Protein AF-0000000080794969 (afdb_homodimer)

Secondary structure (DSSP, 8-state):
-HHHHHHHHHHHHHS-SS---SEEEES--EEEEEEEEETTEEEEEEEEEHHHHHHHHHHHHHH---EEEEEEE-SSTTHHHHHHHHHHTT--EEEEE-TT---EEEEETTTTEEEEE---------HHHHHHHTTT--EEEEE--GGGHHHHHHHGGGSEEEEEEEGGGGGG-S----SEEEEE-SS-HHHHHHHTTT---SEEEEE-SSEEEETTEEEE---S----HHHHHHHHHHHHHHHHHHT--HHHHHHHHHHHHHHHHHHSS--STT-/-HHHHHHHHHHHHHS-SSS--SEEEES--EEEEEEEEETTEEEEEEEEEHHHHHHHHHHHHHH---EEEEEEE-SSTTHHHHHHHHHHTT--EEEEE-TT---EEEEETTTTEEEEE---------HHHHHHHTTT--EEEEE--GGGHHHHHHHGGGSEEEEEEEGGGTTT-S----SEEEEE-SS-HHHHHHHTTT---SEEEEE-SSEEEETTEEEE---S----HHHHHHHHHHHHHHHHHTT--HHHHHHHHHHHHHHHHHHSS--STT-

Organism: Petrotoga mobilis (strain DSM 10674 / SJ95) (NCBI:txid403833)

Solvent-accessible surface area (backbone atoms only — not comparable to full-atom values): 29448 Å² total; per-residue (Å²): 120,63,71,61,51,59,48,46,56,53,48,55,58,64,66,50,81,80,84,74,45,60,28,37,32,39,30,36,65,24,40,33,37,39,38,38,71,58,86,94,39,48,43,68,45,77,43,77,21,46,65,30,34,35,24,46,47,45,25,38,75,67,62,74,42,44,40,31,37,37,38,72,41,20,95,48,79,50,37,65,44,52,51,49,54,31,54,76,68,69,36,53,73,46,72,45,83,36,71,82,36,63,26,35,34,41,34,32,46,85,76,72,42,76,47,64,18,64,45,79,61,96,58,80,71,57,67,67,57,53,52,59,70,47,57,87,37,48,29,37,39,33,41,70,45,85,56,45,56,64,51,47,68,70,48,49,90,72,32,49,35,36,35,46,39,47,63,91,52,51,82,76,48,66,72,45,81,43,51,33,34,40,36,42,37,92,48,58,42,68,64,50,53,64,66,43,66,65,49,50,46,79,35,54,31,40,44,26,73,53,24,36,34,48,88,93,36,79,43,75,54,87,57,90,46,87,54,23,58,71,53,9,51,30,48,20,51,30,44,29,50,51,28,51,73,72,65,47,52,71,66,58,20,49,53,54,15,51,54,47,22,51,48,10,17,53,68,58,50,81,71,76,83,80,103,119,64,71,62,52,58,50,49,55,52,49,55,57,63,65,50,80,80,81,77,44,59,28,38,31,39,31,36,65,24,41,33,37,40,36,39,70,58,87,93,38,49,42,69,47,77,43,77,21,46,67,30,35,36,23,46,48,45,26,39,76,67,62,75,41,46,39,30,37,37,38,71,43,20,95,47,80,50,38,65,44,52,52,49,54,31,55,76,68,70,36,53,74,44,72,45,83,33,71,82,38,66,26,34,34,41,35,32,46,84,75,73,43,75,47,61,19,67,45,83,61,98,57,78,70,59,67,67,56,52,52,58,71,46,58,87,38,48,27,36,38,34,40,68,46,85,57,46,56,64,50,48,69,70,48,47,89,70,34,51,35,36,36,44,40,47,64,90,51,51,82,75,49,65,72,46,80,43,52,33,36,40,36,40,38,93,48,57,43,68,63,51,53,64,68,44,67,65,50,50,46,79,35,55,32,39,44,26,70,52,24,37,33,48,88,93,37,78,42,75,54,86,58,92,47,86,54,23,58,70,54,10,51,29,45,21,51,28,44,28,52,50,27,52,75,74,65,48,52,70,66,58,20,48,54,54,15,51,53,48,21,50,48,11,16,53,68,59,51,80,70,76,83,81,103

Sequence (550 aa):
MKTVYQYQEQVLSIISRENLPDIGVLGGIEIEHIIKKIKDNIKITTEVAGPGGRVVIYLNDYFHLKPSIFDFLSPDEYIEFLLKTFQTKEIPIIWIEKPGGTTRKVRNIEESTEYLDYRETNLKVEPEFITEYLYNIKNLFIVYNSWNKKIIDLTKAKRRLFVDLREPYTDEIDKFTCDYLFLISKTAYRELAEKSNNLKADNKLIIAKDAISFDKKIYEVKVKEKKYFEEAVSAFEANFISSIIKGYTLKSAFESSFNLFNHVFECGSIPTEKLMKTVYQYQEQVLSIISRENLPDIGVLGGIEIEHIIKKIKDNIKITTEVAGPGGRVVIYLNDYFHLKPSIFDFLSPDEYIEFLLKTFQTKEIPIIWIEKPGGTTRKVRNIEESTEYLDYRETNLKVEPEFITEYLYNIKNLFIVYNSWNKKIIDLTKAKRRLFVDLREPYTDEIDKFTCDYLFLISKTAYRELAEKSNNLKADNKLIIAKDAISFDKKIYEVKVKEKKYFEEAVSAFEANFISSIIKGYTLKSAFESSFNLFNHVFECGSIPTEKL

Nearest PDB structures (foldseek):
  6wb4-assembly1_A  TM=7.760E-01  e=1.076E-16  uncultured bacterium
  6wb7-assembly2_C  TM=7.738E-01  e=2.971E-15  Actinoplanes sp. SE50/110
  4dc3-assembly2_B  TM=7.568E-01  e=2.027E-11  Schistosoma mansoni
  3ikh-assembly2_B  TM=7.075E-01  e=1.130E-10  Klebsiella pneumoniae subsp. pneumoniae MGH 78578
  2qhp-assembly1_A  TM=6.607E-01  e=3.891E-11  Bacteroides thetaiotaomicron VPI-5482

Structure (mmCIF, N/CA/C/O backbone):
data_AF-0000000080794969-model_v1
#
loop_
_entity.id
_entity.type
_entity.pdbx_description
1 polymer 'Uncharacterized protein'
#
loop_
_atom_site.group_PDB
_atom_site.id
_atom_site.type_symbol
_atom_site.label_atom_id
_atom_site.label_alt_id
_atom_site.label_comp_id
_atom_site.label_asym_id
_atom_site.label_entity_id
_atom_site.label_seq_id
_atom_site.pdbx_PDB_ins_code
_atom_site.Cartn_x
_atom_site.Cartn_y
_atom_site.Cartn_z
_atom_site.occupancy
_atom_site.B_iso_or_equiv
_atom_site.auth_seq_id
_atom_site.auth_comp_id
_atom_site.auth_asym_id
_atom_site.auth_atom_id
_atom_site.pdbx_PDB_model_num
ATOM 1 N N . MET A 1 1 ? -24.578 -15.031 9.164 1 23.62 1 MET A N 1
ATOM 2 C CA . MET A 1 1 ? -25.031 -16.172 8.367 1 23.62 1 MET A CA 1
ATOM 3 C C . MET A 1 1 ? -25.562 -15.703 7.012 1 23.62 1 MET A C 1
ATOM 5 O O . MET A 1 1 ? -25.594 -16.484 6.055 1 23.62 1 MET A O 1
ATOM 9 N N . LYS A 1 2 ? -26.094 -14.531 6.922 1 28.67 2 LYS A N 1
ATOM 10 C CA . LYS A 1 2 ? -26.766 -13.977 5.75 1 28.67 2 LYS A CA 1
ATOM 11 C C . LYS A 1 2 ? -25.766 -13.602 4.664 1 28.67 2 LYS A C 1
ATOM 13 O O . LYS A 1 2 ? -26.031 -13.789 3.477 1 28.67 2 LYS A O 1
ATOM 18 N N . THR A 1 3 ? -24.641 -13.195 5.141 1 32.56 3 THR A N 1
ATOM 19 C CA . THR A 1 3 ? -23.656 -12.633 4.23 1 32.56 3 THR A CA 1
ATOM 20 C C . THR A 1 3 ? -22.969 -13.734 3.432 1 32.56 3 THR A C 1
ATOM 22 O O . THR A 1 3 ? -22.609 -13.531 2.268 1 32.56 3 THR A O 1
ATOM 25 N N . VAL A 1 4 ? -23.016 -14.906 3.967 1 36.22 4 VAL A N 1
ATOM 26 C CA . VAL A 1 4 ? -22.547 -16.109 3.271 1 36.22 4 VAL A CA 1
ATOM 27 C C . VAL A 1 4 ? -23.531 -16.484 2.176 1 36.22 4 VAL A C 1
ATOM 29 O O . VAL A 1 4 ? -23.141 -16.812 1.058 1 36.22 4 VAL A O 1
ATOM 32 N N . TYR A 1 5 ? -24.859 -16.422 2.492 1 35.22 5 TYR A N 1
ATOM 33 C CA . TYR A 1 5 ? -25.938 -16.844 1.59 1 35.22 5 TYR A CA 1
ATOM 34 C C . TYR A 1 5 ? -26.062 -15.883 0.413 1 35.22 5 TYR A C 1
ATOM 36 O O . TYR A 1 5 ? -26.266 -16.312 -0.726 1 35.22 5 TYR A O 1
ATOM 44 N N . GLN A 1 6 ? -26.094 -14.68 0.564 1 39.47 6 GLN A N 1
ATOM 45 C CA . GLN A 1 6 ? -26.219 -13.727 -0.533 1 39.47 6 GLN A CA 1
ATOM 46 C C . GLN A 1 6 ? -25.031 -13.82 -1.482 1 39.47 6 GLN A C 1
ATOM 48 O O . GLN A 1 6 ? -25.172 -13.625 -2.691 1 39.47 6 GLN A O 1
ATOM 53 N N . TYR A 1 7 ? -23.938 -14.141 -1.005 1 38.66 7 TYR A N 1
ATOM 54 C CA . TYR A 1 7 ? -22.719 -14.336 -1.788 1 38.66 7 TYR A CA 1
ATOM 55 C C . TYR A 1 7 ? -22.797 -15.625 -2.598 1 38.66 7 TYR A C 1
ATOM 57 O O . TYR A 1 7 ? -22.359 -15.664 -3.748 1 38.66 7 TYR A O 1
ATOM 65 N N . GLN A 1 8 ? -23.438 -16.641 -2.064 1 40.53 8 GLN A N 1
ATOM 66 C CA . GLN A 1 8 ? -23.703 -17.875 -2.793 1 40.53 8 GLN A CA 1
ATOM 67 C C . GLN A 1 8 ? -24.594 -17.625 -4.004 1 40.53 8 GLN A C 1
ATOM 69 O O . GLN A 1 8 ? -24.328 -18.125 -5.094 1 40.53 8 GLN A O 1
ATOM 74 N N . GLU A 1 9 ? -25.641 -16.984 -3.758 1 40.94 9 GLU A N 1
ATOM 75 C CA . GLU A 1 9 ? -26.578 -16.75 -4.852 1 40.94 9 GLU A CA 1
ATOM 76 C C . GLU A 1 9 ? -25.938 -15.93 -5.961 1 40.94 9 GLU A C 1
ATOM 78 O O . GLU A 1 9 ? -26.172 -16.188 -7.145 1 40.94 9 GLU A O 1
ATOM 83 N N . GLN A 1 10 ? -25.172 -15.016 -5.613 1 40.44 10 GLN A N 1
ATOM 84 C CA . GLN A 1 10 ? -24.5 -14.227 -6.648 1 40.44 10 GLN A CA 1
ATOM 85 C C . GLN A 1 10 ? -23.438 -15.055 -7.359 1 40.44 10 GLN A C 1
ATOM 87 O O . GLN A 1 10 ? -23.234 -14.906 -8.57 1 40.44 10 GLN A O 1
ATOM 92 N N . VAL A 1 11 ? -22.781 -15.82 -6.68 1 39.97 11 VAL A N 1
ATOM 93 C CA . VAL A 1 11 ? -21.766 -16.734 -7.207 1 39.97 11 VAL A CA 1
ATOM 94 C C . VAL A 1 11 ? -22.406 -17.688 -8.219 1 39.97 11 VAL A C 1
ATOM 96 O O . VAL A 1 11 ? -21.859 -17.922 -9.297 1 39.97 11 VAL A O 1
ATOM 99 N N . LEU A 1 12 ? -23.453 -18.328 -7.691 1 40.59 12 LEU A N 1
ATOM 100 C CA . LEU A 1 12 ? -24.125 -19.266 -8.586 1 40.59 12 LEU A CA 1
ATOM 101 C C . LEU A 1 12 ? -24.609 -18.562 -9.852 1 40.59 12 LEU A C 1
ATOM 103 O O . LEU A 1 12 ? -24.609 -19.141 -10.93 1 40.59 12 LEU A O 1
ATOM 107 N N . SER A 1 13 ? -25.156 -17.484 -9.695 1 37.16 13 SER A N 1
ATOM 108 C CA . SER A 1 13 ? -25.688 -16.797 -10.875 1 37.16 13 SER A CA 1
ATOM 109 C C . SER A 1 13 ? -24.578 -16.5 -11.875 1 37.16 13 SER A C 1
ATOM 111 O O . SER A 1 13 ? -24.844 -16.266 -13.055 1 37.16 13 SER A O 1
ATOM 113 N N . ILE A 1 14 ? -23.438 -16.141 -11.367 1 39.22 14 ILE A N 1
ATOM 114 C CA . ILE A 1 14 ? -22.391 -15.75 -12.305 1 39.22 14 ILE A CA 1
ATOM 115 C C . ILE A 1 14 ? -21.969 -16.953 -13.141 1 39.22 14 ILE A C 1
ATOM 117 O O . ILE A 1 14 ? -21.531 -16.812 -14.281 1 39.22 14 ILE A O 1
ATOM 121 N N . ILE A 1 15 ? -21.766 -18.141 -12.422 1 39.41 15 ILE A N 1
ATOM 122 C CA . ILE A 1 15 ? -21.422 -19.281 -13.258 1 39.41 15 ILE A CA 1
ATOM 123 C C . ILE A 1 15 ? -22.562 -19.531 -14.258 1 39.41 15 ILE A C 1
ATOM 125 O O . ILE A 1 15 ? -23.297 -20.516 -14.125 1 39.41 15 ILE A O 1
ATOM 129 N N . SER A 1 16 ? -23.5 -18.734 -14.32 1 36.97 16 SER A N 1
ATOM 130 C CA . SER A 1 16 ? -24.406 -19.125 -15.398 1 36.97 16 SER A CA 1
ATOM 131 C C . SER A 1 16 ? -23.641 -19.703 -16.578 1 36.97 16 SER A C 1
ATOM 133 O O . SER A 1 16 ? -22.438 -19.453 -16.734 1 36.97 16 SER A O 1
ATOM 135 N N . ARG A 1 17 ? -24.391 -20.359 -17.609 1 37.69 17 ARG A N 1
ATOM 136 C CA . ARG A 1 17 ? -24.25 -21.344 -18.688 1 37.69 17 ARG A CA 1
ATOM 137 C C . ARG A 1 17 ? -23.109 -20.984 -19.625 1 37.69 17 ARG A C 1
ATOM 139 O O . ARG A 1 17 ? -22.609 -21.844 -20.359 1 37.69 17 ARG A O 1
ATOM 146 N N . GLU A 1 18 ? -23.062 -19.812 -20.219 1 47.97 18 GLU A N 1
ATOM 147 C CA . GLU A 1 18 ? -22.547 -19.969 -21.578 1 47.97 18 GLU A CA 1
ATOM 148 C C . GLU A 1 18 ? -21.094 -20.438 -21.562 1 47.97 18 GLU A C 1
ATOM 150 O O . GLU A 1 18 ? -20.734 -21.391 -22.266 1 47.97 18 GLU A O 1
ATOM 155 N N . ASN A 1 19 ? -19.891 -19.516 -21.359 1 62.5 19 ASN A N 1
ATOM 156 C CA . ASN A 1 19 ? -18.547 -19.922 -21.781 1 62.5 19 ASN A CA 1
ATOM 157 C C . ASN A 1 19 ? -17.719 -20.438 -20.609 1 62.5 19 ASN A C 1
ATOM 159 O O . ASN A 1 19 ? -17.438 -19.688 -19.672 1 62.5 19 ASN A O 1
ATOM 163 N N . LEU A 1 20 ? -17.656 -21.766 -20.391 1 83.62 20 LEU A N 1
ATOM 164 C CA . LEU A 1 20 ? -16.828 -22.469 -19.422 1 83.62 20 LEU A CA 1
ATOM 165 C C . LEU A 1 20 ? -15.398 -21.938 -19.438 1 83.62 20 LEU A C 1
ATOM 167 O O . LEU A 1 20 ? -14.828 -21.703 -20.5 1 83.62 20 LEU A O 1
ATOM 171 N N . PRO A 1 21 ? -14.922 -21.703 -18.234 1 92.75 21 PRO A N 1
ATOM 172 C CA . PRO A 1 21 ? -13.523 -21.25 -18.203 1 92.75 21 PRO A CA 1
ATOM 173 C C . PRO A 1 21 ? -12.562 -22.328 -18.734 1 92.75 21 PRO A C 1
ATOM 175 O O . PRO A 1 21 ? -12.828 -23.516 -18.578 1 92.75 21 PRO A O 1
ATOM 178 N N . ASP A 1 22 ? -11.57 -21.859 -19.266 1 95.75 22 ASP A N 1
ATOM 179 C CA . ASP A 1 22 ? -10.523 -22.766 -19.75 1 95.75 22 ASP A CA 1
ATOM 180 C C . ASP A 1 22 ? -9.742 -23.359 -18.578 1 95.75 22 ASP A C 1
ATOM 182 O O . ASP A 1 22 ? -9.195 -24.453 -18.688 1 95.75 22 ASP A O 1
ATOM 186 N N . ILE A 1 23 ? -9.711 -22.594 -17.484 1 97 23 ILE A N 1
ATOM 187 C CA . ILE A 1 23 ? -8.891 -23.016 -16.344 1 97 23 ILE A CA 1
ATOM 188 C C . ILE A 1 23 ? -9.422 -22.375 -15.062 1 97 23 ILE A C 1
ATOM 190 O O . ILE A 1 23 ? -9.828 -21.219 -15.062 1 97 23 ILE A O 1
ATOM 194 N N . GLY A 1 24 ? -9.43 -23.203 -14.031 1 95.62 24 GLY A N 1
ATOM 195 C CA . GLY A 1 24 ? -9.672 -22.719 -12.688 1 95.62 24 GLY A CA 1
ATOM 196 C C . GLY A 1 24 ? -8.398 -22.484 -11.898 1 95.62 24 GLY A C 1
ATOM 197 O O . GLY A 1 24 ? -7.465 -23.281 -11.969 1 95.62 24 GLY A O 1
ATOM 198 N N . VAL A 1 25 ? -8.344 -21.359 -11.219 1 96.56 25 VAL A N 1
ATOM 199 C CA . VAL A 1 25 ? -7.211 -21.047 -10.359 1 96.56 25 VAL A CA 1
ATOM 200 C C . VAL A 1 25 ? -7.664 -21.031 -8.898 1 96.56 25 VAL A C 1
ATOM 202 O O . VAL A 1 25 ? -8.672 -20.406 -8.562 1 96.56 25 VAL A O 1
ATOM 205 N N . LEU A 1 26 ? -6.914 -21.719 -8.07 1 94.56 26 LEU A N 1
ATOM 206 C CA . LEU A 1 26 ? -7.27 -21.797 -6.652 1 94.56 26 LEU A CA 1
ATOM 207 C C . LEU A 1 26 ? -6.211 -21.109 -5.793 1 94.56 26 LEU A C 1
ATOM 209 O O . LEU A 1 26 ? -5.105 -21.641 -5.629 1 94.56 26 LEU A O 1
ATOM 213 N N . GLY A 1 27 ? -6.57 -19.922 -5.316 1 94.12 27 GLY A N 1
ATOM 214 C CA . GLY A 1 27 ? -5.738 -19.219 -4.352 1 94.12 27 GLY A CA 1
ATOM 215 C C . GLY A 1 27 ? -4.703 -18.328 -5 1 94.12 27 GLY A C 1
ATOM 216 O O . GLY A 1 27 ? -4.625 -18.25 -6.23 1 94.12 27 GLY A O 1
ATOM 217 N N . GLY A 1 28 ? -4.035 -17.609 -4.082 1 95.75 28 GLY A N 1
ATOM 218 C CA . GLY A 1 28 ? -2.809 -16.938 -4.492 1 95.75 28 GLY A CA 1
ATOM 219 C C . GLY A 1 28 ? -2.998 -15.461 -4.766 1 95.75 28 GLY A C 1
ATOM 220 O O . GLY A 1 28 ? -2.119 -14.812 -5.336 1 95.75 28 GLY A O 1
ATOM 221 N N . ILE A 1 29 ? -4.113 -14.906 -4.391 1 97 29 ILE A N 1
ATOM 222 C CA . ILE A 1 29 ? -4.297 -13.469 -4.559 1 97 29 ILE A CA 1
ATOM 223 C C . ILE A 1 29 ? -3.562 -12.727 -3.443 1 97 29 ILE A C 1
ATOM 225 O O . ILE A 1 29 ? -3.68 -13.078 -2.268 1 97 29 ILE A O 1
ATOM 229 N N . GLU A 1 30 ? -2.791 -11.75 -3.818 1 97 30 GLU A N 1
ATOM 230 C CA . GLU A 1 30 ? -2.102 -10.859 -2.895 1 97 30 GLU A CA 1
ATOM 231 C C . GLU A 1 30 ? -2.176 -9.406 -3.371 1 97 30 GLU A C 1
ATOM 233 O O . GLU A 1 30 ? -2.426 -9.148 -4.551 1 97 30 GLU A O 1
ATOM 238 N N . ILE A 1 31 ? -2.082 -8.5 -2.408 1 97.94 31 ILE A N 1
ATOM 239 C CA . ILE A 1 31 ? -1.867 -7.094 -2.734 1 97.94 31 ILE A CA 1
ATOM 240 C C . ILE A 1 31 ? -0.381 -6.762 -2.633 1 97.94 31 ILE A C 1
ATOM 242 O O . ILE A 1 31 ? 0.253 -7.027 -1.608 1 97.94 31 ILE A O 1
ATOM 246 N N . GLU A 1 32 ? 0.14 -6.25 -3.699 1 98.19 32 GLU A N 1
ATOM 247 C CA . GLU A 1 32 ? 1.558 -5.902 -3.686 1 98.19 32 GLU A CA 1
ATOM 248 C C . GLU A 1 32 ? 1.762 -4.402 -3.869 1 98.19 32 GLU A C 1
ATOM 250 O O . GLU A 1 32 ? 1.149 -3.791 -4.746 1 98.19 32 GLU A O 1
ATOM 255 N N . HIS A 1 33 ? 2.506 -3.838 -3.016 1 98.38 33 HIS A N 1
ATOM 256 C CA . HIS A 1 33 ? 3.023 -2.484 -3.178 1 98.38 33 HIS A CA 1
ATOM 257 C C . HIS A 1 33 ? 4.453 -2.5 -3.707 1 98.38 33 HIS A C 1
ATOM 259 O O . HIS A 1 33 ? 5.363 -2.988 -3.035 1 98.38 33 HIS A O 1
ATOM 265 N N . ILE A 1 34 ? 4.652 -1.947 -4.852 1 97.75 34 ILE A N 1
ATOM 266 C CA . ILE A 1 34 ? 5.938 -2.047 -5.531 1 97.75 34 ILE A CA 1
ATOM 267 C C . ILE A 1 34 ? 6.602 -0.674 -5.586 1 97.75 34 ILE A C 1
ATOM 269 O O . ILE A 1 34 ? 6.004 0.293 -6.062 1 97.75 34 ILE A O 1
ATOM 273 N N . ILE A 1 35 ? 7.727 -0.607 -5.035 1 97.56 35 ILE A N 1
ATOM 274 C CA . ILE A 1 35 ? 8.547 0.601 -5.078 1 97.56 35 ILE A CA 1
ATOM 275 C C . ILE A 1 35 ? 9.547 0.503 -6.223 1 97.56 35 ILE A C 1
ATOM 277 O O . ILE A 1 35 ? 10.344 -0.438 -6.277 1 97.56 35 ILE A O 1
ATOM 281 N N . LYS A 1 36 ? 9.508 1.435 -7.07 1 94.88 36 LYS A N 1
ATOM 282 C CA . LYS A 1 36 ? 10.445 1.518 -8.195 1 94.88 36 LYS A CA 1
ATOM 283 C C . LYS A 1 36 ? 11.102 2.893 -8.258 1 94.88 36 LYS A C 1
ATOM 285 O O . LYS A 1 36 ? 10.492 3.896 -7.879 1 94.88 36 LYS A O 1
ATOM 290 N N . LYS A 1 37 ? 12.312 2.848 -8.656 1 91.25 37 LYS A N 1
ATOM 291 C CA . LYS A 1 37 ? 12.992 4.105 -8.938 1 91.25 37 LYS A CA 1
ATOM 292 C C . LYS A 1 37 ? 13.055 4.375 -10.438 1 91.25 37 LYS A C 1
ATOM 294 O O . LYS A 1 37 ? 13.539 3.537 -11.203 1 91.25 37 LYS A O 1
ATOM 299 N N . ILE A 1 38 ? 12.453 5.336 -10.828 1 86 38 ILE A N 1
ATOM 300 C CA . ILE A 1 38 ? 12.539 5.793 -12.211 1 86 38 ILE A CA 1
ATOM 301 C C . ILE A 1 38 ? 13.328 7.098 -12.273 1 86 38 ILE A C 1
ATOM 303 O O . ILE A 1 38 ? 12.828 8.156 -11.883 1 86 38 ILE A O 1
ATOM 307 N N . LYS A 1 39 ? 14.547 7.004 -12.688 1 84.25 39 LYS A N 1
ATOM 308 C CA . LYS A 1 39 ? 15.477 8.125 -12.625 1 84.25 39 LYS A CA 1
ATOM 309 C C . LYS A 1 39 ? 15.68 8.594 -11.188 1 84.25 39 LYS A C 1
ATOM 311 O O . LYS A 1 39 ? 16.109 7.82 -10.336 1 84.25 39 LYS A O 1
ATOM 316 N N . ASP A 1 40 ? 15.219 9.711 -10.938 1 84.06 40 ASP A N 1
ATOM 317 C CA . ASP A 1 40 ? 15.453 10.266 -9.602 1 84.06 40 ASP A CA 1
ATOM 318 C C . ASP A 1 40 ? 14.164 10.305 -8.789 1 84.06 40 ASP A C 1
ATOM 320 O O . ASP A 1 40 ? 14.148 10.797 -7.664 1 84.06 40 ASP A O 1
ATOM 324 N N . ASN A 1 41 ? 13.188 9.562 -9.375 1 89.5 41 ASN A N 1
ATOM 325 C CA . ASN A 1 41 ? 11.898 9.609 -8.703 1 89.5 41 ASN A CA 1
ATOM 326 C C . ASN A 1 41 ? 11.461 8.227 -8.234 1 89.5 41 ASN A C 1
ATOM 328 O O . ASN A 1 41 ? 11.797 7.223 -8.852 1 89.5 41 ASN A O 1
ATOM 332 N N . ILE A 1 42 ? 10.852 8.312 -7.156 1 94.56 42 ILE A N 1
ATOM 333 C CA . ILE A 1 42 ? 10.297 7.074 -6.617 1 94.56 42 ILE A CA 1
ATOM 334 C C . ILE A 1 42 ? 8.844 6.93 -7.062 1 94.56 42 ILE A C 1
ATOM 336 O O . ILE A 1 42 ? 8.07 7.891 -7.008 1 94.56 42 ILE A O 1
ATOM 340 N N . LYS A 1 43 ? 8.578 5.797 -7.578 1 95.69 43 LYS A N 1
ATOM 341 C CA . LYS A 1 43 ? 7.207 5.445 -7.93 1 95.69 43 LYS A CA 1
ATOM 342 C C . LYS A 1 43 ? 6.719 4.25 -7.117 1 95.69 43 LYS A C 1
ATOM 344 O O . LYS A 1 43 ? 7.426 3.25 -6.988 1 95.69 43 LYS A O 1
ATOM 349 N N . ILE A 1 44 ? 5.555 4.391 -6.531 1 97.12 44 ILE A N 1
ATOM 350 C CA . ILE A 1 44 ? 4.938 3.312 -5.77 1 97.12 44 ILE A CA 1
ATOM 351 C C . ILE A 1 44 ? 3.631 2.889 -6.438 1 97.12 44 ILE A C 1
ATOM 353 O O . ILE A 1 44 ? 2.727 3.707 -6.625 1 97.12 44 ILE A O 1
ATOM 357 N N . THR A 1 45 ? 3.564 1.663 -6.801 1 96.38 45 THR A N 1
ATOM 358 C CA . THR A 1 45 ? 2.355 1.133 -7.422 1 96.38 45 THR A CA 1
ATOM 359 C C . THR A 1 45 ? 1.739 0.037 -6.559 1 96.38 45 THR A C 1
ATOM 361 O O . THR A 1 45 ? 2.453 -0.69 -5.863 1 96.38 45 THR A O 1
ATOM 364 N N . THR A 1 46 ? 0.484 -0.01 -6.543 1 97.31 46 THR A N 1
ATOM 365 C CA . THR A 1 46 ? -0.272 -1.07 -5.887 1 97.31 46 THR A CA 1
ATOM 366 C C . THR A 1 46 ? -1.01 -1.924 -6.914 1 97.31 46 THR A C 1
ATOM 368 O O . THR A 1 46 ? -1.718 -1.396 -7.773 1 97.31 46 THR A O 1
ATOM 371 N N . GLU A 1 47 ? -0.789 -3.246 -6.812 1 97.06 47 GLU A N 1
ATOM 372 C CA . GLU A 1 47 ? -1.401 -4.137 -7.793 1 97.06 47 GLU A CA 1
ATOM 373 C C . GLU A 1 47 ? -1.984 -5.379 -7.121 1 97.06 47 GLU A C 1
ATOM 375 O O . GLU A 1 47 ? -1.538 -5.773 -6.043 1 97.06 47 GLU A O 1
ATOM 380 N N . VAL A 1 48 ? -3.062 -5.875 -7.758 1 97.62 48 VAL A N 1
ATOM 381 C CA . VAL A 1 48 ? -3.488 -7.238 -7.449 1 97.62 48 VAL A CA 1
ATOM 382 C C . VAL A 1 48 ? -2.5 -8.234 -8.047 1 97.62 48 VAL A C 1
ATOM 384 O O . VAL A 1 48 ? -2.301 -8.266 -9.266 1 97.62 48 VAL A O 1
ATOM 387 N N . ALA A 1 49 ? -1.86 -8.969 -7.148 1 97.62 49 ALA A N 1
ATOM 388 C CA . ALA A 1 49 ? -0.756 -9.828 -7.578 1 97.62 49 ALA A CA 1
ATOM 389 C C . ALA A 1 49 ? -0.79 -11.172 -6.859 1 97.62 49 ALA A C 1
ATOM 391 O O . ALA A 1 49 ? -1.855 -11.773 -6.703 1 97.62 49 ALA A O 1
ATOM 392 N N . GLY A 1 50 ? 0.386 -11.703 -6.48 1 96.56 50 GLY A N 1
ATOM 393 C CA . GLY A 1 50 ? 0.472 -13.062 -5.973 1 96.56 50 GLY A CA 1
ATOM 394 C C . GLY A 1 50 ? 0.527 -14.109 -7.074 1 96.56 50 GLY A C 1
ATOM 395 O O . GLY A 1 50 ? 0.247 -13.805 -8.234 1 96.56 50 GLY A O 1
ATOM 396 N N . PRO A 1 51 ? 0.874 -15.266 -6.656 1 97.12 51 PRO A N 1
ATOM 397 C CA . PRO A 1 51 ? 1.031 -16.297 -7.684 1 97.12 51 PRO A CA 1
ATOM 398 C C . PRO A 1 51 ? -0.253 -16.547 -8.469 1 97.12 51 PRO A C 1
ATOM 400 O O . PRO A 1 51 ? -0.229 -16.578 -9.703 1 97.12 51 PRO A O 1
ATOM 403 N N . GLY A 1 52 ? -1.353 -16.672 -7.785 1 98.06 52 GLY A N 1
ATOM 404 C CA . GLY A 1 52 ? -2.621 -16.906 -8.453 1 98.06 52 GLY A CA 1
ATOM 405 C C . GLY A 1 52 ? -3.154 -15.68 -9.172 1 98.06 52 GLY A C 1
ATOM 406 O O . GLY A 1 52 ? -3.627 -15.773 -10.305 1 98.06 52 GLY A O 1
ATOM 407 N N . GLY A 1 53 ? -3.105 -14.578 -8.516 1 98.12 53 GLY A N 1
ATOM 408 C CA . GLY A 1 53 ? -3.584 -13.328 -9.102 1 98.12 53 GLY A CA 1
ATOM 409 C C . GLY A 1 53 ? -2.867 -12.961 -10.391 1 98.12 53 GLY A C 1
ATOM 410 O O . GLY A 1 53 ? -3.508 -12.633 -11.391 1 98.12 53 GLY A O 1
ATOM 411 N N . ARG A 1 54 ? -1.604 -13.07 -10.406 1 98.12 54 ARG A N 1
ATOM 412 C CA . ARG A 1 54 ? -0.829 -12.711 -11.594 1 98.12 54 ARG A CA 1
ATOM 413 C C . ARG A 1 54 ? -1.079 -13.695 -12.727 1 98.12 54 ARG A C 1
ATOM 415 O O . ARG A 1 54 ? -1.248 -13.289 -13.883 1 98.12 54 ARG A O 1
ATOM 422 N N . VAL A 1 55 ? -1.116 -14.938 -12.352 1 98.69 55 VAL A N 1
ATOM 423 C CA . VAL A 1 55 ? -1.271 -15.969 -13.375 1 98.69 55 VAL A CA 1
ATOM 424 C C . VAL A 1 55 ? -2.604 -15.781 -14.102 1 98.69 55 VAL A C 1
ATOM 426 O O . VAL A 1 55 ? -2.664 -15.828 -15.328 1 98.69 55 VAL A O 1
ATOM 429 N N . VAL A 1 56 ? -3.701 -15.539 -13.375 1 98.5 56 VAL A N 1
ATOM 430 C CA . VAL A 1 56 ? -5.008 -15.391 -14.008 1 98.5 56 VAL A CA 1
ATOM 431 C C . VAL A 1 56 ? -5.008 -14.164 -14.914 1 98.5 56 VAL A C 1
ATOM 433 O O . VAL A 1 56 ? -5.598 -14.18 -16 1 98.5 56 VAL A O 1
ATOM 436 N N . ILE A 1 57 ? -4.336 -13.148 -14.5 1 98.25 57 ILE A N 1
ATOM 437 C CA . ILE A 1 57 ? -4.285 -11.922 -15.281 1 98.25 57 ILE A CA 1
ATOM 438 C C . ILE A 1 57 ? -3.445 -12.133 -16.531 1 98.25 57 ILE A C 1
ATOM 440 O O . ILE A 1 57 ? -3.834 -11.719 -17.625 1 98.25 57 ILE A O 1
ATOM 444 N N . TYR A 1 58 ? -2.297 -12.781 -16.359 1 98.44 58 TYR A N 1
ATOM 445 C CA . TYR A 1 58 ? -1.438 -13.047 -17.5 1 98.44 58 TYR A CA 1
ATOM 446 C C . TYR A 1 58 ? -2.137 -13.953 -18.5 1 98.44 58 TYR A C 1
ATOM 448 O O . TYR A 1 58 ? -2.082 -13.711 -19.719 1 98.44 58 TYR A O 1
ATOM 456 N N . LEU A 1 59 ? -2.816 -14.977 -18.031 1 98.62 59 LEU A N 1
ATOM 457 C CA . LEU A 1 59 ? -3.541 -15.898 -18.891 1 98.62 59 LEU A CA 1
ATOM 458 C C . LEU A 1 59 ? -4.602 -15.156 -19.703 1 98.62 59 LEU A C 1
ATOM 460 O O . LEU A 1 59 ? -4.75 -15.391 -20.906 1 98.62 59 LEU A O 1
ATOM 464 N N . ASN A 1 60 ? -5.242 -14.297 -19.031 1 98 60 ASN A N 1
ATOM 465 C CA . ASN A 1 60 ? -6.328 -13.539 -19.641 1 98 60 ASN A CA 1
ATOM 466 C C . ASN A 1 60 ? -5.801 -12.5 -20.625 1 98 60 ASN A C 1
ATOM 468 O O . ASN A 1 60 ? -6.219 -12.469 -21.781 1 98 60 ASN A O 1
ATOM 472 N N . ASP A 1 61 ? -4.824 -11.758 -20.219 1 97.06 61 ASP A N 1
ATOM 473 C CA . ASP A 1 61 ? -4.406 -10.562 -20.953 1 97.06 61 ASP A CA 1
ATOM 474 C C . ASP A 1 61 ? -3.48 -10.93 -22.109 1 97.06 61 ASP A C 1
ATOM 476 O O . ASP A 1 61 ? -3.48 -10.266 -23.141 1 97.06 61 ASP A O 1
ATOM 480 N N . TYR A 1 62 ? -2.695 -11.969 -21.875 1 97.06 62 TYR A N 1
ATOM 481 C CA . TYR A 1 62 ? -1.604 -12.164 -22.828 1 97.06 62 TYR A CA 1
ATOM 482 C C . TYR A 1 62 ? -1.757 -13.492 -23.562 1 97.06 62 TYR A C 1
ATOM 484 O O . TYR A 1 62 ? -1.226 -13.664 -24.672 1 97.06 62 TYR A O 1
ATOM 492 N N . PHE A 1 63 ? -2.523 -14.406 -23 1 97.12 63 PHE A N 1
ATOM 493 C CA . PHE A 1 63 ? -2.516 -15.727 -23.609 1 97.12 63 PHE A CA 1
ATOM 494 C C . PHE A 1 63 ? -3.914 -16.125 -24.078 1 97.12 63 PHE A C 1
ATOM 496 O O . PHE A 1 63 ? -4.125 -17.234 -24.547 1 97.12 63 PHE A O 1
ATOM 503 N N . HIS A 1 64 ? -4.875 -15.273 -23.938 1 94.94 64 HIS A N 1
ATOM 504 C CA . HIS A 1 64 ? -6.227 -15.367 -24.469 1 94.94 64 HIS A CA 1
ATOM 505 C C . HIS A 1 64 ? -6.93 -16.625 -23.984 1 94.94 64 HIS A C 1
ATOM 507 O O . HIS A 1 64 ? -7.535 -17.359 -24.766 1 94.94 64 HIS A O 1
ATOM 513 N N . LEU A 1 65 ? -6.711 -16.953 -22.75 1 97.25 65 LEU A N 1
ATOM 514 C CA . LEU A 1 65 ? -7.488 -17.953 -22.047 1 97.25 65 LEU A CA 1
ATOM 515 C C . LEU A 1 65 ? -8.5 -17.297 -21.109 1 97.25 65 LEU A C 1
ATOM 517 O O . LEU A 1 65 ? -8.336 -16.141 -20.719 1 97.25 65 LEU A O 1
ATOM 521 N N . LYS A 1 66 ? -9.477 -18.047 -20.859 1 95.81 66 LYS A N 1
ATOM 522 C CA . LYS A 1 66 ? -10.508 -17.562 -19.938 1 95.81 66 LYS A CA 1
ATOM 523 C C . LYS A 1 66 ? -10.359 -18.219 -18.562 1 95.81 66 LYS A C 1
ATOM 525 O O . LYS A 1 66 ? -10.906 -19.297 -18.328 1 95.81 66 LYS A O 1
ATOM 530 N N . PRO A 1 67 ? -9.727 -17.562 -17.672 1 97.38 67 PRO A N 1
ATOM 531 C CA . PRO A 1 67 ? -9.586 -18.109 -16.328 1 97.38 67 PRO A CA 1
ATOM 532 C C . PRO A 1 67 ? -10.727 -17.703 -15.398 1 97.38 67 PRO A C 1
ATOM 534 O O . PRO A 1 67 ? -11.461 -16.766 -15.695 1 97.38 67 PRO A O 1
ATOM 537 N N . SER A 1 68 ? -10.875 -18.484 -14.414 1 95.38 68 SER A N 1
ATOM 538 C CA . SER A 1 68 ? -11.672 -18.156 -13.234 1 95.38 68 SER A CA 1
ATOM 539 C C . SER A 1 68 ? -10.891 -18.422 -11.953 1 95.38 68 SER A C 1
ATOM 541 O O . SER A 1 68 ? -10.102 -19.375 -11.883 1 95.38 68 SER A O 1
ATOM 543 N N . ILE A 1 69 ? -11.125 -17.609 -10.977 1 95.38 69 ILE A N 1
ATOM 544 C CA . ILE A 1 69 ? -10.281 -17.75 -9.797 1 95.38 69 ILE A CA 1
ATOM 545 C C . ILE A 1 69 ? -11.148 -17.844 -8.547 1 95.38 69 ILE A C 1
ATOM 547 O O . ILE A 1 69 ? -12.156 -17.141 -8.43 1 95.38 69 ILE A O 1
ATOM 551 N N . PHE A 1 70 ? -10.703 -18.781 -7.684 1 93.19 70 PHE A N 1
ATOM 552 C CA . PHE A 1 70 ? -11.258 -18.891 -6.34 1 93.19 70 PHE A CA 1
ATOM 553 C C . PHE A 1 70 ? -10.211 -18.516 -5.293 1 93.19 70 PHE A C 1
ATOM 555 O O . PHE A 1 70 ? -9.07 -18.969 -5.352 1 93.19 70 PHE A O 1
ATOM 562 N N . ASP A 1 71 ? -10.656 -17.688 -4.289 1 92.75 71 ASP A N 1
ATOM 563 C CA . ASP A 1 71 ? -9.758 -17.375 -3.178 1 92.75 71 ASP A CA 1
ATOM 564 C C . ASP A 1 71 ? -10.547 -16.922 -1.952 1 92.75 71 ASP A C 1
ATOM 566 O O . ASP A 1 71 ? -11.773 -16.781 -2.008 1 92.75 71 ASP A O 1
ATOM 570 N N . PHE A 1 72 ? -9.828 -16.844 -0.896 1 90.81 72 PHE A N 1
ATOM 571 C CA . PHE A 1 72 ? -10.352 -16.203 0.3 1 90.81 72 PHE A CA 1
ATOM 572 C C . PHE A 1 72 ? -10.008 -14.711 0.299 1 90.81 72 PHE A C 1
ATOM 574 O O . PHE A 1 72 ? -8.844 -14.344 0.137 1 90.81 72 PHE A O 1
ATOM 581 N N . LEU A 1 73 ? -11.016 -13.875 0.44 1 92.56 73 LEU A N 1
ATOM 582 C CA . LEU A 1 73 ? -10.789 -12.438 0.462 1 92.56 73 LEU A CA 1
ATOM 583 C C . LEU A 1 73 ? -11.312 -11.82 1.757 1 92.56 73 LEU A C 1
ATOM 585 O O . LEU A 1 73 ? -12.211 -12.375 2.393 1 92.56 73 LEU A O 1
ATOM 589 N N . SER A 1 74 ? -10.719 -10.758 2.115 1 91.75 74 SER A N 1
ATOM 590 C CA . SER A 1 74 ? -11.148 -10.039 3.307 1 91.75 74 SER A CA 1
ATOM 591 C C . SER A 1 74 ? -11.828 -8.719 2.941 1 91.75 74 SER A C 1
ATOM 593 O O . SER A 1 74 ? -11.414 -8.039 1.999 1 91.75 74 SER A O 1
ATOM 595 N N . PRO A 1 75 ? -12.844 -8.398 3.727 1 90.44 75 PRO A N 1
ATOM 596 C CA . PRO A 1 75 ? -13.453 -7.082 3.525 1 90.44 75 PRO A CA 1
ATOM 597 C C . PRO A 1 75 ? -12.617 -5.953 4.121 1 90.44 75 PRO A C 1
ATOM 599 O O . PRO A 1 75 ? -13.086 -5.223 4.996 1 90.44 75 PRO A O 1
ATOM 602 N N . ASP A 1 76 ? -11.469 -5.812 3.615 1 91.75 76 ASP A N 1
ATOM 603 C CA . ASP A 1 76 ? -10.562 -4.77 4.09 1 91.75 76 ASP A CA 1
ATOM 604 C C . ASP A 1 76 ? -10.422 -3.652 3.061 1 91.75 76 ASP A C 1
ATOM 606 O O . ASP A 1 76 ? -11.305 -3.467 2.215 1 91.75 76 ASP A O 1
ATOM 610 N N . GLU A 1 77 ? -9.422 -2.816 3.174 1 91.5 77 GLU A N 1
ATOM 611 C CA . GLU A 1 77 ? -9.305 -1.594 2.383 1 91.5 77 GLU A CA 1
ATOM 612 C C . GLU A 1 77 ? -9.094 -1.91 0.905 1 91.5 77 GLU A C 1
ATOM 614 O O . GLU A 1 77 ? -9.234 -1.032 0.052 1 91.5 77 GLU A O 1
ATOM 619 N N . TYR A 1 78 ? -8.875 -3.18 0.572 1 94.44 78 TYR A N 1
ATOM 620 C CA . TYR A 1 78 ? -8.508 -3.482 -0.807 1 94.44 78 TYR A CA 1
ATOM 621 C C . TYR A 1 78 ? -9.602 -4.281 -1.5 1 94.44 78 TYR A C 1
ATOM 623 O O . TYR A 1 78 ? -9.492 -4.598 -2.688 1 94.44 78 TYR A O 1
ATOM 631 N N . ILE A 1 79 ? -10.656 -4.582 -0.866 1 93.88 79 ILE A N 1
ATOM 632 C CA . ILE A 1 79 ? -11.656 -5.492 -1.424 1 93.88 79 ILE A CA 1
ATOM 633 C C . ILE A 1 79 ? -12.25 -4.891 -2.695 1 93.88 79 ILE A C 1
ATOM 635 O O . ILE A 1 79 ? -12.406 -5.582 -3.701 1 93.88 79 ILE A O 1
ATOM 639 N N . GLU A 1 80 ? -12.523 -3.637 -2.656 1 90.75 80 GLU A N 1
ATOM 640 C CA . GLU A 1 80 ? -13.086 -2.994 -3.838 1 90.75 80 GLU A CA 1
ATOM 641 C C . GLU A 1 80 ? -12.078 -2.961 -4.984 1 90.75 80 GLU A C 1
ATOM 643 O O . GLU A 1 80 ? -12.445 -3.17 -6.145 1 90.75 80 GLU A O 1
ATOM 648 N N . PHE A 1 81 ? -10.898 -2.676 -4.633 1 95.12 81 PHE A N 1
ATOM 649 C CA . PHE A 1 81 ? -9.828 -2.658 -5.625 1 95.12 81 PHE A CA 1
ATOM 650 C C . PHE A 1 81 ? -9.68 -4.023 -6.285 1 95.12 81 PHE A C 1
ATOM 652 O O . PHE A 1 81 ? -9.57 -4.117 -7.508 1 95.12 81 PHE A O 1
ATOM 659 N N . LEU A 1 82 ? -9.695 -5.094 -5.508 1 96.5 82 LEU A N 1
ATOM 660 C CA . LEU A 1 82 ? -9.578 -6.465 -5.992 1 96.5 82 LEU A CA 1
ATOM 661 C C . LEU A 1 82 ? -10.727 -6.805 -6.934 1 96.5 82 LEU A C 1
ATOM 663 O O . LEU A 1 82 ? -10.5 -7.25 -8.062 1 96.5 82 LEU A O 1
ATOM 667 N N . LEU A 1 83 ? -11.914 -6.496 -6.512 1 94.75 83 LEU A N 1
ATOM 668 C CA . LEU A 1 83 ? -13.102 -6.848 -7.289 1 94.75 83 LEU A CA 1
ATOM 669 C C . LEU A 1 83 ? -13.156 -6.051 -8.586 1 94.75 83 LEU A C 1
ATOM 671 O O . LEU A 1 83 ? -13.461 -6.605 -9.648 1 94.75 83 LEU A O 1
ATOM 675 N N . LYS A 1 84 ? -12.812 -4.809 -8.5 1 93.62 84 LYS A N 1
ATOM 676 C CA . LYS A 1 84 ? -12.812 -3.959 -9.688 1 93.62 84 LYS A CA 1
ATOM 677 C C . LYS A 1 84 ? -11.773 -4.434 -10.703 1 93.62 84 LYS A C 1
ATOM 679 O O . LYS A 1 84 ? -12.016 -4.391 -11.914 1 93.62 84 LYS A O 1
ATOM 684 N N . THR A 1 85 ? -10.672 -4.836 -10.227 1 96.31 85 THR A N 1
ATOM 685 C CA . THR A 1 85 ? -9.602 -5.312 -11.102 1 96.31 85 THR A CA 1
ATOM 686 C C . THR A 1 85 ? -10.07 -6.516 -11.914 1 96.31 85 THR A C 1
ATOM 688 O O . THR A 1 85 ? -9.906 -6.551 -13.141 1 96.31 85 THR A O 1
ATOM 691 N N . PHE A 1 86 ? -10.656 -7.453 -11.281 1 96.12 86 PHE A N 1
ATOM 692 C CA . PHE A 1 86 ? -11.102 -8.656 -11.961 1 96.12 86 PHE A CA 1
ATOM 693 C C . PHE A 1 86 ? -12.32 -8.367 -12.828 1 96.12 86 PHE A C 1
ATOM 695 O O . PHE A 1 86 ? -12.445 -8.898 -13.938 1 96.12 86 PHE A O 1
ATOM 702 N N . GLN A 1 87 ? -13.156 -7.477 -12.328 1 94.75 87 GLN A N 1
ATOM 703 C CA . GLN A 1 87 ? -14.344 -7.105 -13.094 1 94.75 87 GLN A CA 1
ATOM 704 C C . GLN A 1 87 ? -13.961 -6.41 -14.398 1 94.75 87 GLN A C 1
ATOM 706 O O . GLN A 1 87 ? -14.492 -6.746 -15.461 1 94.75 87 GLN A O 1
ATOM 711 N N . THR A 1 88 ? -13.094 -5.52 -14.305 1 95.25 88 THR A N 1
ATOM 712 C CA . THR A 1 88 ? -12.672 -4.762 -15.477 1 95.25 88 THR A CA 1
ATOM 713 C C . THR A 1 88 ? -12.023 -5.68 -16.5 1 95.25 88 THR A C 1
ATOM 715 O O . THR A 1 88 ? -12.164 -5.465 -17.719 1 95.25 88 THR A O 1
ATOM 718 N N . LYS A 1 89 ? -11.406 -6.738 -16.094 1 95.31 89 LYS A N 1
ATOM 719 C CA . LYS A 1 89 ? -10.719 -7.672 -16.969 1 95.31 89 LYS A CA 1
ATOM 720 C C . LYS A 1 89 ? -11.625 -8.836 -17.359 1 95.31 89 LYS A C 1
ATOM 722 O O . LYS A 1 89 ? -11.203 -9.758 -18.062 1 95.31 89 LYS A O 1
ATOM 727 N N . GLU A 1 90 ? -12.797 -8.836 -16.812 1 94.81 90 GLU A N 1
ATOM 728 C CA . GLU A 1 90 ? -13.797 -9.859 -17.094 1 94.81 90 GLU A CA 1
ATOM 729 C C . GLU A 1 90 ? -13.32 -11.234 -16.641 1 94.81 90 GLU A C 1
ATOM 731 O O . GLU A 1 90 ? -13.469 -12.219 -17.375 1 94.81 90 GLU A O 1
ATOM 736 N N . ILE A 1 91 ? -12.648 -11.234 -15.555 1 95.81 91 ILE A N 1
ATOM 737 C CA . ILE A 1 91 ? -12.227 -12.477 -14.93 1 95.81 91 ILE A CA 1
ATOM 738 C C . ILE A 1 91 ? -13.164 -12.82 -13.773 1 95.81 91 ILE A C 1
ATOM 740 O O . ILE A 1 91 ? -13.211 -12.109 -12.773 1 95.81 91 ILE A O 1
ATOM 744 N N . PRO A 1 92 ? -13.852 -13.875 -13.945 1 93.81 92 PRO A N 1
ATOM 745 C CA . PRO A 1 92 ? -14.734 -14.258 -12.844 1 93.81 92 PRO A CA 1
ATOM 746 C C . PRO A 1 92 ? -13.961 -14.594 -11.562 1 93.81 92 PRO A C 1
ATOM 748 O O . PRO A 1 92 ? -12.961 -15.305 -11.617 1 93.81 92 PRO A O 1
ATOM 751 N N . ILE A 1 93 ? -14.453 -14.094 -10.477 1 93.69 93 ILE A N 1
ATOM 752 C CA . ILE A 1 93 ? -13.859 -14.375 -9.172 1 93.69 93 ILE A CA 1
ATOM 753 C C . ILE A 1 93 ? -14.945 -14.852 -8.203 1 93.69 93 ILE A C 1
ATOM 755 O O . ILE A 1 93 ? -16.016 -14.258 -8.125 1 93.69 93 ILE A O 1
ATOM 759 N N . ILE A 1 94 ? -14.656 -15.969 -7.602 1 90.81 94 ILE A N 1
ATOM 760 C CA . ILE A 1 94 ? -15.453 -16.5 -6.508 1 90.81 94 ILE A CA 1
ATOM 761 C C . ILE A 1 94 ? -14.641 -16.484 -5.215 1 90.81 94 ILE A C 1
ATOM 763 O O . ILE A 1 94 ? -13.461 -16.859 -5.211 1 90.81 94 ILE A O 1
ATOM 767 N N . TRP A 1 95 ? -15.297 -15.961 -4.168 1 89.88 95 TRP A N 1
ATOM 768 C CA . TRP A 1 95 ? -14.469 -15.867 -2.967 1 89.88 95 TRP A CA 1
ATOM 769 C C . TRP A 1 95 ? -15.305 -16.125 -1.715 1 89.88 95 TRP A C 1
ATOM 771 O O . TRP A 1 95 ? -16.531 -16.047 -1.755 1 89.88 95 TRP A O 1
ATOM 781 N N . ILE A 1 96 ? -14.617 -16.531 -0.676 1 87.56 96 ILE A N 1
ATOM 782 C CA . ILE A 1 96 ? -15.141 -16.656 0.682 1 87.56 96 ILE A CA 1
ATOM 783 C C . ILE A 1 96 ? -14.414 -15.672 1.602 1 87.56 96 ILE A C 1
ATOM 785 O O . ILE A 1 96 ? -13.211 -15.43 1.434 1 87.56 96 ILE A O 1
ATOM 789 N N . GLU A 1 97 ? -15.117 -15.242 2.551 1 87.31 97 GLU A N 1
ATOM 790 C CA . GLU A 1 97 ? -14.547 -14.25 3.455 1 87.31 97 GLU A CA 1
ATOM 791 C C . GLU A 1 97 ? -13.508 -14.875 4.379 1 87.31 97 GLU A C 1
ATOM 793 O O . GLU A 1 97 ? -13.727 -15.961 4.926 1 87.31 97 GLU A O 1
ATOM 798 N N . LYS A 1 98 ? -12.375 -14.32 4.395 1 88.06 98 LYS A N 1
ATOM 799 C CA . LYS A 1 98 ? -11.344 -14.703 5.352 1 88.06 98 LYS A CA 1
ATOM 800 C C . LYS A 1 98 ? -11.133 -13.625 6.406 1 88.06 98 LYS A C 1
ATOM 802 O O . LYS A 1 98 ? -11.062 -12.438 6.078 1 88.06 98 LYS A O 1
ATOM 807 N N . PRO A 1 99 ? -10.906 -14.148 7.555 1 83.56 99 PRO A N 1
ATOM 808 C CA . PRO A 1 99 ? -10.602 -13.172 8.609 1 83.56 99 PRO A CA 1
ATOM 809 C C . PRO A 1 99 ? -9.148 -12.711 8.578 1 83.56 99 PRO A C 1
ATOM 811 O O . PRO A 1 99 ? -8.312 -13.32 7.906 1 83.56 99 PRO A O 1
ATOM 814 N N . GLY A 1 100 ? -8.727 -11.578 9.047 1 84.75 100 GLY A N 1
ATOM 815 C CA . GLY A 1 100 ? -7.359 -11.141 9.281 1 84.75 100 GLY A CA 1
ATOM 816 C C . GLY A 1 100 ? -6.832 -10.219 8.203 1 84.75 100 GLY A C 1
ATOM 817 O O . GLY A 1 100 ? -5.711 -9.711 8.305 1 84.75 100 GLY A O 1
ATOM 818 N N . GLY A 1 101 ? -7.562 -10.195 7.066 1 88.5 101 GLY A N 1
ATOM 819 C CA . GLY A 1 101 ? -7.141 -9.266 6.031 1 88.5 101 GLY A CA 1
ATOM 820 C C . GLY A 1 101 ? -6.492 -9.945 4.844 1 88.5 101 GLY A C 1
ATOM 821 O O . GLY A 1 101 ? -6.18 -11.133 4.895 1 88.5 101 GLY A O 1
ATOM 822 N N . THR A 1 102 ? -6.316 -9.273 3.838 1 92.31 102 THR A N 1
ATOM 823 C CA . THR A 1 102 ? -5.699 -9.758 2.607 1 92.31 102 THR A CA 1
ATOM 824 C C . THR A 1 102 ? -4.18 -9.805 2.742 1 92.31 102 THR A C 1
ATOM 826 O O . THR A 1 102 ? -3.576 -8.898 3.326 1 92.31 102 THR A O 1
ATOM 829 N N . THR A 1 103 ? -3.568 -10.883 2.227 1 94.25 103 THR A N 1
ATOM 830 C CA . THR A 1 103 ? -2.113 -10.969 2.197 1 94.25 103 THR A CA 1
ATOM 831 C C . THR A 1 103 ? -1.514 -9.781 1.449 1 94.25 103 THR A C 1
ATOM 833 O O . THR A 1 103 ? -2.02 -9.391 0.397 1 94.25 103 THR A O 1
ATOM 836 N N . ARG A 1 104 ? -0.491 -9.25 2.008 1 96.12 104 ARG A N 1
ATOM 837 C CA . ARG A 1 104 ? 0.139 -8.062 1.443 1 96.12 104 ARG A CA 1
ATOM 838 C C . ARG A 1 104 ? 1.646 -8.25 1.314 1 96.12 104 ARG A C 1
ATOM 840 O O . ARG A 1 104 ? 2.256 -8.977 2.1 1 96.12 104 ARG A O 1
ATOM 847 N N . LYS A 1 105 ? 2.119 -7.586 0.39 1 96.81 105 LYS A N 1
ATOM 848 C CA . LYS A 1 105 ? 3.557 -7.621 0.139 1 96.81 105 LYS A CA 1
ATOM 849 C C . LYS A 1 105 ? 4.074 -6.254 -0.3 1 96.81 105 LYS A C 1
ATOM 851 O O . LYS A 1 105 ? 3.4 -5.543 -1.046 1 96.81 105 LYS A O 1
ATOM 856 N N . VAL A 1 106 ? 5.223 -5.828 0.256 1 98.12 106 VAL A N 1
ATOM 857 C CA . VAL A 1 106 ? 5.949 -4.664 -0.235 1 98.12 106 VAL A CA 1
ATOM 858 C C . VAL A 1 106 ? 7.273 -5.102 -0.853 1 98.12 106 VAL A C 1
ATOM 860 O O . VAL A 1 106 ? 8.023 -5.875 -0.249 1 98.12 106 VAL A O 1
ATOM 863 N N . ARG A 1 107 ? 7.477 -4.605 -2.076 1 97.12 107 ARG A N 1
ATOM 864 C CA . ARG A 1 107 ? 8.727 -4.938 -2.754 1 97.12 107 ARG A CA 1
ATOM 865 C C . ARG A 1 107 ? 9.422 -3.68 -3.264 1 97.12 107 ARG A C 1
ATOM 867 O O . ARG A 1 107 ? 8.789 -2.814 -3.869 1 97.12 107 ARG A O 1
ATOM 874 N N . ASN A 1 108 ? 10.656 -3.604 -2.973 1 96.88 108 ASN A N 1
ATOM 875 C CA . ASN A 1 108 ? 11.516 -2.6 -3.59 1 96.88 108 ASN A CA 1
ATOM 876 C C . ASN A 1 108 ? 12.375 -3.201 -4.695 1 96.88 108 ASN A C 1
ATOM 878 O O . ASN A 1 108 ? 13.289 -3.988 -4.422 1 96.88 108 ASN A O 1
ATOM 882 N N . ILE A 1 109 ? 12.172 -2.861 -5.852 1 95.25 109 ILE A N 1
ATOM 883 C CA . ILE A 1 109 ? 12.758 -3.506 -7.02 1 95.25 109 ILE A CA 1
ATOM 884 C C . ILE A 1 109 ? 14.258 -3.236 -7.059 1 95.25 109 ILE A C 1
ATOM 886 O O . ILE A 1 109 ? 15.055 -4.152 -7.285 1 95.25 109 ILE A O 1
ATOM 890 N N . GLU A 1 110 ? 14.68 -1.995 -6.789 1 91.94 110 GLU A N 1
ATOM 891 C CA . GLU A 1 110 ? 16.078 -1.612 -6.891 1 91.94 110 GLU A CA 1
ATOM 892 C C . GLU A 1 110 ? 16.906 -2.199 -5.742 1 91.94 110 GLU A C 1
ATOM 894 O O . GLU A 1 110 ? 18.047 -2.6 -5.934 1 91.94 110 GLU A O 1
ATOM 899 N N . GLU A 1 111 ? 16.281 -2.277 -4.621 1 91.38 111 GLU A N 1
ATOM 900 C CA . GLU A 1 111 ? 16.984 -2.762 -3.441 1 91.38 111 GLU A CA 1
ATOM 901 C C . GLU A 1 111 ? 16.844 -4.273 -3.285 1 91.38 111 GLU A C 1
ATOM 903 O O . GLU A 1 111 ? 17.5 -4.887 -2.445 1 91.38 111 GLU A O 1
ATOM 908 N N . SER A 1 112 ? 15.992 -4.93 -4.094 1 89.81 112 SER A N 1
ATOM 909 C CA . SER A 1 112 ? 15.727 -6.363 -4.035 1 89.81 112 SER A CA 1
ATOM 910 C C . SER A 1 112 ? 15.305 -6.789 -2.629 1 89.81 112 SER A C 1
ATOM 912 O O . SER A 1 112 ? 15.836 -7.762 -2.088 1 89.81 112 SER A O 1
ATOM 914 N N . THR A 1 113 ? 14.492 -5.934 -2.01 1 93.56 113 THR A N 1
ATOM 915 C CA . THR A 1 113 ? 13.945 -6.25 -0.694 1 93.56 113 THR A CA 1
ATOM 916 C C . THR A 1 113 ? 12.445 -6.523 -0.782 1 93.56 113 THR A C 1
ATOM 918 O O . THR A 1 113 ? 11.758 -5.977 -1.646 1 93.56 113 THR A O 1
ATOM 921 N N . GLU A 1 114 ? 12.078 -7.41 0.091 1 94.94 114 GLU A N 1
ATOM 922 C CA . GLU A 1 114 ? 10.664 -7.777 0.134 1 94.94 114 GLU A CA 1
ATOM 923 C C . GLU A 1 114 ? 10.188 -7.977 1.57 1 94.94 114 GLU A C 1
ATOM 925 O O . GLU A 1 114 ? 10.922 -8.508 2.404 1 94.94 114 GLU A O 1
ATOM 930 N N . TYR A 1 115 ? 9.047 -7.488 1.815 1 95.88 115 TYR A N 1
ATOM 931 C CA . TYR A 1 115 ? 8.359 -7.703 3.082 1 95.88 115 TYR A CA 1
ATOM 932 C C . TYR A 1 115 ? 6.992 -8.344 2.855 1 95.88 115 TYR A C 1
ATOM 934 O O . TYR A 1 115 ? 6.195 -7.848 2.057 1 95.88 115 TYR A O 1
ATOM 942 N N . LEU A 1 116 ? 6.75 -9.438 3.551 1 94.5 116 LEU A N 1
ATOM 943 C CA . LEU A 1 116 ? 5.516 -10.188 3.334 1 94.5 116 LEU A CA 1
ATOM 944 C C . LEU A 1 116 ? 4.688 -10.25 4.613 1 94.5 116 LEU A C 1
ATOM 946 O O . LEU A 1 116 ? 5.199 -10.633 5.668 1 94.5 116 LEU A O 1
ATOM 950 N N . ASP A 1 117 ? 3.482 -9.82 4.438 1 94.88 117 ASP A N 1
ATOM 951 C CA . ASP A 1 117 ? 2.465 -9.969 5.473 1 94.88 117 ASP A CA 1
ATOM 952 C C . ASP A 1 117 ? 1.442 -11.031 5.098 1 94.88 117 ASP A C 1
ATOM 954 O O . ASP A 1 117 ? 0.427 -10.734 4.465 1 94.88 117 ASP A O 1
ATOM 958 N N . TYR A 1 118 ? 1.609 -12.289 5.469 1 85.31 118 TYR A N 1
ATOM 959 C CA . TYR A 1 118 ? 0.877 -13.461 5.012 1 85.31 118 TYR A CA 1
ATOM 960 C C . TYR A 1 118 ? -0.561 -13.438 5.516 1 85.31 118 TYR A C 1
ATOM 962 O O . TYR A 1 118 ? -1.466 -13.953 4.852 1 85.31 118 TYR A O 1
ATOM 970 N N . ARG A 1 119 ? -0.846 -12.781 6.578 1 86.31 119 ARG A N 1
ATOM 971 C CA . ARG A 1 119 ? -2.166 -12.781 7.199 1 86.31 119 ARG A CA 1
ATOM 972 C C . ARG A 1 119 ? -2.801 -14.164 7.145 1 86.31 119 ARG A C 1
ATOM 974 O O . ARG A 1 119 ? -3.969 -14.305 6.77 1 86.31 119 ARG A O 1
ATOM 981 N N . GLU A 1 120 ? -2.047 -15.242 7.367 1 74.75 120 GLU A N 1
ATOM 982 C CA . GLU A 1 120 ? -2.523 -16.625 7.293 1 74.75 120 GLU A CA 1
ATOM 983 C C . GLU A 1 120 ? -3.533 -16.922 8.398 1 74.75 120 GLU A C 1
ATOM 985 O O . GLU A 1 120 ? -3.369 -16.469 9.531 1 74.75 120 GLU A O 1
ATOM 990 N N . THR A 1 121 ? -4.547 -17.484 7.93 1 80.88 121 THR A N 1
ATOM 991 C CA . THR A 1 121 ? -5.578 -17.969 8.844 1 80.88 121 THR A CA 1
ATOM 992 C C . THR A 1 121 ? -5.863 -19.453 8.594 1 80.88 121 THR A C 1
ATOM 994 O O . THR A 1 121 ? -5.34 -20.031 7.645 1 80.88 121 THR A O 1
ATOM 997 N N . ASN A 1 122 ? -6.367 -20.141 9.617 1 80.12 122 ASN A N 1
ATOM 998 C CA . ASN A 1 122 ? -6.836 -21.5 9.43 1 80.12 122 ASN A CA 1
ATOM 999 C C . ASN A 1 122 ? -8.094 -21.562 8.562 1 80.12 122 ASN A C 1
ATOM 1001 O O . ASN A 1 122 ? -9.211 -21.578 9.078 1 80.12 122 ASN A O 1
ATOM 1005 N N . LEU A 1 123 ? -7.77 -21.516 7.289 1 84.12 123 LEU A N 1
ATOM 1006 C CA . LEU A 1 123 ? -8.859 -21.484 6.324 1 84.12 123 LEU A CA 1
ATOM 1007 C C . LEU A 1 123 ? -9.297 -22.891 5.945 1 84.12 123 LEU A C 1
ATOM 1009 O O . LEU A 1 123 ? -8.477 -23.812 5.918 1 84.12 123 LEU A O 1
ATOM 1013 N N . LYS A 1 124 ? -10.57 -23.016 5.781 1 81.19 124 LYS A N 1
ATOM 1014 C CA . LYS A 1 124 ? -11.141 -24.266 5.312 1 81.19 124 LYS A CA 1
ATOM 1015 C C . LYS A 1 124 ? -12.172 -24.031 4.211 1 81.19 124 LYS A C 1
ATOM 1017 O O . LYS A 1 124 ? -12.891 -23.031 4.234 1 81.19 124 LYS A O 1
ATOM 1022 N N . VAL A 1 125 ? -12.078 -24.922 3.293 1 81.44 125 VAL A N 1
ATOM 1023 C CA . VAL A 1 125 ? -13.078 -24.875 2.23 1 81.44 125 VAL A CA 1
ATOM 1024 C C . VAL A 1 125 ? -14 -26.094 2.336 1 81.44 125 VAL A C 1
ATOM 1026 O O . VAL A 1 125 ? -13.531 -27.219 2.527 1 81.44 125 VAL A O 1
ATOM 1029 N N . GLU A 1 126 ? -15.258 -25.797 2.295 1 77.12 126 GLU A N 1
ATOM 1030 C CA . GLU A 1 126 ? -16.203 -26.906 2.293 1 77.12 126 GLU A CA 1
ATOM 1031 C C . GLU A 1 126 ? -16.172 -27.656 0.967 1 77.12 126 GLU A C 1
ATOM 1033 O O . GLU A 1 126 ? -16.109 -27.047 -0.101 1 77.12 126 GLU A O 1
ATOM 1038 N N . PRO A 1 127 ? -16.266 -28.938 1.084 1 74.19 127 PRO A N 1
ATOM 1039 C CA . PRO A 1 127 ? -16.188 -29.75 -0.136 1 74.19 127 PRO A CA 1
ATOM 1040 C C . PRO A 1 127 ? -17.234 -29.344 -1.172 1 74.19 127 PRO A C 1
ATOM 1042 O O . PRO A 1 127 ? -16.953 -29.375 -2.375 1 74.19 127 PRO A O 1
ATOM 1045 N N . GLU A 1 128 ? -18.344 -29 -0.722 1 75.38 128 GLU A N 1
ATOM 1046 C CA . GLU A 1 128 ? -19.453 -28.672 -1.613 1 75.38 128 GLU A CA 1
ATOM 1047 C C . GLU A 1 128 ? -19.125 -27.438 -2.453 1 75.38 128 GLU A C 1
ATOM 1049 O O . GLU A 1 128 ? -19.438 -27.391 -3.643 1 75.38 128 GLU A O 1
ATOM 1054 N N . PHE A 1 129 ? -18.438 -26.594 -1.861 1 74.25 129 PHE A N 1
ATOM 1055 C CA . PHE A 1 129 ? -18.078 -25.359 -2.555 1 74.25 129 PHE A CA 1
ATOM 1056 C C . PHE A 1 129 ? -17.031 -25.641 -3.633 1 74.25 129 PHE A C 1
ATOM 1058 O O . PHE A 1 129 ? -17.109 -25.094 -4.738 1 74.25 129 PHE A O 1
ATOM 1065 N N . ILE A 1 130 ? -16.188 -26.422 -3.246 1 76.94 130 ILE A N 1
ATOM 1066 C CA . ILE A 1 130 ? -15.094 -26.734 -4.172 1 76.94 130 ILE A CA 1
ATOM 1067 C C . ILE A 1 130 ? -15.641 -27.484 -5.375 1 76.94 130 ILE A C 1
ATOM 1069 O O . ILE A 1 130 ? -15.242 -27.234 -6.512 1 76.94 130 ILE A O 1
ATOM 1073 N N . THR A 1 131 ? -16.547 -28.375 -5.113 1 76.62 131 THR A N 1
ATOM 1074 C CA . THR A 1 131 ? -17.156 -29.172 -6.18 1 76.62 131 THR A CA 1
ATOM 1075 C C . THR A 1 131 ? -17.938 -28.281 -7.141 1 76.62 131 THR A C 1
ATOM 1077 O O . THR A 1 131 ? -17.859 -28.453 -8.359 1 76.62 131 THR A O 1
ATOM 1080 N N . GLU A 1 132 ? -18.562 -27.406 -6.609 1 77.38 132 GLU A N 1
ATOM 1081 C CA . GLU A 1 132 ? -19.359 -26.484 -7.422 1 77.38 132 GLU A CA 1
ATOM 1082 C C . GLU A 1 132 ? -18.453 -25.578 -8.25 1 77.38 132 GLU A C 1
ATOM 1084 O O . GLU A 1 132 ? -18.688 -25.391 -9.453 1 77.38 132 GLU A O 1
ATOM 1089 N N . TYR A 1 133 ? -17.453 -25.078 -7.68 1 80.38 133 TYR A N 1
ATOM 1090 C CA . TYR A 1 133 ? -16.531 -24.203 -8.375 1 80.38 133 TYR A CA 1
ATOM 1091 C C . TYR A 1 133 ? -15.789 -24.953 -9.484 1 80.38 133 TYR A C 1
ATOM 1093 O O . TYR A 1 133 ? -15.578 -24.406 -10.57 1 80.38 133 TYR A O 1
ATOM 1101 N N . LEU A 1 134 ? -15.547 -26.031 -9.18 1 84.19 134 LEU A N 1
ATOM 1102 C CA . LEU A 1 134 ? -14.695 -26.781 -10.094 1 84.19 134 LEU A CA 1
ATOM 1103 C C . LEU A 1 134 ? -15.531 -27.531 -11.133 1 84.19 134 LEU A C 1
ATOM 1105 O O . LEU A 1 134 ? -14.992 -28.281 -11.961 1 84.19 134 LEU A O 1
ATOM 1109 N N . TYR A 1 135 ? -16.797 -27.188 -11.047 1 80.31 135 TYR A N 1
ATOM 1110 C CA . TYR A 1 135 ? -17.688 -27.938 -11.922 1 80.31 135 TYR A CA 1
ATOM 1111 C C . TYR A 1 135 ? -17.328 -27.703 -13.391 1 80.31 135 TYR A C 1
ATOM 1113 O O . TYR A 1 135 ? -17.266 -26.562 -13.852 1 80.31 135 TYR A O 1
ATOM 1121 N N . ASN A 1 136 ? -16.906 -28.75 -14.164 1 80.69 136 ASN A N 1
ATOM 1122 C CA . ASN A 1 136 ? -16.656 -28.812 -15.602 1 80.69 136 ASN A CA 1
ATOM 1123 C C . ASN A 1 136 ? -15.367 -28.094 -15.984 1 80.69 136 ASN A C 1
ATOM 1125 O O . ASN A 1 136 ? -15.195 -27.672 -17.125 1 80.69 136 ASN A O 1
ATOM 1129 N N . ILE A 1 137 ? -14.609 -27.781 -15.023 1 89.56 137 ILE A N 1
ATOM 1130 C CA . ILE A 1 137 ? -13.305 -27.188 -15.336 1 89.56 137 ILE A CA 1
ATOM 1131 C C . ILE A 1 137 ? -12.273 -28.297 -15.516 1 89.56 137 ILE A C 1
ATOM 1133 O O . ILE A 1 137 ? -12.016 -29.078 -14.594 1 89.56 137 ILE A O 1
ATOM 1137 N N . LYS A 1 138 ? -11.695 -28.328 -16.578 1 91.12 138 LYS A N 1
ATOM 1138 C CA . LYS A 1 138 ? -10.82 -29.438 -16.938 1 91.12 138 LYS A CA 1
ATOM 1139 C C . LYS A 1 138 ? -9.383 -29.172 -16.5 1 91.12 138 LYS A C 1
ATOM 1141 O O . LYS A 1 138 ? -8.586 -30.109 -16.375 1 91.12 138 LYS A O 1
ATOM 1146 N N . ASN A 1 139 ? -9.023 -27.938 -16.469 1 95.25 139 ASN A N 1
ATOM 1147 C CA . ASN A 1 139 ? -7.68 -27.531 -16.047 1 95.25 139 ASN A CA 1
ATOM 1148 C C . ASN A 1 139 ? -7.707 -26.75 -14.742 1 95.25 139 ASN A C 1
ATOM 1150 O O . ASN A 1 139 ? -8.523 -25.844 -14.578 1 95.25 139 ASN A O 1
ATOM 1154 N N . LEU A 1 140 ? -6.781 -27.125 -13.836 1 94.94 140 LEU A N 1
ATOM 1155 C CA . LEU A 1 140 ? -6.723 -26.453 -12.547 1 94.94 140 LEU A CA 1
ATOM 1156 C C . LEU A 1 140 ? -5.297 -26.016 -12.219 1 94.94 140 LEU A C 1
ATOM 1158 O O . LEU A 1 140 ? -4.355 -26.797 -12.406 1 94.94 140 LEU A O 1
ATOM 1162 N N . PHE A 1 141 ? -5.172 -24.797 -11.852 1 96.69 141 PHE A N 1
ATOM 1163 C CA . PHE A 1 141 ? -3.943 -24.266 -11.273 1 96.69 141 PHE A CA 1
ATOM 1164 C C . PHE A 1 141 ? -4.121 -24 -9.789 1 96.69 141 PHE A C 1
ATOM 1166 O O . PHE A 1 141 ? -4.988 -23.219 -9.391 1 96.69 141 PHE A O 1
ATOM 1173 N N . ILE A 1 142 ? -3.299 -24.609 -8.992 1 94.69 142 ILE A N 1
ATOM 1174 C CA . ILE A 1 142 ? -3.459 -24.516 -7.547 1 94.69 142 ILE A CA 1
ATOM 1175 C C . ILE A 1 142 ? -2.203 -23.922 -6.926 1 94.69 142 ILE A C 1
ATOM 1177 O O . ILE A 1 142 ? -1.1 -24.438 -7.105 1 94.69 142 ILE A O 1
ATOM 1181 N N . VAL A 1 143 ? -2.398 -22.812 -6.309 1 95.25 143 VAL A N 1
ATOM 1182 C CA . VAL A 1 143 ? -1.35 -22.297 -5.43 1 95.25 143 VAL A CA 1
ATOM 1183 C C . VAL A 1 143 ? -1.401 -23.031 -4.09 1 95.25 143 VAL A C 1
ATOM 1185 O O . VAL A 1 143 ? -2.338 -22.844 -3.309 1 95.25 143 VAL A O 1
ATOM 1188 N N . TYR A 1 144 ? -0.428 -23.734 -3.883 1 91.56 144 TYR A N 1
ATOM 1189 C CA . TYR A 1 144 ? -0.469 -24.641 -2.73 1 91.56 144 TYR A CA 1
ATOM 1190 C C . TYR A 1 144 ? -0.545 -23.844 -1.43 1 91.56 144 TYR A C 1
ATOM 1192 O O . TYR A 1 144 ? 0.186 -22.875 -1.247 1 91.56 144 TYR A O 1
ATOM 1200 N N . ASN A 1 145 ? -1.427 -24.281 -0.645 1 86.75 145 ASN A N 1
ATOM 1201 C CA . ASN A 1 145 ? -1.634 -23.812 0.722 1 86.75 145 ASN A CA 1
ATOM 1202 C C . ASN A 1 145 ? -2.186 -24.922 1.615 1 86.75 145 ASN A C 1
ATOM 1204 O O . ASN A 1 145 ? -2.592 -25.984 1.124 1 86.75 145 ASN A O 1
ATOM 1208 N N . SER A 1 146 ? -2.195 -24.688 2.854 1 80.31 146 SER A N 1
ATOM 1209 C CA . SER A 1 146 ? -2.629 -25.719 3.799 1 80.31 146 SER A CA 1
ATOM 1210 C C . SER A 1 146 ? -4.09 -26.094 3.578 1 80.31 146 SER A C 1
ATOM 1212 O O . SER A 1 146 ? -4.469 -27.25 3.736 1 80.31 146 SER A O 1
ATOM 1214 N N . TRP A 1 147 ? -4.883 -25.172 3.137 1 81 147 TRP A N 1
ATOM 1215 C CA . TRP A 1 147 ? -6.324 -25.406 3.043 1 81 147 TRP A CA 1
ATOM 1216 C C . TRP A 1 147 ? -6.672 -26.203 1.791 1 81 147 TRP A C 1
ATOM 1218 O O . TRP A 1 147 ? -7.781 -26.719 1.673 1 81 147 TRP A O 1
ATOM 1228 N N . ASN A 1 148 ? -5.727 -26.234 0.828 1 82.62 148 ASN A N 1
ATOM 1229 C CA . ASN A 1 148 ? -6.148 -26.891 -0.408 1 82.62 148 ASN A CA 1
ATOM 1230 C C . ASN A 1 148 ? -5.422 -28.203 -0.624 1 82.62 148 ASN A C 1
ATOM 1232 O O . ASN A 1 148 ? -5.508 -28.797 -1.701 1 82.62 148 ASN A O 1
ATOM 1236 N N . LYS A 1 149 ? -4.754 -28.672 0.381 1 78.44 149 LYS A N 1
ATOM 1237 C CA . LYS A 1 149 ? -4.098 -29.969 0.302 1 78.44 149 LYS A CA 1
ATOM 1238 C C . LYS A 1 149 ? -5.098 -31.078 -0.05 1 78.44 149 LYS A C 1
ATOM 1240 O O . LYS A 1 149 ? -4.852 -31.875 -0.947 1 78.44 149 LYS A O 1
ATOM 1245 N N . LYS A 1 150 ? -6.168 -31.047 0.53 1 75.62 150 LYS A N 1
ATOM 1246 C CA . LYS A 1 150 ? -7.188 -32.062 0.327 1 75.62 150 LYS A CA 1
ATOM 1247 C C . LYS A 1 150 ? -7.848 -31.938 -1.042 1 75.62 150 LYS A C 1
ATOM 1249 O O . LYS A 1 150 ? -8.289 -32.906 -1.632 1 75.62 150 LYS A O 1
ATOM 1254 N N . ILE A 1 151 ? -7.898 -30.734 -1.523 1 77.56 151 ILE A N 1
ATOM 1255 C CA . ILE A 1 151 ? -8.508 -30.469 -2.824 1 77.56 151 ILE A CA 1
ATOM 1256 C C . ILE A 1 151 ? -7.68 -31.141 -3.924 1 77.56 151 ILE A C 1
ATOM 1258 O O . ILE A 1 151 ? -8.234 -31.719 -4.855 1 77.56 151 ILE A O 1
ATOM 1262 N N . ILE A 1 152 ? -6.469 -31.094 -3.789 1 77.25 152 ILE A N 1
ATOM 1263 C CA . ILE A 1 152 ? -5.555 -31.688 -4.758 1 77.25 152 ILE A CA 1
ATOM 1264 C C . ILE A 1 152 ? -5.797 -33.188 -4.84 1 77.25 152 ILE A C 1
ATOM 1266 O O . ILE A 1 152 ? -5.875 -33.75 -5.938 1 77.25 152 ILE A O 1
ATOM 1270 N N . ASP A 1 153 ? -6.121 -33.781 -3.75 1 72.81 153 ASP A N 1
ATOM 1271 C CA . ASP A 1 153 ? -6.348 -35.219 -3.691 1 72.81 153 ASP A CA 1
ATOM 1272 C C . ASP A 1 153 ? -7.695 -35.594 -4.309 1 72.81 153 ASP A C 1
ATOM 1274 O O . ASP A 1 153 ? -7.824 -36.625 -4.938 1 72.81 153 ASP A O 1
ATOM 1278 N N . LEU A 1 154 ? -8.547 -34.688 -4.215 1 71.69 154 LEU A N 1
ATOM 1279 C CA . LEU A 1 154 ? -9.914 -34.969 -4.625 1 71.69 154 LEU A CA 1
ATOM 1280 C C . LEU A 1 154 ? -10.094 -34.719 -6.121 1 71.69 154 LEU A C 1
ATOM 1282 O O . LEU A 1 154 ? -10.984 -35.312 -6.742 1 71.69 154 LEU A O 1
ATOM 1286 N N . THR A 1 155 ? -9.297 -33.906 -6.672 1 71.5 155 THR A N 1
ATOM 1287 C CA . THR A 1 155 ? -9.57 -33.438 -8.031 1 71.5 155 THR A CA 1
ATOM 1288 C C . THR A 1 155 ? -8.656 -34.125 -9.031 1 71.5 155 THR A C 1
ATOM 1290 O O . THR A 1 155 ? -8.789 -33.938 -10.242 1 71.5 155 THR A O 1
ATOM 1293 N N . LYS A 1 156 ? -7.871 -34.969 -8.672 1 65.75 156 LYS A N 1
ATOM 1294 C CA . LYS A 1 156 ? -6.832 -35.531 -9.531 1 65.75 156 LYS A CA 1
ATOM 1295 C C . LYS A 1 156 ? -7.438 -36.406 -10.641 1 65.75 156 LYS A C 1
ATOM 1297 O O . LYS A 1 156 ? -6.988 -36.344 -11.789 1 65.75 156 LYS A O 1
ATOM 1302 N N . ALA A 1 157 ? -8.445 -37.125 -10.469 1 64.62 157 ALA A N 1
ATOM 1303 C CA . ALA A 1 157 ? -8.883 -38.156 -11.406 1 64.62 157 ALA A CA 1
ATOM 1304 C C . ALA A 1 157 ? -9.531 -37.562 -12.641 1 64.62 157 ALA A C 1
ATOM 1306 O O . ALA A 1 157 ? -9.516 -38.156 -13.719 1 64.62 157 ALA A O 1
ATOM 1307 N N . LYS A 1 158 ? -9.742 -36.344 -12.672 1 74.75 158 LYS A N 1
ATOM 1308 C CA . LYS A 1 158 ? -10.531 -35.938 -13.82 1 74.75 158 LYS A CA 1
ATOM 1309 C C . LYS A 1 158 ? -10.086 -34.562 -14.32 1 74.75 158 LYS A C 1
ATOM 1311 O O . LYS A 1 158 ? -10.766 -33.938 -15.141 1 74.75 158 LYS A O 1
ATOM 1316 N N . ARG A 1 159 ? -8.969 -34.25 -13.969 1 87.12 159 ARG A N 1
ATOM 1317 C CA . ARG A 1 159 ? -8.539 -32.875 -14.32 1 87.12 159 ARG A CA 1
ATOM 1318 C C . ARG A 1 159 ? -7.02 -32.812 -14.453 1 87.12 159 ARG A C 1
ATOM 1320 O O . ARG A 1 159 ? -6.297 -33.594 -13.828 1 87.12 159 ARG A O 1
ATOM 1327 N N . ARG A 1 160 ? -6.633 -32.031 -15.367 1 92.38 160 ARG A N 1
ATOM 1328 C CA . ARG A 1 160 ? -5.215 -31.688 -15.422 1 92.38 160 ARG A CA 1
ATOM 1329 C C . ARG A 1 160 ? -4.852 -30.688 -14.312 1 92.38 160 ARG A C 1
ATOM 1331 O O . ARG A 1 160 ? -5.469 -29.625 -14.195 1 92.38 160 ARG A O 1
ATOM 1338 N N . LEU A 1 161 ? -3.84 -31.047 -13.562 1 93.12 161 LEU A N 1
ATOM 1339 C CA . LEU A 1 161 ? -3.521 -30.281 -12.367 1 93.12 161 LEU A CA 1
ATOM 1340 C C . LEU A 1 161 ? -2.131 -29.656 -12.469 1 93.12 161 LEU A C 1
ATOM 1342 O O . LEU A 1 161 ? -1.146 -30.375 -12.68 1 93.12 161 LEU A O 1
ATOM 1346 N N . PHE A 1 162 ? -2.092 -28.312 -12.391 1 95.25 162 PHE A N 1
ATOM 1347 C CA . PHE A 1 162 ? -0.869 -27.547 -12.219 1 95.25 162 PHE A CA 1
ATOM 1348 C C . PHE A 1 162 ? -0.747 -27.031 -10.781 1 95.25 162 PHE A C 1
ATOM 1350 O O . PHE A 1 162 ? -1.695 -26.469 -10.234 1 95.25 162 PHE A O 1
ATOM 1357 N N . VAL A 1 163 ? 0.435 -27.188 -10.18 1 94.31 163 VAL A N 1
ATOM 1358 C CA . VAL A 1 163 ? 0.571 -26.781 -8.789 1 94.31 163 VAL A CA 1
ATOM 1359 C C . VAL A 1 163 ? 1.791 -25.875 -8.633 1 94.31 163 VAL A C 1
ATOM 1361 O O . VAL A 1 163 ? 2.881 -26.203 -9.109 1 94.31 163 VAL A O 1
ATOM 1364 N N . ASP A 1 164 ? 1.597 -24.734 -8.062 1 96.06 164 ASP A N 1
ATOM 1365 C CA . ASP A 1 164 ? 2.654 -23.844 -7.605 1 96.06 164 ASP A CA 1
ATOM 1366 C C . ASP A 1 164 ? 2.998 -24.094 -6.137 1 96.06 164 ASP A C 1
ATOM 1368 O O . ASP A 1 164 ? 2.182 -23.828 -5.25 1 96.06 164 ASP A O 1
ATOM 1372 N N . LEU A 1 165 ? 4.121 -24.609 -5.918 1 92.69 165 LEU A N 1
ATOM 1373 C CA . LEU A 1 165 ? 4.586 -24.922 -4.57 1 92.69 165 LEU A CA 1
ATOM 1374 C C . LEU A 1 165 ? 5.824 -24.109 -4.215 1 92.69 165 LEU A C 1
ATOM 1376 O O . LEU A 1 165 ? 6.852 -24.219 -4.887 1 92.69 165 LEU A O 1
ATOM 1380 N N . ARG A 1 166 ? 5.668 -23.391 -3.186 1 89.31 166 ARG A N 1
ATOM 1381 C CA . ARG A 1 166 ? 6.758 -22.531 -2.758 1 89.31 166 ARG A CA 1
ATOM 1382 C C . ARG A 1 166 ? 7.516 -23.141 -1.583 1 89.31 166 ARG A C 1
ATOM 1384 O O . ARG A 1 166 ? 6.992 -24 -0.882 1 89.31 166 ARG A O 1
ATOM 1391 N N . GLU A 1 167 ? 8.641 -22.672 -1.264 1 75.75 167 GLU A N 1
ATOM 1392 C CA . GLU A 1 167 ? 9.656 -23.281 -0.406 1 75.75 167 GLU A CA 1
ATOM 1393 C C . GLU A 1 167 ? 9.133 -23.5 1.009 1 75.75 167 GLU A C 1
ATOM 1395 O O . GLU A 1 167 ? 9.344 -24.562 1.602 1 75.75 167 GLU A O 1
ATOM 1400 N N . PRO A 1 168 ? 8.391 -22.594 1.479 1 66.38 168 PRO A N 1
ATOM 1401 C CA . PRO A 1 168 ? 7.973 -22.812 2.865 1 66.38 168 PRO A CA 1
ATOM 1402 C C . PRO A 1 168 ? 7.102 -24.062 3.029 1 66.38 168 PRO A C 1
ATOM 1404 O O . PRO A 1 168 ? 7.004 -24.609 4.129 1 66.38 168 PRO A O 1
ATOM 1407 N N . TYR A 1 169 ? 6.598 -24.547 1.985 1 73.19 169 TYR A N 1
ATOM 1408 C CA . TYR A 1 169 ? 5.652 -25.656 2.1 1 73.19 169 TYR A CA 1
ATOM 1409 C C . TYR A 1 169 ? 6.289 -26.969 1.656 1 73.19 169 TYR A C 1
ATOM 1411 O O . TYR A 1 169 ? 5.68 -28.031 1.771 1 73.19 169 TYR A O 1
ATOM 1419 N N . THR A 1 170 ? 7.434 -26.938 1.261 1 73.75 170 THR A N 1
ATOM 1420 C CA . THR A 1 170 ? 8.055 -28.125 0.677 1 73.75 170 THR A CA 1
ATOM 1421 C C . THR A 1 170 ? 8.305 -29.188 1.744 1 73.75 170 THR A C 1
ATOM 1423 O O . THR A 1 170 ? 8.32 -30.391 1.444 1 73.75 170 THR A O 1
ATOM 1426 N N . ASP A 1 171 ? 8.375 -28.688 2.895 1 69.94 171 ASP A N 1
ATOM 1427 C CA . ASP A 1 171 ? 8.703 -29.625 3.971 1 69.94 171 ASP A CA 1
ATOM 1428 C C . ASP A 1 171 ? 7.453 -30.312 4.504 1 69.94 171 ASP A C 1
ATOM 1430 O O . ASP A 1 171 ? 7.547 -31.328 5.207 1 69.94 171 ASP A O 1
ATOM 1434 N N . GLU A 1 172 ? 6.398 -29.828 4.082 1 66.75 172 GLU A N 1
ATOM 1435 C CA . GLU A 1 172 ? 5.148 -30.328 4.652 1 66.75 172 GLU A CA 1
ATOM 1436 C C . GLU A 1 172 ? 4.59 -31.484 3.826 1 66.75 172 GLU A C 1
ATOM 1438 O O . GLU A 1 172 ? 3.666 -32.188 4.262 1 66.75 172 GLU A O 1
ATOM 1443 N N . ILE A 1 173 ? 5.211 -31.562 2.73 1 67.88 173 ILE A N 1
ATOM 1444 C CA . ILE A 1 173 ? 4.555 -32.469 1.801 1 67.88 173 ILE A CA 1
ATOM 1445 C C . ILE A 1 173 ? 5.477 -33.656 1.495 1 67.88 173 ILE A C 1
ATOM 1447 O O . ILE A 1 173 ? 6.633 -33.469 1.111 1 67.88 173 ILE A O 1
ATOM 1451 N N . ASP A 1 174 ? 4.973 -34.844 1.735 1 62.81 174 ASP A N 1
ATOM 1452 C CA . ASP A 1 174 ? 5.719 -36.062 1.393 1 62.81 174 ASP A CA 1
ATOM 1453 C C . ASP A 1 174 ? 5.422 -36.5 -0.039 1 62.81 174 ASP A C 1
ATOM 1455 O O . ASP A 1 174 ? 6.324 -36.938 -0.763 1 62.81 174 ASP A O 1
ATOM 1459 N N . LYS A 1 175 ? 4.219 -36.5 -0.377 1 64.25 175 LYS A N 1
ATOM 1460 C CA . LYS A 1 175 ? 3.807 -36.938 -1.712 1 64.25 175 LYS A CA 1
ATOM 1461 C C . LYS A 1 175 ? 2.814 -35.938 -2.32 1 64.25 175 LYS A C 1
ATOM 1463 O O . LYS A 1 175 ? 1.903 -35.469 -1.639 1 64.25 175 LYS A O 1
ATOM 1468 N N . PHE A 1 176 ? 3.352 -35.469 -3.502 1 70.69 176 PHE A N 1
ATOM 1469 C CA . PHE A 1 176 ? 2.436 -34.594 -4.215 1 70.69 176 PHE A CA 1
ATOM 1470 C C . PHE A 1 176 ? 1.974 -35.219 -5.52 1 70.69 176 PHE A C 1
ATOM 1472 O O . PHE A 1 176 ? 2.795 -35.594 -6.355 1 70.69 176 PHE A O 1
ATOM 1479 N N . THR A 1 177 ? 0.71 -35.625 -5.633 1 77.62 177 THR A N 1
ATOM 1480 C CA . THR A 1 177 ? 0.251 -36.188 -6.891 1 77.62 177 THR A CA 1
ATOM 1481 C C . THR A 1 177 ? -0.442 -35.125 -7.746 1 77.62 177 THR A C 1
ATOM 1483 O O . THR A 1 177 ? -1.513 -34.625 -7.387 1 77.62 177 THR A O 1
ATOM 1486 N N . CYS A 1 178 ? 0.271 -34.594 -8.781 1 87 178 CYS A N 1
ATOM 1487 C CA . CYS A 1 178 ? -0.266 -33.688 -9.766 1 87 178 CYS A CA 1
ATOM 1488 C C . CYS A 1 178 ? 0.379 -33.906 -11.133 1 87 178 CYS A C 1
ATOM 1490 O O . CYS A 1 178 ? 1.326 -34.688 -11.258 1 87 178 CYS A O 1
ATOM 1492 N N . ASP A 1 179 ? -0.183 -33.375 -12.125 1 90.88 179 ASP A N 1
ATOM 1493 C CA . ASP A 1 179 ? 0.357 -33.562 -13.469 1 90.88 179 ASP A CA 1
ATOM 1494 C C . ASP A 1 179 ? 1.607 -32.688 -13.672 1 90.88 179 ASP A C 1
ATOM 1496 O O . ASP A 1 179 ? 2.615 -33.188 -14.195 1 90.88 179 ASP A O 1
ATOM 1500 N N . TYR A 1 180 ? 1.54 -31.453 -13.258 1 93.56 180 TYR A N 1
ATOM 1501 C CA . TYR A 1 180 ? 2.648 -30.516 -13.391 1 93.56 180 TYR A CA 1
ATOM 1502 C C . TYR A 1 180 ? 2.926 -29.812 -12.07 1 93.56 180 TYR A C 1
ATOM 1504 O O . TYR A 1 180 ? 2.047 -29.141 -11.531 1 93.56 180 TYR A O 1
ATOM 1512 N N . LEU A 1 181 ? 4.152 -29.922 -11.578 1 93.62 181 LEU A N 1
ATOM 1513 C CA . LEU A 1 181 ? 4.562 -29.297 -10.328 1 93.62 181 LEU A CA 1
ATOM 1514 C C . LEU A 1 181 ? 5.617 -28.219 -10.586 1 93.62 181 LEU A C 1
ATOM 1516 O O . LEU A 1 181 ? 6.695 -28.516 -11.102 1 93.62 181 LEU A O 1
ATOM 1520 N N . PHE A 1 182 ? 5.281 -26.984 -10.266 1 95.62 182 PHE A N 1
ATOM 1521 C CA . PHE A 1 182 ? 6.238 -25.891 -10.273 1 95.62 182 PHE A CA 1
ATOM 1522 C C . PHE A 1 182 ? 6.793 -25.656 -8.875 1 95.62 182 PHE A C 1
ATOM 1524 O O . PHE A 1 182 ? 6.074 -25.188 -7.984 1 95.62 182 PHE A O 1
ATOM 1531 N N . LEU A 1 183 ? 8.039 -25.984 -8.656 1 93.75 183 LEU A N 1
ATOM 1532 C CA . LEU A 1 183 ? 8.727 -25.672 -7.406 1 93.75 183 LEU A CA 1
ATOM 1533 C C . LEU A 1 183 ? 9.492 -24.359 -7.52 1 93.75 183 LEU A C 1
ATOM 1535 O O . LEU A 1 183 ? 10.414 -24.25 -8.328 1 93.75 183 LEU A O 1
ATOM 1539 N N . ILE A 1 184 ? 9.094 -23.422 -6.703 1 94.5 184 ILE A N 1
ATOM 1540 C CA . ILE A 1 184 ? 9.656 -22.078 -6.844 1 94.5 184 ILE A CA 1
ATOM 1541 C C . ILE A 1 184 ? 10.586 -21.781 -5.676 1 94.5 184 ILE A C 1
ATOM 1543 O O . ILE A 1 184 ? 10.227 -21.984 -4.512 1 94.5 184 ILE A O 1
ATOM 1547 N N . SER A 1 185 ? 11.695 -21.266 -5.973 1 87.88 185 SER A N 1
ATOM 1548 C CA . SER A 1 185 ? 12.664 -20.859 -4.953 1 87.88 185 SER A CA 1
ATOM 1549 C C . SER A 1 185 ? 13.18 -19.453 -5.195 1 87.88 185 SER A C 1
ATOM 1551 O O . SER A 1 185 ? 13.586 -19.109 -6.309 1 87.88 185 SER A O 1
ATOM 1553 N N . LYS A 1 186 ? 13.133 -18.719 -4.164 1 83.81 186 LYS A N 1
ATOM 1554 C CA . LYS A 1 186 ? 13.711 -17.391 -4.262 1 83.81 186 LYS A CA 1
ATOM 1555 C C . LYS A 1 186 ? 15.211 -17.422 -3.994 1 83.81 186 LYS A C 1
ATOM 1557 O O . LYS A 1 186 ? 15.898 -16.406 -4.152 1 83.81 186 LYS A O 1
ATOM 1562 N N . THR A 1 187 ? 15.617 -18.578 -3.58 1 81.62 187 THR A N 1
ATOM 1563 C CA . THR A 1 187 ? 17.047 -18.766 -3.359 1 81.62 187 THR A CA 1
ATOM 1564 C C . THR A 1 187 ? 17.672 -19.562 -4.496 1 81.62 187 THR A C 1
ATOM 1566 O O . THR A 1 187 ? 17.141 -19.594 -5.609 1 81.62 187 THR A O 1
ATOM 1569 N N . ALA A 1 188 ? 18.719 -20.266 -4.172 1 85 188 ALA A N 1
ATOM 1570 C CA . ALA A 1 188 ? 19.469 -20.969 -5.195 1 85 188 ALA A CA 1
ATOM 1571 C C . ALA A 1 188 ? 18.828 -22.328 -5.512 1 85 188 ALA A C 1
ATOM 1573 O O . ALA A 1 188 ? 18.266 -22.969 -4.625 1 85 188 ALA A O 1
ATOM 1574 N N . TYR A 1 189 ? 18.906 -22.688 -6.785 1 89.19 189 TYR A N 1
ATOM 1575 C CA . TYR A 1 189 ? 18.375 -23.922 -7.332 1 89.19 189 TYR A CA 1
ATOM 1576 C C . TYR A 1 189 ? 18.797 -25.125 -6.496 1 89.19 189 TYR A C 1
ATOM 1578 O O . TYR A 1 189 ? 17.984 -25.969 -6.145 1 89.19 189 TYR A O 1
ATOM 1586 N N . ARG A 1 190 ? 20.047 -25.203 -6.098 1 85.62 190 ARG A N 1
ATOM 1587 C CA . ARG A 1 190 ? 20.625 -26.375 -5.449 1 85.62 190 ARG A CA 1
ATOM 1588 C C . ARG A 1 190 ? 19.922 -26.656 -4.121 1 85.62 190 ARG A C 1
ATOM 1590 O O . ARG A 1 190 ? 19.656 -27.812 -3.791 1 85.62 190 ARG A O 1
ATOM 1597 N N . GLU A 1 191 ? 19.641 -25.672 -3.494 1 82.69 191 GLU A N 1
ATOM 1598 C CA . GLU A 1 191 ? 19 -25.828 -2.186 1 82.69 191 GLU A CA 1
ATOM 1599 C C . GLU A 1 191 ? 17.609 -26.422 -2.309 1 82.69 191 GLU A C 1
ATOM 1601 O O . GLU A 1 191 ? 17.25 -27.344 -1.566 1 82.69 191 GLU A O 1
ATOM 1606 N N . LEU A 1 192 ? 16.906 -25.984 -3.266 1 85 192 LEU A N 1
ATOM 1607 C CA . LEU A 1 192 ? 15.539 -26.469 -3.439 1 85 192 LEU A CA 1
ATOM 1608 C C . LEU A 1 192 ? 15.547 -27.875 -4.047 1 85 192 LEU A C 1
ATOM 1610 O O . LEU A 1 192 ? 14.703 -28.703 -3.699 1 85 192 LEU A O 1
ATOM 1614 N N . ALA A 1 193 ? 16.422 -28.094 -4.891 1 84.62 193 ALA A N 1
ATOM 1615 C CA . ALA A 1 193 ? 16.516 -29.406 -5.539 1 84.62 193 ALA A CA 1
ATOM 1616 C C . ALA A 1 193 ? 16.75 -30.5 -4.512 1 84.62 193 ALA A C 1
ATOM 1618 O O . ALA A 1 193 ? 16.141 -31.578 -4.594 1 84.62 193 ALA A O 1
ATOM 1619 N N . GLU A 1 194 ? 17.531 -30.25 -3.574 1 81.81 194 GLU A N 1
ATOM 1620 C CA . GLU A 1 194 ? 17.844 -31.234 -2.539 1 81.81 194 GLU A CA 1
ATOM 1621 C C . GLU A 1 194 ? 16.625 -31.469 -1.635 1 81.81 194 GLU A C 1
ATOM 1623 O O . GLU A 1 194 ? 16.312 -32.625 -1.3 1 81.81 194 GLU A O 1
ATOM 1628 N N . LYS A 1 195 ? 15.984 -30.453 -1.318 1 79.44 195 LYS A N 1
ATOM 1629 C CA . LYS A 1 195 ? 14.852 -30.531 -0.407 1 79.44 195 LYS A CA 1
ATOM 1630 C C . LYS A 1 195 ? 13.656 -31.219 -1.072 1 79.44 195 LYS A C 1
ATOM 1632 O O . LYS A 1 195 ? 12.797 -31.781 -0.392 1 79.44 195 LYS A O 1
ATOM 1637 N N . SER A 1 196 ? 13.641 -31.125 -2.348 1 80.12 196 SER A N 1
ATOM 1638 C CA . SER A 1 196 ? 12.438 -31.562 -3.049 1 80.12 196 SER A CA 1
ATOM 1639 C C . SER A 1 196 ? 12.633 -32.938 -3.66 1 80.12 196 SER A C 1
ATOM 1641 O O . SER A 1 196 ? 11.828 -33.375 -4.484 1 80.12 196 SER A O 1
ATOM 1643 N N . ASN A 1 197 ? 13.633 -33.656 -3.307 1 76.94 197 ASN A N 1
ATOM 1644 C CA . ASN A 1 197 ? 13.922 -34.938 -3.898 1 76.94 197 ASN A CA 1
ATOM 1645 C C . ASN A 1 197 ? 12.805 -35.938 -3.615 1 76.94 197 ASN A C 1
ATOM 1647 O O . ASN A 1 197 ? 12.547 -36.844 -4.426 1 76.94 197 ASN A O 1
ATOM 1651 N N . ASN A 1 198 ? 12.172 -35.719 -2.574 1 75.06 198 ASN A N 1
ATOM 1652 C CA . ASN A 1 198 ? 11.156 -36.656 -2.148 1 75.06 198 ASN A CA 1
ATOM 1653 C C . ASN A 1 198 ? 9.797 -36.344 -2.77 1 75.06 198 ASN A C 1
ATOM 1655 O O . ASN A 1 198 ? 8.875 -37.156 -2.68 1 75.06 198 ASN A O 1
ATOM 1659 N N . LEU A 1 199 ? 9.703 -35.219 -3.352 1 78.25 199 LEU A N 1
ATOM 1660 C CA . LEU A 1 199 ? 8.438 -34.844 -3.975 1 78.25 199 LEU A CA 1
ATOM 1661 C C . LEU A 1 199 ? 8.297 -35.5 -5.344 1 78.25 199 LEU A C 1
ATOM 1663 O O . LEU A 1 199 ? 9.141 -35.312 -6.219 1 78.25 199 LEU A O 1
ATOM 1667 N N . LYS A 1 200 ? 7.316 -36.344 -5.465 1 72.94 200 LYS A N 1
ATOM 1668 C CA . LYS A 1 200 ? 7.086 -37.062 -6.727 1 72.94 200 LYS A CA 1
ATOM 1669 C C . LYS A 1 200 ? 5.93 -36.438 -7.5 1 72.94 200 LYS A C 1
ATOM 1671 O O . LYS A 1 200 ? 4.875 -36.156 -6.93 1 72.94 200 LYS A O 1
ATOM 1676 N N . ALA A 1 201 ? 6.152 -35.969 -8.695 1 79.69 201 ALA A N 1
ATOM 1677 C CA . ALA A 1 201 ? 5.176 -35.469 -9.664 1 79.69 201 ALA A CA 1
ATOM 1678 C C . ALA A 1 201 ? 5.48 -35.969 -11.07 1 79.69 201 ALA A C 1
ATOM 1680 O O . ALA A 1 201 ? 6.621 -36.312 -11.375 1 79.69 201 ALA A O 1
ATOM 1681 N N . ASP A 1 202 ? 4.426 -36.062 -11.867 1 83.19 202 ASP A N 1
ATOM 1682 C CA . ASP A 1 202 ? 4.633 -36.562 -13.234 1 83.19 202 ASP A CA 1
ATOM 1683 C C . ASP A 1 202 ? 5.625 -35.656 -13.984 1 83.19 202 ASP A C 1
ATOM 1685 O O . ASP A 1 202 ? 6.516 -36.156 -14.672 1 83.19 202 ASP A O 1
ATOM 1689 N N . ASN A 1 203 ? 5.375 -34.406 -13.891 1 89.56 203 ASN A N 1
ATOM 1690 C CA . ASN A 1 203 ? 6.262 -33.406 -14.453 1 89.56 203 ASN A CA 1
ATOM 1691 C C . ASN A 1 203 ? 6.66 -32.375 -13.398 1 89.56 203 ASN A C 1
ATOM 1693 O O . ASN A 1 203 ? 5.816 -31.609 -12.914 1 89.56 203 ASN A O 1
ATOM 1697 N N . LYS A 1 204 ? 7.918 -32.406 -13.109 1 91.12 204 LYS A N 1
ATOM 1698 C CA . LYS A 1 204 ? 8.438 -31.516 -12.078 1 91.12 204 LYS A CA 1
ATOM 1699 C C . LYS A 1 204 ? 9.383 -30.469 -12.672 1 91.12 204 LYS A C 1
ATOM 1701 O O . LYS A 1 204 ? 10.32 -30.812 -13.398 1 91.12 204 LYS A O 1
ATOM 1706 N N . LEU A 1 205 ? 9.055 -29.219 -12.375 1 94.31 205 LEU A N 1
ATOM 1707 C CA . LEU A 1 205 ? 9.898 -28.094 -12.758 1 94.31 205 LEU A CA 1
ATOM 1708 C C . LEU A 1 205 ? 10.375 -27.328 -11.531 1 94.31 205 LEU A C 1
ATOM 1710 O O . LEU A 1 205 ? 9.594 -27.078 -10.609 1 94.31 205 LEU A O 1
ATOM 1714 N N . ILE A 1 206 ? 11.617 -27.047 -11.492 1 93.44 206 ILE A N 1
ATOM 1715 C CA . ILE A 1 206 ? 12.164 -26.188 -10.438 1 93.44 206 ILE A CA 1
ATOM 1716 C C . ILE A 1 206 ? 12.555 -24.844 -11.016 1 93.44 206 ILE A C 1
ATOM 1718 O O . ILE A 1 206 ? 13.336 -24.766 -11.969 1 93.44 206 ILE A O 1
ATOM 1722 N N . ILE A 1 207 ? 11.977 -23.797 -10.5 1 96.06 207 ILE A N 1
ATOM 1723 C CA . ILE A 1 207 ? 12.219 -22.438 -10.977 1 96.06 207 ILE A CA 1
ATOM 1724 C C . ILE A 1 207 ? 12.922 -21.625 -9.898 1 96.06 207 ILE A C 1
ATOM 1726 O O . ILE A 1 207 ? 12.328 -21.328 -8.852 1 96.06 207 ILE A O 1
ATOM 1730 N N . ALA A 1 208 ? 14.141 -21.297 -10.164 1 94.06 208 ALA A N 1
ATOM 1731 C CA . ALA A 1 208 ? 14.945 -20.484 -9.258 1 94.06 208 ALA A CA 1
ATOM 1732 C C . ALA A 1 208 ? 15.539 -19.281 -9.977 1 94.06 208 ALA A C 1
ATOM 1734 O O . ALA A 1 208 ? 15.398 -19.141 -11.195 1 94.06 208 ALA A O 1
ATOM 1735 N N . LYS A 1 209 ? 16.172 -18.406 -9.211 1 92.88 209 LYS A N 1
ATOM 1736 C CA . LYS A 1 209 ? 16.719 -17.172 -9.766 1 92.88 209 LYS A CA 1
ATOM 1737 C C . LYS A 1 209 ? 17.906 -17.453 -10.68 1 92.88 209 LYS A C 1
ATOM 1739 O O . LYS A 1 209 ? 18.156 -16.703 -11.625 1 92.88 209 LYS A O 1
ATOM 1744 N N . ASP A 1 210 ? 18.578 -18.547 -10.344 1 94.38 210 ASP A N 1
ATOM 1745 C CA . ASP A 1 210 ? 19.828 -18.797 -11.055 1 94.38 210 ASP A CA 1
ATOM 1746 C C . ASP A 1 210 ? 19.656 -19.875 -12.117 1 94.38 210 ASP A C 1
ATOM 1748 O O . ASP A 1 210 ? 20.453 -19.969 -13.062 1 94.38 210 ASP A O 1
ATOM 1752 N N . ALA A 1 211 ? 18.609 -20.672 -11.953 1 95.69 211 ALA A N 1
ATOM 1753 C CA . ALA A 1 211 ? 18.422 -21.766 -12.914 1 95.69 211 ALA A CA 1
ATOM 1754 C C . ALA A 1 211 ? 17 -22.297 -12.883 1 95.69 211 ALA A C 1
ATOM 1756 O O . ALA A 1 211 ? 16.297 -22.156 -11.875 1 95.69 211 ALA A O 1
ATOM 1757 N N . ILE A 1 212 ? 16.609 -22.875 -14.008 1 96.69 212 ILE A N 1
ATOM 1758 C CA . ILE A 1 212 ? 15.359 -23.609 -14.102 1 96.69 212 ILE A CA 1
ATOM 1759 C C . ILE A 1 212 ? 15.641 -25.062 -14.531 1 96.69 212 ILE A C 1
ATOM 1761 O O . ILE A 1 212 ? 16.453 -25.297 -15.43 1 96.69 212 ILE A O 1
ATOM 1765 N N . SER A 1 213 ? 15.031 -25.969 -13.836 1 94.81 213 SER A N 1
ATOM 1766 C CA . SER A 1 213 ? 15.234 -27.375 -14.164 1 94.81 213 SER A CA 1
ATOM 1767 C C . SER A 1 213 ? 13.969 -28 -14.734 1 94.81 213 SER A C 1
ATOM 1769 O O . SER A 1 213 ? 12.867 -27.734 -14.266 1 94.81 213 SER A O 1
ATOM 1771 N N . PHE A 1 214 ? 14.18 -28.75 -15.734 1 92.56 214 PHE A N 1
ATOM 1772 C CA . PHE A 1 214 ? 13.117 -29.5 -16.391 1 92.56 214 PHE A CA 1
ATOM 1773 C C . PHE A 1 214 ? 13.648 -30.797 -17 1 92.56 214 PHE A C 1
ATOM 1775 O O . PHE A 1 214 ? 14.672 -30.797 -17.672 1 92.56 214 PHE A O 1
ATOM 1782 N N . ASP A 1 215 ? 12.938 -31.953 -16.703 1 86.62 215 ASP A N 1
ATOM 1783 C CA . ASP A 1 215 ? 13.297 -33.25 -17.25 1 86.62 215 ASP A CA 1
ATOM 1784 C C . ASP A 1 215 ? 14.766 -33.594 -16.984 1 86.62 215 ASP A C 1
ATOM 1786 O O . ASP A 1 215 ? 15.516 -33.906 -17.906 1 86.62 215 ASP A O 1
ATOM 1790 N N . LYS A 1 216 ? 15.18 -33.25 -15.758 1 82.94 216 LYS A N 1
ATOM 1791 C CA . LYS A 1 216 ? 16.5 -33.594 -15.25 1 82.94 216 LYS A CA 1
ATOM 1792 C C . LYS A 1 216 ? 17.578 -32.719 -15.898 1 82.94 216 LYS A C 1
ATOM 1794 O O . LYS A 1 216 ? 18.766 -33 -15.742 1 82.94 216 LYS A O 1
ATOM 1799 N N . LYS A 1 217 ? 17.156 -31.797 -16.656 1 93.62 217 LYS A N 1
ATOM 1800 C CA . LYS A 1 217 ? 18.094 -30.828 -17.219 1 93.62 217 LYS A CA 1
ATOM 1801 C C . LYS A 1 217 ? 18.016 -29.5 -16.484 1 93.62 217 LYS A C 1
ATOM 1803 O O . LYS A 1 217 ? 16.953 -29.078 -16.047 1 93.62 217 LYS A O 1
ATOM 1808 N N . ILE A 1 218 ? 19.172 -28.938 -16.438 1 95.25 218 ILE A N 1
ATOM 1809 C CA . ILE A 1 218 ? 19.297 -27.656 -15.75 1 95.25 218 ILE A CA 1
ATOM 1810 C C . ILE A 1 218 ? 19.641 -26.562 -16.75 1 95.25 218 ILE A C 1
ATOM 1812 O O . ILE A 1 218 ? 20.609 -26.688 -17.5 1 95.25 218 ILE A O 1
ATOM 1816 N N . TYR A 1 219 ? 18.844 -25.562 -16.828 1 96.44 219 TYR A N 1
ATOM 1817 C CA . TYR A 1 219 ? 19.047 -24.406 -17.688 1 96.44 219 TYR A CA 1
ATOM 1818 C C . TYR A 1 219 ? 19.453 -23.172 -16.891 1 96.44 219 TYR A C 1
ATOM 1820 O O . TYR A 1 219 ? 18.672 -22.688 -16.062 1 96.44 219 TYR A O 1
ATOM 1828 N N . GLU A 1 220 ? 20.547 -22.688 -17.172 1 95.75 220 GLU A N 1
ATOM 1829 C CA . GLU A 1 220 ? 21.047 -21.531 -16.438 1 95.75 220 GLU A CA 1
ATOM 1830 C C . GLU A 1 220 ? 20.344 -20.25 -16.875 1 95.75 220 GLU A C 1
ATOM 1832 O O . GLU A 1 220 ? 20.109 -20.047 -18.062 1 95.75 220 GLU A O 1
ATOM 1837 N N . VAL A 1 221 ? 19.969 -19.469 -15.891 1 94.69 221 VAL A N 1
ATOM 1838 C CA . VAL A 1 221 ? 19.344 -18.172 -16.156 1 94.69 221 VAL A CA 1
ATOM 1839 C C . VAL A 1 221 ? 20.438 -17.125 -16.391 1 94.69 221 VAL A C 1
ATOM 1841 O O . VAL A 1 221 ? 21.188 -16.781 -15.469 1 94.69 221 VAL A O 1
ATOM 1844 N N . LYS A 1 222 ? 20.469 -16.609 -17.578 1 90.88 222 LYS A N 1
ATOM 1845 C CA . LYS A 1 222 ? 21.5 -15.633 -17.922 1 90.88 222 LYS A CA 1
ATOM 1846 C C . LYS A 1 222 ? 20.875 -14.266 -18.219 1 90.88 222 LYS A C 1
ATOM 1848 O O . LYS A 1 222 ? 20.672 -13.914 -19.391 1 90.88 222 LYS A O 1
ATOM 1853 N N . VAL A 1 223 ? 20.547 -13.586 -17.234 1 90.25 223 VAL A N 1
ATOM 1854 C CA . VAL A 1 223 ? 19.984 -12.242 -17.391 1 90.25 223 VAL A CA 1
ATOM 1855 C C . VAL A 1 223 ? 20.891 -11.234 -16.672 1 90.25 223 VAL A C 1
ATOM 1857 O O . VAL A 1 223 ? 21.562 -11.578 -15.703 1 90.25 223 VAL A O 1
ATOM 1860 N N . LYS A 1 224 ? 20.891 -10.109 -17.172 1 88.69 224 LYS A N 1
ATOM 1861 C CA . LYS A 1 224 ? 21.75 -9.07 -16.609 1 88.69 224 LYS A CA 1
ATOM 1862 C C . LYS A 1 224 ? 21.203 -8.547 -15.289 1 88.69 224 LYS A C 1
ATOM 1864 O O . LYS A 1 224 ? 21.922 -8.492 -14.297 1 88.69 224 LYS A O 1
ATOM 1869 N N . GLU A 1 225 ? 19.953 -8.211 -15.32 1 87.56 225 GLU A N 1
ATOM 1870 C CA . GLU A 1 225 ? 19.312 -7.676 -14.125 1 87.56 225 GLU A CA 1
ATOM 1871 C C . GLU A 1 225 ? 18.219 -8.625 -13.609 1 87.56 225 GLU A C 1
ATOM 1873 O O . GLU A 1 225 ? 17.297 -8.961 -14.344 1 87.56 225 GLU A O 1
ATOM 1878 N N . LYS A 1 226 ? 18.312 -9.031 -12.453 1 88.56 226 LYS A N 1
ATOM 1879 C CA . LYS A 1 226 ? 17.375 -9.961 -11.828 1 88.56 226 LYS A CA 1
ATOM 1880 C C . LYS A 1 226 ? 16.438 -9.227 -10.875 1 88.56 226 LYS A C 1
ATOM 1882 O O . LYS A 1 226 ? 16.469 -9.445 -9.664 1 88.56 226 LYS A O 1
ATOM 1887 N N . LYS A 1 227 ? 15.469 -8.555 -11.492 1 91.62 227 LYS A N 1
ATOM 1888 C CA . LYS A 1 227 ? 14.703 -7.605 -10.695 1 91.62 227 LYS A CA 1
ATOM 1889 C C . LYS A 1 227 ? 13.273 -8.102 -10.469 1 91.62 227 LYS A C 1
ATOM 1891 O O . LYS A 1 227 ? 12.695 -7.879 -9.406 1 91.62 227 LYS A O 1
ATOM 1896 N N . TYR A 1 228 ? 12.781 -8.789 -11.438 1 95.31 228 TYR A N 1
ATOM 1897 C CA . TYR A 1 228 ? 11.344 -9.055 -11.43 1 95.31 228 TYR A CA 1
ATOM 1898 C C . TYR A 1 228 ? 11.062 -10.547 -11.359 1 95.31 228 TYR A C 1
ATOM 1900 O O . TYR A 1 228 ? 10.328 -11.094 -12.188 1 95.31 228 TYR A O 1
ATOM 1908 N N . PHE A 1 229 ? 11.477 -11.203 -10.344 1 96.12 229 PHE A N 1
ATOM 1909 C CA . PHE A 1 229 ? 11.406 -12.656 -10.203 1 96.12 229 PHE A CA 1
ATOM 1910 C C . PHE A 1 229 ? 9.953 -13.117 -10.141 1 96.12 229 PHE A C 1
ATOM 1912 O O . PHE A 1 229 ? 9.578 -14.086 -10.812 1 96.12 229 PHE A O 1
ATOM 1919 N N . GLU A 1 230 ? 9.109 -12.453 -9.359 1 96.44 230 GLU A N 1
ATOM 1920 C CA . GLU A 1 230 ? 7.719 -12.859 -9.195 1 96.44 230 GLU A CA 1
ATOM 1921 C C . GLU A 1 230 ? 6.969 -12.797 -10.516 1 96.44 230 GLU A C 1
ATOM 1923 O O . GLU A 1 230 ? 6.215 -13.719 -10.852 1 96.44 230 GLU A O 1
ATOM 1928 N N . GLU A 1 231 ? 7.18 -11.734 -11.219 1 97.62 231 GLU A N 1
ATOM 1929 C CA . GLU A 1 231 ? 6.555 -11.578 -12.523 1 97.62 231 GLU A CA 1
ATOM 1930 C C . GLU A 1 231 ? 7.047 -12.648 -13.5 1 97.62 231 GLU A C 1
ATOM 1932 O O . GLU A 1 231 ? 6.262 -13.203 -14.273 1 97.62 231 GLU A O 1
ATOM 1937 N N . ALA A 1 232 ? 8.32 -12.898 -13.422 1 97.94 232 ALA A N 1
ATOM 1938 C CA . ALA A 1 232 ? 8.922 -13.875 -14.32 1 97.94 232 ALA A CA 1
ATOM 1939 C C . ALA A 1 232 ? 8.367 -15.273 -14.07 1 97.94 232 ALA A C 1
ATOM 1941 O O . ALA A 1 232 ? 8.062 -16 -15.016 1 97.94 232 ALA A O 1
ATOM 1942 N N . VAL A 1 233 ? 8.25 -15.594 -12.844 1 98 233 VAL A N 1
ATOM 1943 C CA . VAL A 1 233 ? 7.699 -16.891 -12.484 1 98 233 VAL A CA 1
ATOM 1944 C C . VAL A 1 233 ? 6.277 -17.016 -13.016 1 98 233 VAL A C 1
ATOM 1946 O O . VAL A 1 233 ? 5.934 -18.016 -13.656 1 98 233 VAL A O 1
ATOM 1949 N N . SER A 1 234 ? 5.473 -16.016 -12.766 1 98.44 234 SER A N 1
ATOM 1950 C CA . SER A 1 234 ? 4.086 -16.047 -13.211 1 98.44 234 SER A CA 1
ATOM 1951 C C . SER A 1 234 ? 3.994 -16.094 -14.734 1 98.44 234 SER A C 1
ATOM 1953 O O . SER A 1 234 ? 3.107 -16.75 -15.281 1 98.44 234 SER A O 1
ATOM 1955 N N . ALA A 1 235 ? 4.891 -15.414 -15.359 1 98.56 235 ALA A N 1
ATOM 1956 C CA . ALA A 1 235 ? 4.918 -15.445 -16.812 1 98.56 235 ALA A CA 1
ATOM 1957 C C . ALA A 1 235 ? 5.273 -16.828 -17.328 1 98.56 235 ALA A C 1
ATOM 1959 O O . ALA A 1 235 ? 4.68 -17.312 -18.297 1 98.56 235 ALA A O 1
ATOM 1960 N N . PHE A 1 236 ? 6.25 -17.422 -16.688 1 98.62 236 PHE A N 1
ATOM 1961 C CA . PHE A 1 236 ? 6.633 -18.781 -17.031 1 98.62 236 PHE A CA 1
ATOM 1962 C C . PHE A 1 236 ? 5.445 -19.734 -16.875 1 98.62 236 PHE A C 1
ATOM 1964 O O . PHE A 1 236 ? 5.109 -20.453 -17.812 1 98.62 236 PHE A O 1
ATOM 1971 N N . GLU A 1 237 ? 4.828 -19.672 -15.781 1 98.75 237 GLU A N 1
ATOM 1972 C CA . GLU A 1 237 ? 3.723 -20.578 -15.469 1 98.75 237 GLU A CA 1
ATOM 1973 C C . GLU A 1 237 ? 2.553 -20.375 -16.422 1 98.75 237 GLU A C 1
ATOM 1975 O O . GLU A 1 237 ? 2.008 -21.328 -16.969 1 98.75 237 GLU A O 1
ATOM 1980 N N . ALA A 1 238 ? 2.221 -19.141 -16.641 1 98.75 238 ALA A N 1
ATOM 1981 C CA . ALA A 1 238 ? 1.097 -18.812 -17.516 1 98.75 238 ALA A CA 1
ATOM 1982 C C . ALA A 1 238 ? 1.347 -19.312 -18.922 1 98.75 238 ALA A C 1
ATOM 1984 O O . ALA A 1 238 ? 0.474 -19.938 -19.531 1 98.75 238 ALA A O 1
ATOM 1985 N N . ASN A 1 239 ? 2.527 -19.047 -19.391 1 98.62 239 ASN A N 1
ATOM 1986 C CA . ASN A 1 239 ? 2.859 -19.5 -20.75 1 98.62 239 ASN A CA 1
ATOM 1987 C C . ASN A 1 239 ? 2.887 -21.016 -20.844 1 98.62 239 ASN A C 1
ATOM 1989 O O . ASN A 1 239 ? 2.393 -21.594 -21.812 1 98.62 239 ASN A O 1
ATOM 1993 N N . PHE A 1 240 ? 3.477 -21.625 -19.875 1 98.62 240 PHE A N 1
ATOM 1994 C CA . PHE A 1 240 ? 3.562 -23.078 -19.844 1 98.62 240 PHE A CA 1
ATOM 1995 C C . PHE A 1 240 ? 2.172 -23.703 -19.828 1 98.62 240 PHE A C 1
ATOM 1997 O O . PHE A 1 240 ? 1.875 -24.578 -20.656 1 98.62 240 PHE A O 1
ATOM 2004 N N . ILE A 1 241 ? 1.317 -23.219 -18.984 1 98.62 241 ILE A N 1
ATOM 2005 C CA . ILE A 1 241 ? -0.052 -23.703 -18.844 1 98.62 241 ILE A CA 1
ATOM 2006 C C . ILE A 1 241 ? -0.805 -23.5 -20.156 1 98.62 241 ILE A C 1
ATOM 2008 O O . ILE A 1 241 ? -1.455 -24.406 -20.656 1 98.62 241 ILE A O 1
ATOM 2012 N N . SER A 1 242 ? -0.684 -22.312 -20.656 1 98.44 242 SER A N 1
ATOM 2013 C CA . SER A 1 242 ? -1.348 -22 -21.922 1 98.44 242 SER A CA 1
ATOM 2014 C C . SER A 1 242 ? -0.894 -22.953 -23.031 1 98.44 242 SER A C 1
ATOM 2016 O O . SER A 1 242 ? -1.716 -23.453 -23.797 1 98.44 242 SER A O 1
ATOM 2018 N N . SER A 1 243 ? 0.372 -23.188 -23.141 1 98.25 243 SER A N 1
ATOM 2019 C CA . SER A 1 243 ? 0.932 -24.078 -24.156 1 98.25 243 SER A CA 1
ATOM 2020 C C . SER A 1 243 ? 0.394 -25.5 -24 1 98.25 243 SER A C 1
ATOM 2022 O O . SER A 1 243 ? 0.009 -26.125 -25 1 98.25 243 SER A O 1
ATOM 2024 N N . ILE A 1 244 ? 0.311 -25.953 -22.781 1 97.94 244 ILE A N 1
ATOM 2025 C CA . ILE A 1 244 ? -0.172 -27.297 -22.516 1 97.94 244 ILE A CA 1
ATOM 2026 C C . ILE A 1 244 ? -1.653 -27.391 -22.875 1 97.94 244 ILE A C 1
ATOM 2028 O O . ILE A 1 244 ? -2.08 -28.359 -23.531 1 97.94 244 ILE A O 1
ATOM 2032 N N . ILE A 1 245 ? -2.412 -26.391 -22.516 1 97.25 245 ILE A N 1
ATOM 2033 C CA . ILE A 1 245 ? -3.848 -26.391 -22.766 1 97.25 245 ILE A CA 1
ATOM 2034 C C . ILE A 1 245 ? -4.102 -26.344 -24.281 1 97.25 245 ILE A C 1
ATOM 2036 O O . ILE A 1 245 ? -5.035 -26.984 -24.766 1 97.25 245 ILE A O 1
ATOM 2040 N N . LYS A 1 246 ? -3.27 -25.688 -25 1 96.88 246 LYS A N 1
ATOM 2041 C CA . LYS A 1 246 ? -3.438 -25.531 -26.453 1 96.88 246 LYS A CA 1
ATOM 2042 C C . LYS A 1 246 ? -2.867 -26.719 -27.203 1 96.88 246 LYS A C 1
ATOM 2044 O O . LYS A 1 246 ? -2.971 -26.797 -28.422 1 96.88 246 LYS A O 1
ATOM 2049 N N . GLY A 1 247 ? -2.188 -27.578 -26.578 1 96.44 247 GLY A N 1
ATOM 2050 C CA . GLY A 1 247 ? -1.801 -28.844 -27.172 1 96.44 247 GLY A CA 1
ATOM 2051 C C . GLY A 1 247 ? -0.367 -28.859 -27.672 1 96.44 247 GLY A C 1
ATOM 2052 O O . GLY A 1 247 ? 0.024 -29.734 -28.438 1 96.44 247 GLY A O 1
ATOM 2053 N N . TYR A 1 248 ? 0.437 -27.938 -27.234 1 97 248 TYR A N 1
ATOM 2054 C CA . TYR A 1 248 ? 1.849 -27.953 -27.594 1 97 248 TYR A CA 1
ATOM 2055 C C . TYR A 1 248 ? 2.596 -29.062 -26.844 1 97 248 TYR A C 1
ATOM 2057 O O . TYR A 1 248 ? 2.098 -29.578 -25.844 1 97 248 TYR A O 1
ATOM 2065 N N . THR A 1 249 ? 3.723 -29.406 -27.391 1 96.81 249 THR A N 1
ATOM 2066 C CA . THR A 1 249 ? 4.543 -30.406 -26.719 1 96.81 249 THR A CA 1
ATOM 2067 C C . THR A 1 249 ? 5.148 -29.859 -25.438 1 96.81 249 THR A C 1
ATOM 2069 O O . THR A 1 249 ? 5.305 -28.641 -25.297 1 96.81 249 THR A O 1
ATOM 2072 N N . LEU A 1 250 ? 5.52 -30.703 -24.578 1 96.81 250 LEU A N 1
ATOM 2073 C CA . LEU A 1 250 ? 6.145 -30.312 -23.328 1 96.81 250 LEU A CA 1
ATOM 2074 C C . LEU A 1 250 ? 7.441 -29.547 -23.578 1 96.81 250 LEU A C 1
ATOM 2076 O O . LEU A 1 250 ? 7.715 -28.547 -22.922 1 96.81 250 LEU A O 1
ATOM 2080 N N . LYS A 1 251 ? 8.172 -30 -24.516 1 95.88 251 LYS A N 1
ATOM 2081 C CA . LYS A 1 251 ? 9.438 -29.375 -24.859 1 95.88 251 LYS A CA 1
ATOM 2082 C C . LYS A 1 251 ? 9.219 -27.938 -25.359 1 95.88 251 LYS A C 1
ATOM 2084 O O . LYS A 1 251 ? 9.898 -27.016 -24.906 1 95.88 251 LYS A O 1
ATOM 2089 N N . SER A 1 252 ? 8.344 -27.781 -26.234 1 97 252 SER A N 1
ATOM 2090 C CA . SER A 1 252 ? 8.055 -26.469 -26.766 1 97 252 SER A CA 1
ATOM 2091 C C . SER A 1 252 ? 7.504 -25.531 -25.688 1 97 252 SER A C 1
ATOM 2093 O O . SER A 1 252 ? 7.832 -24.344 -25.656 1 97 252 SER A O 1
ATOM 2095 N N . ALA A 1 253 ? 6.617 -26.078 -24.812 1 97.88 253 ALA A N 1
ATOM 2096 C CA 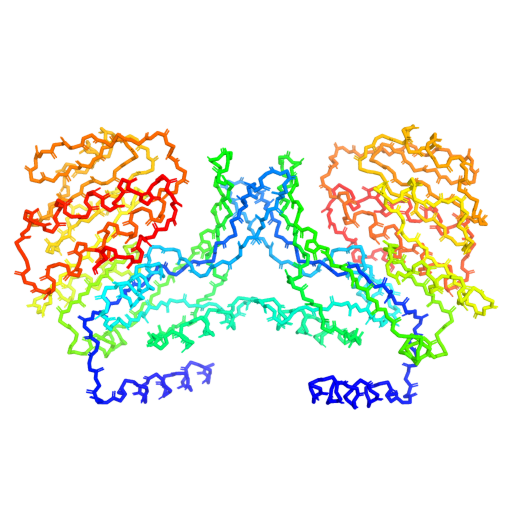. ALA A 1 253 ? 6.07 -25.312 -23.703 1 97.88 253 ALA A CA 1
ATOM 2097 C C . ALA A 1 253 ? 7.184 -24.797 -22.797 1 97.88 253 ALA A C 1
ATOM 2099 O O . ALA A 1 253 ? 7.195 -23.625 -22.422 1 97.88 253 ALA A O 1
ATOM 2100 N N . PHE A 1 254 ? 8.125 -25.609 -22.531 1 97.81 254 PHE A N 1
ATOM 2101 C CA . PHE A 1 254 ? 9.234 -25.234 -21.656 1 97.81 254 PHE A CA 1
ATOM 2102 C C . PHE A 1 254 ? 10.109 -24.188 -22.312 1 97.81 254 PHE A C 1
ATOM 2104 O O . PHE A 1 254 ? 10.438 -23.172 -21.703 1 97.81 254 PHE A O 1
ATOM 2111 N N . GLU A 1 255 ? 10.484 -24.422 -23.562 1 97.44 255 GLU A N 1
ATOM 2112 C CA . GLU A 1 255 ? 11.414 -23.531 -24.25 1 97.44 255 GLU A CA 1
ATOM 2113 C C . GLU A 1 255 ? 10.844 -22.109 -24.375 1 97.44 255 GLU A C 1
ATOM 2115 O O . GLU A 1 255 ? 11.523 -21.141 -24.078 1 97.44 255 GLU A O 1
ATOM 2120 N N . SER A 1 256 ? 9.641 -22.078 -24.734 1 97.38 256 SER A N 1
ATOM 2121 C CA . SER A 1 256 ? 9.008 -20.766 -24.859 1 97.38 256 SER A CA 1
ATOM 2122 C C . SER A 1 256 ? 8.867 -20.094 -23.5 1 97.38 256 SER A C 1
ATOM 2124 O O . SER A 1 256 ? 9.07 -18.891 -23.359 1 97.38 256 SER A O 1
ATOM 2126 N N . SER A 1 257 ? 8.477 -20.844 -22.484 1 98.38 257 SER A N 1
ATOM 2127 C CA . SER A 1 257 ? 8.32 -20.312 -21.141 1 98.38 257 SER A CA 1
ATOM 2128 C C . SER A 1 257 ? 9.656 -19.844 -20.578 1 98.38 257 SER A C 1
ATOM 2130 O O . SER A 1 257 ? 9.719 -18.812 -19.891 1 98.38 257 SER A O 1
ATOM 2132 N N . PHE A 1 258 ? 10.695 -20.594 -20.844 1 98.06 258 PHE A N 1
ATOM 2133 C CA . PHE A 1 258 ? 12.031 -20.234 -20.375 1 98.06 258 PHE A CA 1
ATOM 2134 C C . PHE A 1 258 ? 12.484 -18.906 -20.984 1 98.06 258 PHE A C 1
ATOM 2136 O O . PHE A 1 258 ? 13.023 -18.047 -20.281 1 98.06 258 PHE A O 1
ATOM 2143 N N . ASN A 1 259 ? 12.258 -18.781 -22.25 1 96.94 259 ASN A N 1
ATOM 2144 C CA . ASN A 1 259 ? 12.594 -17.531 -22.922 1 96.94 259 ASN A CA 1
ATOM 2145 C C . ASN A 1 259 ? 11.797 -16.359 -22.344 1 96.94 259 ASN A C 1
ATOM 2147 O O . ASN A 1 259 ? 12.359 -15.281 -22.109 1 96.94 259 ASN A O 1
ATOM 2151 N N . LEU A 1 260 ? 10.578 -16.609 -22.109 1 97.88 260 LEU A N 1
ATOM 2152 C CA . LEU A 1 260 ? 9.727 -15.57 -21.547 1 97.88 260 LEU A CA 1
ATOM 2153 C C . LEU A 1 260 ? 10.164 -15.211 -20.125 1 97.88 260 LEU A C 1
ATOM 2155 O O . LEU A 1 260 ? 10.195 -14.039 -19.766 1 97.88 260 LEU A O 1
ATOM 2159 N N . PHE A 1 261 ? 10.5 -16.188 -19.375 1 98 261 PHE A N 1
ATOM 2160 C CA . PHE A 1 261 ? 11.016 -15.992 -18.031 1 98 261 PHE A CA 1
ATOM 2161 C C . PHE A 1 261 ? 12.219 -15.055 -18.047 1 98 261 PHE A C 1
ATOM 2163 O O . PHE A 1 261 ? 12.266 -14.086 -17.281 1 98 261 PHE A O 1
ATOM 2170 N N . ASN A 1 262 ? 13.125 -15.336 -18.891 1 97.38 262 ASN A N 1
ATOM 2171 C CA . ASN A 1 262 ? 14.344 -14.531 -18.969 1 97.38 262 ASN A CA 1
ATOM 2172 C C . ASN A 1 262 ? 14.031 -13.078 -19.344 1 97.38 262 ASN A C 1
ATOM 2174 O O . ASN A 1 262 ? 14.562 -12.156 -18.719 1 97.38 262 ASN A O 1
ATOM 2178 N N . HIS A 1 263 ? 13.164 -12.953 -20.188 1 96.88 263 HIS A N 1
ATOM 2179 C CA . HIS A 1 263 ? 12.789 -11.609 -20.625 1 96.88 263 HIS A CA 1
ATOM 2180 C C . HIS A 1 263 ? 12.117 -10.844 -19.484 1 96.88 263 HIS A C 1
ATOM 2182 O O . HIS A 1 263 ? 12.492 -9.703 -19.188 1 96.88 263 HIS A O 1
ATOM 2188 N N . VAL A 1 264 ? 11.156 -11.438 -18.891 1 97.56 264 VAL A N 1
ATOM 2189 C CA . VAL A 1 264 ? 10.359 -10.766 -17.875 1 97.56 264 VAL A CA 1
ATOM 2190 C C . VAL A 1 264 ? 11.211 -10.523 -16.625 1 97.56 264 VAL A C 1
ATOM 2192 O O . VAL A 1 264 ? 11.055 -9.5 -15.953 1 97.56 264 VAL A O 1
ATOM 2195 N N . PHE A 1 265 ? 12.109 -11.438 -16.328 1 96.69 265 PHE A N 1
ATOM 2196 C CA . PHE A 1 265 ? 12.992 -11.297 -15.188 1 96.69 265 PHE A CA 1
ATOM 2197 C C . PHE A 1 265 ? 13.82 -10.016 -15.289 1 96.69 265 PHE A C 1
ATOM 2199 O O . PHE A 1 265 ? 14.117 -9.375 -14.281 1 96.69 265 PHE A O 1
ATOM 2206 N N . GLU A 1 266 ? 14.07 -9.625 -16.484 1 94.44 266 GLU A N 1
ATOM 2207 C CA . GLU A 1 266 ? 14.883 -8.438 -16.734 1 94.44 266 GLU A CA 1
ATOM 2208 C C . GLU A 1 266 ? 14.008 -7.199 -16.922 1 94.44 266 GLU A C 1
ATOM 2210 O O . GLU A 1 266 ? 14.289 -6.137 -16.359 1 94.44 266 GLU A O 1
ATOM 2215 N N . CYS A 1 267 ? 12.859 -7.367 -17.641 1 93.38 267 CYS A N 1
ATOM 2216 C CA . CYS A 1 267 ? 12.125 -6.195 -18.125 1 93.38 267 CYS A CA 1
ATOM 2217 C C . CYS A 1 267 ? 10.875 -5.953 -17.281 1 93.38 267 CYS A C 1
ATOM 2219 O O . CYS A 1 267 ? 10.312 -4.859 -17.312 1 93.38 267 CYS A O 1
ATOM 2221 N N . GLY A 1 268 ? 10.336 -6.992 -16.688 1 94.19 268 GLY A N 1
ATOM 2222 C CA . GLY A 1 268 ? 9.234 -6.816 -15.758 1 94.19 268 GLY A CA 1
ATOM 2223 C C . GLY A 1 268 ? 7.867 -6.988 -16.406 1 94.19 268 GLY A C 1
ATOM 2224 O O . GLY A 1 268 ? 6.848 -7.004 -15.711 1 94.19 268 GLY A O 1
ATOM 2225 N N . SER A 1 269 ? 7.898 -7.113 -17.766 1 93.75 269 SER A N 1
ATOM 2226 C CA . SER A 1 269 ? 6.613 -7.242 -18.453 1 93.75 269 SER A CA 1
ATOM 2227 C C . SER A 1 269 ? 6.691 -8.227 -19.609 1 93.75 269 SER A C 1
ATOM 2229 O O . SER A 1 269 ? 7.766 -8.445 -20.172 1 93.75 269 SER A O 1
ATOM 2231 N N . ILE A 1 270 ? 5.527 -8.805 -19.812 1 95.31 270 ILE A N 1
ATOM 2232 C CA . ILE A 1 270 ? 5.41 -9.695 -20.953 1 95.31 270 ILE A CA 1
ATOM 2233 C C . ILE A 1 270 ? 5.359 -8.867 -22.234 1 95.31 270 ILE A C 1
ATOM 2235 O O . ILE A 1 270 ? 4.59 -7.914 -22.344 1 95.31 270 ILE A O 1
ATOM 2239 N N . PRO A 1 271 ? 6.211 -9.195 -23.203 1 90.31 271 PRO A N 1
ATOM 2240 C CA . PRO A 1 271 ? 6.176 -8.453 -24.453 1 90.31 271 PRO A CA 1
ATOM 2241 C C . PRO A 1 271 ? 4.867 -8.633 -25.219 1 90.31 271 PRO A C 1
ATOM 2243 O O . PRO A 1 271 ? 4.305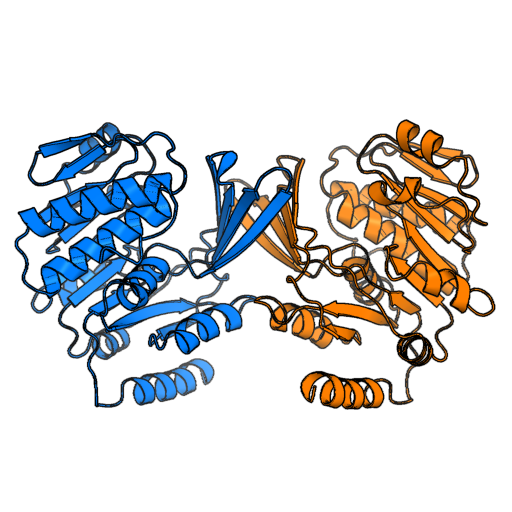 -9.734 -25.234 1 90.31 271 PRO A O 1
ATOM 2246 N N . THR A 1 272 ? 4.195 -7.602 -25.641 1 79.25 272 THR A N 1
ATOM 2247 C CA . THR A 1 272 ? 2.932 -7.668 -26.375 1 79.25 272 THR A CA 1
ATOM 2248 C C . THR A 1 272 ? 3.158 -8.125 -27.812 1 79.25 272 THR A C 1
ATOM 2250 O O . THR A 1 272 ? 2.266 -8.703 -28.438 1 79.25 272 THR A O 1
ATOM 2253 N N . GLU A 1 273 ? 4.098 -7.75 -28.516 1 56.47 273 GLU A N 1
ATOM 2254 C CA . GLU A 1 273 ? 4.258 -8.125 -29.922 1 56.47 273 GLU A CA 1
ATOM 2255 C C . GLU A 1 273 ? 4.34 -9.641 -30.078 1 56.47 273 GLU A C 1
ATOM 2257 O O . GLU A 1 273 ? 3.871 -10.188 -31.078 1 56.47 273 GLU A O 1
ATOM 2262 N N . LYS A 1 274 ? 5.105 -10.281 -29.375 1 49.44 274 LYS A N 1
ATOM 2263 C CA . LYS A 1 274 ? 5.566 -11.617 -29.734 1 49.44 274 LYS A CA 1
ATOM 2264 C C . LYS A 1 274 ? 4.598 -12.688 -29.234 1 49.44 274 LYS A C 1
ATOM 2266 O O . LYS A 1 274 ? 4.902 -13.883 -29.281 1 49.44 274 LYS A O 1
ATOM 2271 N N . LEU A 1 275 ? 3.469 -12.406 -28.562 1 44.53 275 LEU A N 1
ATOM 2272 C CA . LEU A 1 275 ? 2.736 -13.633 -28.281 1 44.53 275 LEU A CA 1
ATOM 2273 C C . LEU A 1 275 ? 1.949 -14.094 -29.5 1 44.53 275 LEU A C 1
ATOM 2275 O O . LEU A 1 275 ? 1.326 -13.273 -30.188 1 44.53 275 LEU A O 1
ATOM 2279 N N . MET B 1 1 ? -16.484 16.547 -18.078 1 22.8 1 MET B N 1
ATOM 2280 C CA . MET B 1 1 ? -17.062 17.828 -17.688 1 22.8 1 MET B CA 1
ATOM 2281 C C . MET B 1 1 ? -18.172 17.625 -16.656 1 22.8 1 MET B C 1
ATOM 2283 O O . MET B 1 1 ? -18.359 18.453 -15.766 1 22.8 1 MET B O 1
ATOM 2287 N N . LYS B 1 2 ? -18.953 16.562 -16.766 1 28.67 2 LYS B N 1
ATOM 2288 C CA . LYS B 1 2 ? -20.125 16.266 -15.953 1 28.67 2 LYS B CA 1
ATOM 2289 C C . LYS B 1 2 ? -19.734 15.836 -14.547 1 28.67 2 LYS B C 1
ATOM 2291 O O . LYS B 1 2 ? -20.422 16.172 -13.57 1 28.67 2 LYS B O 1
ATOM 2296 N N . THR B 1 3 ? -18.594 15.211 -14.508 1 32.31 3 THR B N 1
ATOM 2297 C CA . THR B 1 3 ? -18.219 14.57 -13.258 1 32.31 3 THR B CA 1
ATOM 2298 C C . THR B 1 3 ? -17.703 15.609 -12.258 1 32.31 3 THR B C 1
ATOM 2300 O O . THR B 1 3 ? -17.891 15.453 -11.047 1 32.31 3 THR B O 1
ATOM 2303 N N . VAL B 1 4 ? -17.266 16.703 -12.781 1 36 4 VAL B N 1
ATOM 2304 C CA . VAL B 1 4 ? -16.875 17.859 -11.969 1 36 4 VAL B CA 1
ATOM 2305 C C . VAL B 1 4 ? -18.125 18.516 -11.375 1 36 4 VAL B C 1
ATOM 2307 O O . VAL B 1 4 ? -18.156 18.844 -10.188 1 36 4 VAL B O 1
ATOM 2310 N N . TYR B 1 5 ? -19.188 18.672 -12.203 1 35.31 5 TYR B N 1
ATOM 2311 C CA . TYR B 1 5 ? -20.422 19.359 -11.82 1 35.31 5 TYR B CA 1
ATOM 2312 C C . TYR B 1 5 ? -21.203 18.547 -10.805 1 35.31 5 TYR B C 1
ATOM 2314 O O . TYR B 1 5 ? -21.766 19.109 -9.859 1 35.31 5 TYR B O 1
ATOM 2322 N N . GLN B 1 6 ? -21.422 17.359 -10.945 1 40.72 6 GLN B N 1
ATOM 2323 C CA . GLN B 1 6 ? -22.188 16.547 -10 1 40.72 6 GLN B CA 1
ATOM 2324 C C . GLN B 1 6 ? -21.516 16.5 -8.641 1 40.72 6 GLN B C 1
ATOM 2326 O O . GLN B 1 6 ? -22.188 16.469 -7.605 1 40.72 6 GLN B O 1
ATOM 2331 N N . TYR B 1 7 ? -20.266 16.531 -8.625 1 38.59 7 TYR B N 1
ATOM 2332 C CA . TYR B 1 7 ? -19.5 16.516 -7.391 1 38.59 7 TYR B CA 1
ATOM 2333 C C . TYR B 1 7 ? -19.594 17.875 -6.684 1 38.59 7 TYR B C 1
ATOM 2335 O O . TYR B 1 7 ? -19.672 17.938 -5.453 1 38.59 7 TYR B O 1
ATOM 2343 N N . GLN B 1 8 ? -19.703 18.969 -7.414 1 41.28 8 GLN B N 1
ATOM 2344 C CA . GLN B 1 8 ? -19.969 20.281 -6.848 1 41.28 8 GLN B CA 1
ATOM 2345 C C . GLN B 1 8 ? -21.312 20.297 -6.113 1 41.28 8 GLN B C 1
ATOM 2347 O O . GLN B 1 8 ? -21.406 20.844 -5.012 1 41.28 8 GLN B O 1
ATOM 2352 N N . GLU B 1 9 ? -22.281 19.844 -6.809 1 41.81 9 GLU B N 1
ATOM 2353 C CA . GLU B 1 9 ? -23.594 19.891 -6.191 1 41.81 9 GLU B CA 1
ATOM 2354 C C . GLU B 1 9 ? -23.641 19.062 -4.91 1 41.81 9 GLU B C 1
ATOM 2356 O O . GLU B 1 9 ? -24.297 19.453 -3.938 1 41.81 9 GLU B O 1
ATOM 2361 N N . GLN B 1 10 ? -23.016 17.984 -4.895 1 40.44 10 GLN B N 1
ATOM 2362 C CA . GLN B 1 10 ? -23 17.188 -3.68 1 40.44 10 GLN B CA 1
ATOM 2363 C C . GLN B 1 10 ? -22.188 17.844 -2.58 1 40.44 10 GLN B C 1
ATOM 2365 O O . GLN B 1 10 ? -22.469 17.672 -1.393 1 40.44 10 GLN B O 1
ATOM 2370 N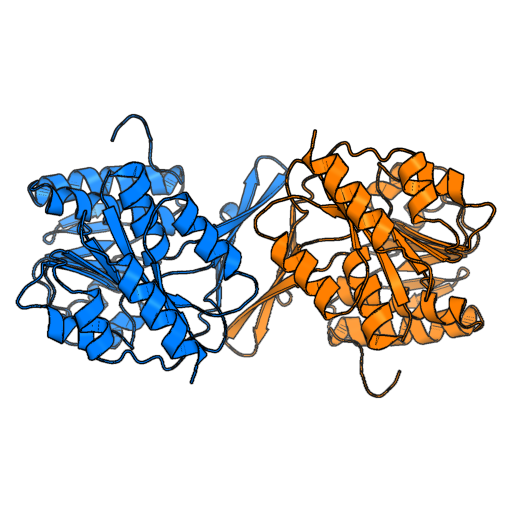 N . VAL B 1 11 ? -21.156 18.406 -2.879 1 40.38 11 VAL B N 1
ATOM 2371 C CA . VAL B 1 11 ? -20.297 19.156 -1.961 1 40.38 11 VAL B CA 1
ATOM 2372 C C . VAL B 1 11 ? -21.109 20.266 -1.289 1 40.38 11 VAL B C 1
ATOM 2374 O O . VAL B 1 11 ? -21.016 20.453 -0.074 1 40.38 11 VAL B O 1
ATOM 2377 N N . LEU B 1 12 ? -21.734 21.031 -2.18 1 41.28 12 LEU B N 1
ATOM 2378 C CA . LEU B 1 12 ? -22.531 22.125 -1.631 1 41.28 12 LEU B CA 1
ATOM 2379 C C . LEU B 1 12 ? -23.594 21.594 -0.687 1 41.28 12 LEU B C 1
ATOM 2381 O O . LEU B 1 12 ? -23.922 22.25 0.308 1 41.28 12 LEU B O 1
ATOM 2385 N N . SER B 1 13 ? -24.219 20.625 -1.07 1 37.66 13 SER B N 1
ATOM 2386 C CA . SER B 1 13 ? -25.297 20.125 -0.224 1 37.66 13 SER B CA 1
ATOM 2387 C C . SER B 1 13 ? -24.766 19.672 1.136 1 37.66 13 SER B C 1
ATOM 2389 O O . SER B 1 13 ? -25.531 19.562 2.096 1 37.66 13 SER B O 1
ATOM 2391 N N . ILE B 1 14 ? -23.641 19.078 1.142 1 39.75 14 ILE B N 1
ATOM 2392 C CA . ILE B 1 14 ? -23.172 18.531 2.41 1 39.75 14 ILE B CA 1
ATOM 2393 C C . ILE B 1 14 ? -22.875 19.672 3.381 1 39.75 14 ILE B C 1
ATOM 2395 O O . ILE B 1 14 ? -22.875 19.484 4.598 1 39.75 14 ILE B O 1
ATOM 2399 N N . ILE B 1 15 ? -22.188 20.75 2.863 1 40 15 ILE B N 1
ATOM 2400 C CA . ILE B 1 15 ? -22.031 21.859 3.809 1 40 15 ILE B CA 1
ATOM 2401 C C . ILE B 1 15 ? -23.406 22.312 4.305 1 40 15 ILE B C 1
ATOM 2403 O O . ILE B 1 15 ? -24.047 23.172 3.695 1 40 15 ILE B O 1
ATOM 2407 N N . SER B 1 16 ? -24.391 21.625 4.074 1 37.94 16 SER B N 1
ATOM 2408 C CA . SER B 1 16 ? -25.594 22.125 4.734 1 37.94 16 SER B CA 1
ATOM 2409 C C . SER B 1 16 ? -25.266 22.672 6.121 1 37.94 16 SER B C 1
ATOM 2411 O O . SER B 1 16 ? -24.266 22.281 6.734 1 37.94 16 SER B O 1
ATOM 2413 N N . ARG B 1 17 ? -26.078 23.641 6.625 1 39.34 17 ARG B N 1
ATOM 2414 C CA . ARG B 1 17 ? -26.125 24.641 7.684 1 39.34 17 ARG B CA 1
ATOM 2415 C C . ARG B 1 17 ? -25.703 24.047 9.023 1 39.34 17 ARG B C 1
ATOM 2417 O O . ARG B 1 17 ? -25.484 24.781 9.992 1 39.34 17 ARG B O 1
ATOM 2424 N N . GLU B 1 18 ? -26.156 22.906 9.414 1 48.66 18 GLU B N 1
ATOM 2425 C CA . GLU B 1 18 ? -26.281 22.922 10.867 1 48.66 18 GLU B CA 1
ATOM 2426 C C . GLU B 1 18 ? -24.938 23.156 11.539 1 48.66 18 GLU B C 1
ATOM 2428 O O . GLU B 1 18 ? -24.812 24.016 12.422 1 48.66 18 GLU B O 1
ATOM 2433 N N . ASN B 1 19 ? -23.875 22.078 11.75 1 63.03 19 ASN B N 1
ATOM 2434 C CA . ASN B 1 19 ? -22.797 22.297 12.695 1 63.03 19 ASN B CA 1
ATOM 2435 C C . ASN B 1 19 ? -21.5 22.672 11.977 1 63.03 19 ASN B C 1
ATOM 2437 O O . ASN B 1 19 ? -20.953 21.891 11.203 1 63.03 19 ASN B O 1
ATOM 2441 N N . LEU B 1 20 ? -21.188 23.984 11.867 1 83.75 20 LEU B N 1
ATOM 2442 C CA . LEU B 1 20 ? -19.953 24.547 11.336 1 83.75 20 LEU B CA 1
ATOM 2443 C C . LEU B 1 20 ? -18.734 23.844 11.898 1 83.75 20 LEU B C 1
ATOM 2445 O O . LEU B 1 20 ? -18.672 23.562 13.102 1 83.75 20 LEU B O 1
ATOM 2449 N N . PRO B 1 21 ? -17.844 23.5 10.984 1 93 21 PRO B N 1
ATOM 2450 C CA . PRO B 1 21 ? -16.609 22.891 11.508 1 93 21 PRO B CA 1
ATOM 2451 C C . PRO B 1 21 ? -15.805 23.844 12.383 1 93 21 PRO B C 1
ATOM 2453 O O . PRO B 1 21 ? -15.836 25.062 12.18 1 93 21 PRO B O 1
ATOM 2456 N N . ASP B 1 22 ? -15.164 23.281 13.266 1 95.69 22 ASP B N 1
ATOM 2457 C CA . ASP B 1 22 ? -14.281 24.062 14.125 1 95.69 22 ASP B CA 1
ATOM 2458 C C . ASP B 1 22 ? -13.039 24.531 13.367 1 95.69 22 ASP B C 1
ATOM 2460 O O . ASP B 1 22 ? -12.445 25.547 13.711 1 95.69 22 ASP B O 1
ATOM 2464 N N . ILE B 1 23 ? -12.672 23.734 12.367 1 97 23 ILE B N 1
ATOM 2465 C CA . ILE B 1 23 ? -11.43 24.016 11.656 1 97 23 ILE B CA 1
ATOM 2466 C C . ILE B 1 23 ? -11.492 23.422 10.25 1 97 23 ILE B C 1
ATOM 2468 O O . ILE B 1 23 ? -12.008 22.312 10.062 1 97 23 ILE B O 1
ATOM 2472 N N . GLY B 1 24 ? -11.008 24.203 9.32 1 95.62 24 GLY B N 1
ATOM 2473 C CA . GLY B 1 24 ? -10.766 23.719 7.973 1 95.62 24 GLY B CA 1
ATOM 2474 C C . GLY B 1 24 ? -9.32 23.312 7.734 1 95.62 24 GLY B C 1
ATOM 2475 O O . GLY B 1 24 ? -8.398 23.984 8.188 1 95.62 24 GLY B O 1
ATOM 2476 N N . VAL B 1 25 ? -9.141 22.188 7.109 1 96.5 25 VAL B N 1
ATOM 2477 C CA . VAL B 1 25 ? -7.812 21.703 6.746 1 96.5 25 VAL B CA 1
ATOM 2478 C C . VAL B 1 25 ? -7.66 21.703 5.227 1 96.5 25 VAL B C 1
ATOM 2480 O O . VAL B 1 25 ? -8.523 21.203 4.512 1 96.5 25 VAL B O 1
ATOM 2483 N N . LEU B 1 26 ? -6.562 22.281 4.762 1 94.5 26 LEU B N 1
ATOM 2484 C CA . LEU B 1 26 ? -6.324 22.359 3.322 1 94.5 26 LEU B CA 1
ATOM 2485 C C . LEU B 1 26 ? -5.113 21.516 2.932 1 94.5 26 LEU B C 1
ATOM 2487 O O . LEU B 1 26 ? -3.977 21.875 3.25 1 94.5 26 LEU B O 1
ATOM 2491 N N . GLY B 1 27 ? -5.414 20.375 2.318 1 93.88 27 GLY B N 1
ATOM 2492 C CA . GLY B 1 27 ? -4.371 19.547 1.737 1 93.88 27 GLY B CA 1
ATOM 2493 C C . GLY B 1 27 ? -3.799 18.547 2.713 1 93.88 27 GLY B C 1
ATOM 2494 O O . GLY B 1 27 ? -4.219 18.484 3.871 1 93.88 27 GLY B O 1
ATOM 2495 N N . GLY B 1 28 ? -2.912 17.719 2.119 1 95.56 28 GLY B N 1
ATOM 2496 C CA . GLY B 1 28 ? -2.041 16.906 2.955 1 95.56 28 GLY B CA 1
ATOM 2497 C C . GLY B 1 28 ? -2.51 15.469 3.092 1 95.56 28 GLY B C 1
ATOM 2498 O O . GLY B 1 28 ? -2.012 14.727 3.941 1 95.56 28 GLY B O 1
ATOM 2499 N N . ILE B 1 29 ? -3.445 15.055 2.291 1 97 29 ILE B N 1
ATOM 2500 C CA . ILE B 1 29 ? -3.865 13.664 2.336 1 97 29 ILE B CA 1
ATOM 2501 C C . ILE B 1 29 ? -2.861 12.797 1.581 1 97 29 ILE B C 1
ATOM 2503 O O . ILE B 1 29 ? -2.459 13.133 0.464 1 97 29 ILE B O 1
ATOM 2507 N N . GLU B 1 30 ? -2.43 11.75 2.209 1 97.06 30 GLU B N 1
ATOM 2508 C CA . GLU B 1 30 ? -1.55 10.75 1.608 1 97.06 30 GLU B CA 1
ATOM 2509 C C . GLU B 1 30 ? -1.985 9.336 1.982 1 97.06 30 GLU B C 1
ATOM 2511 O O . GLU B 1 30 ? -2.711 9.141 2.959 1 97.06 30 GLU B O 1
ATOM 2516 N N . ILE B 1 31 ? -1.631 8.406 1.121 1 98.06 31 ILE B N 1
ATOM 2517 C CA . ILE B 1 31 ? -1.747 6.996 1.465 1 98.06 31 ILE B CA 1
ATOM 2518 C C . ILE B 1 31 ? -0.397 6.469 1.948 1 98.06 31 ILE B C 1
ATOM 2520 O O . ILE B 1 31 ? 0.621 6.637 1.272 1 98.06 31 ILE B O 1
ATOM 2524 N N . GLU B 1 32 ? -0.423 5.898 3.109 1 98.19 32 GLU B N 1
ATOM 2525 C CA . GLU B 1 32 ? 0.828 5.371 3.645 1 98.19 32 GLU B CA 1
ATOM 2526 C C . GLU B 1 32 ? 0.745 3.861 3.854 1 98.19 32 GLU B C 1
ATOM 2528 O O . GLU B 1 32 ? -0.242 3.359 4.395 1 98.19 32 GLU B O 1
ATOM 2533 N N . HIS B 1 33 ? 1.69 3.178 3.352 1 98.31 33 HIS B N 1
ATOM 2534 C CA . HIS B 1 33 ? 1.919 1.771 3.666 1 98.31 33 HIS B CA 1
ATOM 2535 C C . HIS B 1 33 ? 3.012 1.612 4.719 1 98.31 33 HIS B C 1
ATOM 2537 O O . HIS B 1 33 ? 4.168 1.963 4.477 1 98.31 33 HIS B O 1
ATOM 2543 N N . ILE B 1 34 ? 2.65 1.074 5.836 1 97.75 34 ILE B N 1
ATOM 2544 C CA . ILE B 1 34 ? 3.564 1.021 6.969 1 97.75 34 ILE B CA 1
ATOM 2545 C C . ILE B 1 34 ? 3.965 -0.428 7.242 1 97.75 34 ILE B C 1
ATOM 2547 O O . ILE B 1 34 ? 3.104 -1.294 7.418 1 97.75 34 ILE B O 1
ATOM 2551 N N . ILE B 1 35 ? 5.203 -0.655 7.176 1 97.56 35 ILE B N 1
ATOM 2552 C CA . ILE B 1 35 ? 5.77 -1.96 7.5 1 97.56 35 ILE B CA 1
ATOM 2553 C C . ILE B 1 35 ? 6.25 -1.967 8.945 1 97.56 35 ILE B C 1
ATOM 2555 O O . ILE B 1 35 ? 7.078 -1.14 9.336 1 97.56 35 ILE B O 1
ATOM 2559 N N . LYS B 1 36 ? 5.75 -2.859 9.695 1 94.88 36 LYS B N 1
ATOM 2560 C CA . LYS B 1 36 ? 6.145 -3.037 11.086 1 94.88 36 LYS B CA 1
ATOM 2561 C C . LYS B 1 36 ? 6.543 -4.484 11.367 1 94.88 36 LYS B C 1
ATOM 2563 O O . LYS B 1 36 ? 6.047 -5.406 10.719 1 94.88 36 LYS B O 1
ATOM 2568 N N . LYS B 1 37 ? 7.473 -4.57 12.234 1 91 37 LYS B N 1
ATOM 2569 C CA . LYS B 1 37 ? 7.816 -5.902 12.727 1 91 37 LYS B CA 1
ATOM 2570 C C . LYS B 1 37 ? 7.238 -6.137 14.125 1 91 37 LYS B C 1
ATOM 2572 O O . LYS B 1 37 ? 7.484 -5.355 15.039 1 91 37 LYS B O 1
ATOM 2577 N N . ILE B 1 38 ? 6.395 -6.992 14.219 1 85.69 38 ILE B N 1
ATOM 2578 C CA . ILE B 1 38 ? 5.863 -7.414 15.508 1 85.69 38 ILE B CA 1
ATOM 2579 C C . ILE B 1 38 ? 6.383 -8.805 15.852 1 85.69 38 ILE B C 1
ATOM 2581 O O . ILE B 1 38 ? 5.957 -9.797 15.258 1 85.69 38 ILE B O 1
ATOM 2585 N N . LYS B 1 39 ? 7.328 -8.844 16.734 1 83.94 39 LYS B N 1
ATOM 2586 C CA . LYS B 1 39 ? 8.055 -10.07 17.031 1 83.94 39 LYS B CA 1
ATOM 2587 C C . LYS B 1 39 ? 8.758 -10.609 15.781 1 83.94 39 LYS B C 1
ATOM 2589 O O . LYS B 1 39 ? 9.586 -9.914 15.188 1 83.94 39 LYS B O 1
ATOM 2594 N N . ASP B 1 40 ? 8.297 -11.664 15.32 1 84.19 40 ASP B N 1
ATOM 2595 C CA . ASP B 1 40 ? 8.992 -12.273 14.188 1 84.19 40 ASP B CA 1
ATOM 2596 C C . ASP B 1 40 ? 8.156 -12.18 12.914 1 84.19 40 ASP B C 1
ATOM 2598 O O . ASP B 1 40 ? 8.539 -12.703 11.867 1 84.19 40 ASP B O 1
ATOM 2602 N N . ASN B 1 41 ? 7.133 -11.305 13.07 1 89.5 41 ASN B N 1
ATOM 2603 C CA . ASN B 1 41 ? 6.234 -11.219 11.922 1 89.5 41 ASN B CA 1
ATOM 2604 C C . ASN B 1 41 ? 6.18 -9.805 11.359 1 89.5 41 ASN B C 1
ATOM 2606 O O . ASN B 1 41 ? 6.328 -8.828 12.102 1 89.5 41 ASN B O 1
ATOM 2610 N N . ILE B 1 42 ? 6.062 -9.828 10.125 1 94.62 42 ILE B N 1
ATOM 2611 C CA . ILE B 1 42 ? 5.918 -8.547 9.445 1 94.62 42 ILE B CA 1
ATOM 2612 C C . ILE B 1 42 ? 4.438 -8.211 9.289 1 94.62 42 ILE B C 1
ATOM 2614 O O . ILE B 1 42 ? 3.631 -9.07 8.93 1 94.62 42 ILE B O 1
ATOM 2618 N N . LYS B 1 43 ? 4.156 -7.027 9.664 1 95.62 43 LYS B N 1
ATOM 2619 C CA . LYS B 1 43 ? 2.811 -6.496 9.461 1 95.62 43 LYS B CA 1
ATOM 2620 C C . LYS B 1 43 ? 2.838 -5.27 8.555 1 95.62 43 LYS B C 1
ATOM 2622 O O . LYS B 1 43 ? 3.658 -4.367 8.742 1 95.62 43 LYS B O 1
ATOM 2627 N N . ILE B 1 44 ? 1.995 -5.281 7.559 1 97.19 44 ILE B N 1
ATOM 2628 C CA . ILE B 1 44 ? 1.872 -4.156 6.641 1 97.19 44 ILE B CA 1
ATOM 2629 C C . ILE B 1 44 ? 0.476 -3.547 6.754 1 97.19 44 ILE B C 1
ATOM 2631 O O . ILE B 1 44 ? -0.527 -4.238 6.562 1 97.19 44 ILE B O 1
ATOM 2635 N N . THR B 1 45 ? 0.432 -2.309 7.082 1 96.31 45 THR B N 1
ATOM 2636 C CA . THR B 1 45 ? -0.844 -1.608 7.184 1 96.31 45 THR B CA 1
ATOM 2637 C C . THR B 1 45 ? -0.917 -0.471 6.168 1 96.31 45 THR B C 1
ATOM 2639 O O . THR B 1 45 ? 0.104 0.127 5.824 1 96.31 45 THR B O 1
ATOM 2642 N N . THR B 1 46 ? -2.041 -0.251 5.668 1 97.25 46 THR B N 1
ATOM 2643 C CA . THR B 1 46 ? -2.33 0.881 4.797 1 97.25 46 THR B CA 1
ATOM 2644 C C . THR B 1 46 ? -3.295 1.853 5.469 1 97.25 46 THR B C 1
ATOM 2646 O O . THR B 1 46 ? -4.355 1.447 5.957 1 97.25 46 THR B O 1
ATOM 2649 N N . GLU B 1 47 ? -2.873 3.119 5.508 1 97.12 47 GLU B N 1
ATOM 2650 C CA . GLU B 1 47 ? -3.695 4.105 6.199 1 97.12 47 GLU B CA 1
ATOM 2651 C C . GLU B 1 47 ? -3.803 5.398 5.395 1 97.12 47 GLU B C 1
ATOM 2653 O O . GLU B 1 47 ? -2.916 5.715 4.598 1 97.12 47 GLU B O 1
ATOM 2658 N N . VAL B 1 48 ? -4.969 6.043 5.543 1 97.69 48 VAL B N 1
ATOM 2659 C CA . VAL B 1 48 ? -5.062 7.438 5.133 1 97.69 48 VAL B CA 1
ATOM 2660 C C . VAL B 1 48 ? -4.281 8.32 6.102 1 97.69 48 VAL B C 1
ATOM 2662 O O . VAL B 1 48 ? -4.57 8.344 7.301 1 97.69 48 VAL B O 1
ATOM 2665 N N . ALA B 1 49 ? -3.254 8.961 5.566 1 97.69 49 ALA B N 1
ATOM 2666 C CA . ALA B 1 49 ? -2.32 9.68 6.426 1 97.69 49 ALA B CA 1
ATOM 2667 C C . ALA B 1 49 ? -1.881 10.992 5.781 1 97.69 49 ALA B C 1
ATOM 2669 O O . ALA B 1 49 ? -2.701 11.719 5.219 1 97.69 49 ALA B O 1
ATOM 2670 N N . GLY B 1 50 ? -0.593 11.344 5.898 1 96.44 50 GLY B N 1
ATOM 2671 C CA . GLY B 1 50 ? -0.129 12.656 5.5 1 96.44 50 GLY B CA 1
ATOM 2672 C C . GLY B 1 50 ? -0.365 13.719 6.559 1 96.44 50 GLY B C 1
ATOM 2673 O O . GLY B 1 50 ? -1.11 13.5 7.512 1 96.44 50 GLY B O 1
ATOM 2674 N N . PRO B 1 51 ? 0.26 14.812 6.332 1 97.06 51 PRO B N 1
ATOM 2675 C CA . PRO B 1 51 ? 0.145 15.844 7.359 1 97.06 51 PRO B CA 1
ATOM 2676 C C . PRO B 1 51 ? -1.299 16.281 7.602 1 97.06 51 PRO B C 1
ATOM 2678 O O . PRO B 1 51 ? -1.75 16.328 8.75 1 97.06 51 PRO B O 1
ATOM 2681 N N . GLY B 1 52 ? -2.027 16.531 6.547 1 98 52 GLY B N 1
ATOM 2682 C CA . GLY B 1 52 ? -3.412 16.953 6.68 1 98 52 GLY B CA 1
ATOM 2683 C C . GLY B 1 52 ? -4.34 15.828 7.098 1 98 52 GLY B C 1
ATOM 2684 O O . GLY B 1 52 ? -5.195 16.016 7.961 1 98 52 GLY B O 1
ATOM 2685 N N . GLY B 1 53 ? -4.18 14.711 6.484 1 98.19 53 GLY B N 1
ATOM 2686 C CA . GLY B 1 53 ? -5.008 13.555 6.801 1 98.19 53 GLY B CA 1
ATOM 2687 C C . GLY B 1 53 ? -4.906 13.133 8.258 1 98.19 53 GLY B C 1
ATOM 2688 O O . GLY B 1 53 ? -5.922 12.922 8.922 1 98.19 53 GLY B O 1
ATOM 2689 N N . ARG B 1 54 ? -3.744 13.078 8.766 1 98.12 54 ARG B N 1
ATOM 2690 C CA . ARG B 1 54 ? -3.545 12.648 10.148 1 98.12 54 ARG B CA 1
ATOM 2691 C C . ARG B 1 54 ? -4.086 13.688 11.125 1 98.12 54 ARG B C 1
ATOM 2693 O O . ARG B 1 54 ? -4.738 13.336 12.109 1 98.12 54 ARG B O 1
ATOM 2700 N N . VAL B 1 55 ? -3.801 14.914 10.812 1 98.62 55 VAL B N 1
ATOM 2701 C CA . VAL B 1 55 ? -4.211 15.977 11.719 1 98.62 55 VAL B CA 1
ATOM 2702 C C . VAL B 1 55 ? -5.73 15.984 11.859 1 98.62 55 VAL B C 1
ATOM 2704 O O . VAL B 1 55 ? -6.258 16.078 12.969 1 98.62 55 VAL B O 1
ATOM 2707 N N . VAL B 1 56 ? -6.488 15.867 10.75 1 98.5 56 VAL B N 1
ATOM 2708 C CA . VAL B 1 56 ? -7.945 15.898 10.82 1 98.5 56 VAL B CA 1
ATOM 2709 C C . VAL B 1 56 ? -8.453 14.703 11.625 1 98.5 56 VAL B C 1
ATOM 2711 O O . VAL B 1 56 ? -9.406 14.828 12.398 1 98.5 56 VAL B O 1
ATOM 2714 N N . ILE B 1 57 ? -7.812 13.609 11.461 1 98.25 57 ILE B N 1
ATOM 2715 C CA . ILE B 1 57 ? -8.227 12.398 12.164 1 98.25 57 ILE B CA 1
ATOM 2716 C C . ILE B 1 57 ? -7.926 12.539 13.656 1 98.25 57 ILE B C 1
ATOM 2718 O O . ILE B 1 57 ? -8.758 12.203 14.5 1 98.25 57 ILE B O 1
ATOM 2722 N N . TYR B 1 58 ? -6.727 13.023 13.953 1 98.44 58 TYR B N 1
ATOM 2723 C CA . TYR B 1 58 ? -6.359 13.203 15.352 1 98.44 58 TYR B CA 1
ATOM 2724 C C . TYR B 1 58 ? -7.273 14.219 16.031 1 98.44 58 TYR B C 1
ATOM 2726 O O . TYR B 1 58 ? -7.727 13.992 17.156 1 98.44 58 TYR B O 1
ATOM 2734 N N . LEU B 1 59 ? -7.574 15.312 15.367 1 98.56 59 LEU B N 1
ATOM 2735 C CA . LEU B 1 59 ? -8.461 16.344 15.914 1 98.56 59 LEU B CA 1
ATOM 2736 C C . LEU B 1 59 ? -9.836 15.758 16.219 1 98.56 59 LEU B C 1
ATOM 2738 O O . LEU B 1 59 ? -10.406 16.047 17.281 1 98.56 59 LEU B O 1
ATOM 2742 N N . ASN B 1 60 ? -10.266 14.984 15.312 1 97.94 60 ASN B N 1
ATOM 2743 C CA . ASN B 1 60 ? -11.594 14.383 15.438 1 97.94 60 ASN B CA 1
ATOM 2744 C C . ASN B 1 60 ? -11.625 13.312 16.516 1 97.94 60 ASN B C 1
ATOM 2746 O O . ASN B 1 60 ? -12.469 13.359 17.422 1 97.94 60 ASN B O 1
ATOM 2750 N N . ASP B 1 61 ? -10.672 12.438 16.484 1 97 61 ASP B N 1
ATOM 2751 C CA . ASP B 1 61 ? -10.727 11.219 17.297 1 97 61 ASP B CA 1
ATOM 2752 C C . ASP B 1 61 ? -10.289 11.492 18.734 1 97 61 ASP B C 1
ATOM 2754 O O . ASP B 1 61 ? -10.766 10.844 19.656 1 97 61 ASP B O 1
ATOM 2758 N N . TYR B 1 62 ? -9.352 12.414 18.859 1 97 62 TYR B N 1
ATOM 2759 C CA . TYR B 1 62 ? -8.703 12.5 20.172 1 97 62 TYR B CA 1
ATOM 2760 C C . TYR B 1 62 ? -8.953 13.852 20.828 1 97 62 TYR B C 1
ATOM 2762 O O . TYR B 1 62 ? -8.875 13.977 22.047 1 97 62 TYR B O 1
ATOM 2770 N N . PHE B 1 63 ? -9.32 14.844 20.031 1 97.06 63 PHE B N 1
ATOM 2771 C CA . PHE B 1 63 ? -9.367 16.172 20.641 1 97.06 63 PHE B CA 1
ATOM 2772 C C . PHE B 1 63 ? -10.773 16.75 20.547 1 97.06 63 PHE B C 1
ATOM 2774 O O . PHE B 1 63 ? -11 17.906 20.938 1 97.06 63 PHE B O 1
ATOM 2781 N N . HIS B 1 64 ? -11.719 16.047 20.016 1 94.88 64 HIS B N 1
ATOM 2782 C CA . HIS B 1 64 ? -13.148 16.344 20 1 94.88 64 HIS B CA 1
ATOM 2783 C C . HIS B 1 64 ? -13.43 17.656 19.297 1 94.88 64 HIS B C 1
ATOM 2785 O O . HIS B 1 64 ? -14.18 18.5 19.797 1 94.88 64 HIS B O 1
ATOM 2791 N N . LEU B 1 65 ? -12.719 17.906 18.266 1 97.19 65 LEU B N 1
ATOM 2792 C CA . LEU B 1 65 ? -13.016 18.984 17.328 1 97.19 65 LEU B CA 1
ATOM 2793 C C . LEU B 1 65 ? -13.656 18.438 16.062 1 97.19 65 LEU B C 1
ATOM 2795 O O . LEU B 1 65 ? -13.5 17.25 15.742 1 97.19 65 LEU B O 1
ATOM 2799 N N . LYS B 1 66 ? -14.359 19.281 15.469 1 95.81 66 LYS B N 1
ATOM 2800 C CA . LYS B 1 66 ? -14.992 18.922 14.203 1 95.81 66 LYS B CA 1
ATOM 2801 C C . LYS B 1 66 ? -14.242 19.516 13.016 1 95.81 66 LYS B C 1
ATOM 2803 O O . LYS B 1 66 ? -14.516 20.656 12.617 1 95.81 66 LYS B O 1
ATOM 2808 N N . PRO B 1 67 ? -13.398 18.75 12.422 1 97.5 67 PRO B N 1
ATOM 2809 C CA . PRO B 1 67 ? -12.68 19.25 11.25 1 97.5 67 PRO B CA 1
ATOM 2810 C C . PRO B 1 67 ? -13.414 18.984 9.938 1 97.5 67 PRO B C 1
ATOM 2812 O O . PRO B 1 67 ? -14.32 18.141 9.898 1 97.5 67 PRO B O 1
ATOM 2815 N N . SER B 1 68 ? -13.062 19.75 8.992 1 95.56 68 SER B N 1
ATOM 2816 C CA . SER B 1 68 ? -13.367 19.484 7.586 1 95.56 68 SER B CA 1
ATOM 2817 C C . SER B 1 68 ? -12.125 19.625 6.719 1 95.56 68 SER B C 1
ATOM 2819 O O . SER B 1 68 ? -11.258 20.453 6.984 1 95.56 68 SER B O 1
ATOM 2821 N N . ILE B 1 69 ? -12.047 18.797 5.715 1 95.62 69 ILE B N 1
ATOM 2822 C CA . ILE B 1 69 ? -10.805 18.812 4.957 1 95.62 69 ILE B CA 1
ATOM 2823 C C . ILE B 1 69 ? -11.102 18.984 3.473 1 95.62 69 ILE B C 1
ATOM 2825 O O . ILE B 1 69 ? -12.062 18.422 2.955 1 95.62 69 ILE B O 1
ATOM 2829 N N . PHE B 1 70 ? -10.25 19.828 2.859 1 93.19 70 PHE B N 1
ATOM 2830 C CA . PHE B 1 70 ? -10.227 19.969 1.407 1 93.19 70 PHE B CA 1
ATOM 2831 C C . PHE B 1 70 ? -8.914 19.453 0.835 1 93.19 70 PHE B C 1
ATOM 2833 O O . PHE B 1 70 ? -7.836 19.781 1.341 1 93.19 70 PHE B O 1
ATOM 2840 N N . ASP B 1 71 ? -9.023 18.656 -0.268 1 92.94 71 ASP B N 1
ATOM 2841 C CA . ASP B 1 71 ? -7.82 18.203 -0.959 1 92.94 71 ASP B CA 1
ATOM 2842 C C . ASP B 1 71 ? -8.125 17.812 -2.404 1 92.94 71 ASP B C 1
ATOM 2844 O O . ASP B 1 71 ? -9.289 17.844 -2.824 1 92.94 71 ASP B O 1
ATOM 2848 N N . PHE B 1 72 ? -7.078 17.641 -3.096 1 91 72 PHE B N 1
ATOM 2849 C CA . PHE B 1 72 ? -7.18 17.031 -4.41 1 91 72 PHE B CA 1
ATOM 2850 C C . PHE B 1 72 ? -7.07 15.508 -4.301 1 91 72 PHE B C 1
ATOM 2852 O O . PHE B 1 72 ? -6.133 14.992 -3.688 1 91 72 PHE B O 1
ATOM 2859 N N . LEU B 1 73 ? -8.023 14.789 -4.852 1 93.12 73 LEU B N 1
ATOM 2860 C CA . LEU B 1 73 ? -7.996 13.328 -4.82 1 93.12 73 LEU B CA 1
ATOM 2861 C C . LEU B 1 73 ? -8.016 12.758 -6.234 1 93.12 73 LEU B C 1
ATOM 2863 O O . LEU B 1 73 ? -8.484 13.414 -7.168 1 93.12 73 LEU B O 1
ATOM 2867 N N . SER B 1 74 ? -7.484 11.609 -6.344 1 92.56 74 SER B N 1
ATOM 2868 C CA . SER B 1 74 ? -7.48 10.922 -7.629 1 92.56 74 SER B CA 1
ATOM 2869 C C . SER B 1 74 ? -8.414 9.711 -7.609 1 92.56 74 SER B C 1
ATOM 2871 O O . SER B 1 74 ? -8.516 9.016 -6.598 1 92.56 74 SER B O 1
ATOM 2873 N N . PRO B 1 75 ? -9.055 9.508 -8.742 1 91 75 PRO B N 1
ATOM 2874 C CA . PRO B 1 75 ? -9.859 8.289 -8.844 1 91 75 PRO B CA 1
ATOM 2875 C C . PRO B 1 75 ? -9.008 7.047 -9.086 1 91 75 PRO B C 1
ATOM 2877 O O . PRO B 1 75 ? -9.18 6.363 -10.102 1 91 75 PRO B O 1
ATOM 2880 N N . ASP B 1 76 ? -8.172 6.785 -8.188 1 92.31 76 ASP B N 1
ATOM 2881 C CA . ASP B 1 76 ? -7.289 5.625 -8.289 1 92.31 76 ASP B CA 1
ATOM 2882 C C . ASP B 1 76 ? -7.707 4.527 -7.312 1 92.31 76 ASP B C 1
ATOM 2884 O O . ASP B 1 76 ? -8.859 4.484 -6.875 1 92.31 76 ASP B O 1
ATOM 2888 N N . GLU B 1 77 ? -6.852 3.566 -7.043 1 91.88 77 GLU B N 1
ATOM 2889 C CA . GLU B 1 77 ? -7.211 2.361 -6.301 1 91.88 77 GLU B CA 1
ATOM 2890 C C . GLU B 1 77 ? -7.551 2.688 -4.848 1 91.88 77 GLU B C 1
ATOM 2892 O O . GLU B 1 77 ? -8.109 1.853 -4.133 1 91.88 77 GLU B O 1
ATOM 2897 N N . TYR B 1 78 ? -7.332 3.934 -4.434 1 94.69 78 TYR B N 1
ATOM 2898 C CA . TYR B 1 78 ? -7.492 4.227 -3.014 1 94.69 78 TYR B CA 1
ATOM 2899 C C . TYR B 1 78 ? -8.672 5.164 -2.779 1 94.69 78 TYR B C 1
ATOM 2901 O O . TYR B 1 78 ? -9.008 5.477 -1.636 1 94.69 78 TYR B O 1
ATOM 2909 N N . ILE B 1 79 ? -9.359 5.586 -3.768 1 94 79 ILE B N 1
ATOM 2910 C CA . ILE B 1 79 ? -10.367 6.629 -3.621 1 94 79 ILE B CA 1
ATOM 2911 C C . ILE B 1 79 ? -11.477 6.141 -2.695 1 94 79 ILE B C 1
ATOM 2913 O O . ILE B 1 79 ? -11.93 6.875 -1.811 1 94 79 ILE B O 1
ATOM 2917 N N . GLU B 1 80 ? -11.883 4.938 -2.865 1 90.88 80 GLU B N 1
ATOM 2918 C CA . GLU B 1 80 ? -12.945 4.406 -2.018 1 90.88 80 GLU B CA 1
ATOM 2919 C C . GLU B 1 80 ? -12.477 4.27 -0.571 1 90.88 80 GLU B C 1
ATOM 2921 O O . GLU B 1 80 ? -13.234 4.551 0.359 1 90.88 80 GLU B O 1
ATOM 2926 N N . PHE B 1 81 ? -11.297 3.824 -0.451 1 95.12 81 PHE B N 1
ATOM 2927 C CA . PHE B 1 81 ? -10.711 3.691 0.878 1 95.12 81 PHE B CA 1
ATOM 2928 C C . PHE B 1 81 ? -10.656 5.043 1.582 1 95.12 81 PHE B C 1
ATOM 2930 O O . PHE B 1 81 ? -11.008 5.152 2.758 1 95.12 81 PHE B O 1
ATOM 2937 N N . LEU B 1 82 ? -10.219 6.082 0.893 1 96.56 82 LEU B N 1
ATOM 2938 C CA . LEU B 1 82 ? -10.125 7.438 1.419 1 96.56 82 LEU B CA 1
ATOM 2939 C C . LEU B 1 82 ? -11.492 7.953 1.849 1 96.56 82 LEU B C 1
ATOM 2941 O O . LEU B 1 82 ? -11.664 8.391 2.988 1 96.56 82 LEU B O 1
ATOM 2945 N N . LEU B 1 83 ? -12.461 7.805 0.993 1 94.88 83 LEU B N 1
ATOM 2946 C CA . LEU B 1 83 ? -13.797 8.328 1.255 1 94.88 83 LEU B CA 1
ATOM 2947 C C . LEU B 1 83 ? -14.461 7.582 2.404 1 94.88 83 LEU B C 1
ATOM 2949 O O . LEU B 1 83 ? -15.078 8.195 3.275 1 94.88 83 LEU B O 1
ATOM 2953 N N . LYS B 1 84 ? -14.273 6.305 2.424 1 93.81 84 LYS B N 1
ATOM 2954 C CA . LYS B 1 84 ? -14.852 5.492 3.492 1 93.81 84 LYS B CA 1
ATOM 2955 C C . LYS B 1 84 ? -14.242 5.848 4.844 1 93.81 84 LYS B C 1
ATOM 2957 O O . LYS B 1 84 ? -14.945 5.871 5.859 1 93.81 84 LYS B O 1
ATOM 2962 N N . THR B 1 85 ? -12.992 6.086 4.859 1 96.38 85 THR B N 1
ATOM 2963 C CA . THR B 1 85 ? -12.305 6.438 6.094 1 96.38 85 THR B CA 1
ATOM 2964 C C . THR B 1 85 ? -12.891 7.715 6.695 1 96.38 85 THR B C 1
ATOM 2966 O O . THR B 1 85 ? -13.211 7.758 7.883 1 96.38 85 THR B O 1
ATOM 2969 N N . PHE B 1 86 ? -13.039 8.695 5.914 1 96.19 86 PHE B N 1
ATOM 2970 C CA . PHE B 1 86 ? -13.555 9.969 6.406 1 96.19 86 PHE B CA 1
ATOM 2971 C C . PHE B 1 86 ? -15.047 9.867 6.715 1 96.19 86 PHE B C 1
ATOM 2973 O O . PHE B 1 86 ? -15.523 10.43 7.703 1 96.19 86 PHE B O 1
ATOM 2980 N N . GLN B 1 87 ? -15.742 9.094 5.898 1 94.94 87 GLN B N 1
ATOM 2981 C CA . GLN B 1 87 ? -17.172 8.906 6.129 1 94.94 87 GLN B CA 1
ATOM 2982 C C . GLN B 1 87 ? -17.422 8.195 7.457 1 94.94 87 GLN B C 1
ATOM 2984 O O . GLN B 1 87 ? -18.266 8.617 8.242 1 94.94 87 GLN B O 1
ATOM 2989 N N . THR B 1 88 ? -16.703 7.188 7.68 1 95.38 88 THR B N 1
ATOM 2990 C CA . THR B 1 88 ? -16.875 6.41 8.906 1 95.38 88 THR B CA 1
ATOM 2991 C C . THR B 1 88 ? -16.578 7.262 10.133 1 95.38 88 THR B C 1
ATOM 2993 O O . THR B 1 88 ? -17.203 7.098 11.18 1 95.38 88 THR B O 1
ATOM 2996 N N . LYS B 1 89 ? -15.695 8.219 10.023 1 95.31 89 LYS B N 1
ATOM 2997 C CA . LYS B 1 89 ? -15.297 9.07 11.141 1 95.31 89 LYS B CA 1
ATOM 2998 C C . LYS B 1 89 ? -16.125 10.352 11.172 1 95.31 89 LYS B C 1
ATOM 3000 O O . LYS B 1 89 ? -15.906 11.219 12.023 1 95.31 89 LYS B O 1
ATOM 3005 N N . GLU B 1 90 ? -16.969 10.5 10.203 1 94.88 90 GLU B N 1
ATOM 3006 C CA . GLU B 1 90 ? -17.859 11.648 10.102 1 94.88 90 GLU B CA 1
ATOM 3007 C C . GLU B 1 90 ? -17.078 12.945 9.914 1 94.88 90 GLU B C 1
ATOM 3009 O O . GLU B 1 90 ? -17.359 13.953 10.57 1 94.88 90 GLU B O 1
ATOM 3014 N N . ILE B 1 91 ? -16.047 12.82 9.172 1 96.06 91 ILE B N 1
ATOM 3015 C CA . ILE B 1 91 ? -15.25 13.984 8.797 1 96.06 91 ILE B CA 1
ATOM 3016 C C . ILE B 1 91 ? -15.617 14.414 7.375 1 96.06 91 ILE B C 1
ATOM 3018 O O . ILE B 1 91 ? -15.359 13.688 6.414 1 96.06 91 ILE B O 1
ATOM 3022 N N . PRO B 1 92 ? -16.172 15.555 7.285 1 93.88 92 PRO B N 1
ATOM 3023 C CA . PRO B 1 92 ? -16.5 16.031 5.934 1 93.88 92 PRO B CA 1
ATOM 3024 C C . PRO B 1 92 ? -15.25 16.219 5.066 1 93.88 92 PRO B C 1
ATOM 3026 O O . PRO B 1 92 ? -14.258 16.797 5.523 1 93.88 92 PRO B O 1
ATOM 3029 N N . ILE B 1 93 ? -15.328 15.742 3.873 1 93.94 93 ILE B N 1
ATOM 3030 C CA . ILE B 1 93 ? -14.242 15.906 2.908 1 93.94 93 ILE B CA 1
ATOM 3031 C C . ILE B 1 93 ? -14.797 16.5 1.611 1 93.94 93 ILE B C 1
ATOM 3033 O O . ILE B 1 93 ? -15.812 16.031 1.091 1 93.94 93 ILE B O 1
ATOM 3037 N N . ILE B 1 94 ? -14.148 17.562 1.198 1 91.38 94 ILE B N 1
ATOM 3038 C CA . ILE B 1 94 ? -14.383 18.188 -0.1 1 91.38 94 ILE B CA 1
ATOM 3039 C C . ILE B 1 94 ? -13.148 18.047 -0.978 1 91.38 94 ILE B C 1
ATOM 3041 O O . ILE B 1 94 ? -12.023 18.25 -0.516 1 91.38 94 ILE B O 1
ATOM 3045 N N . TRP B 1 95 ?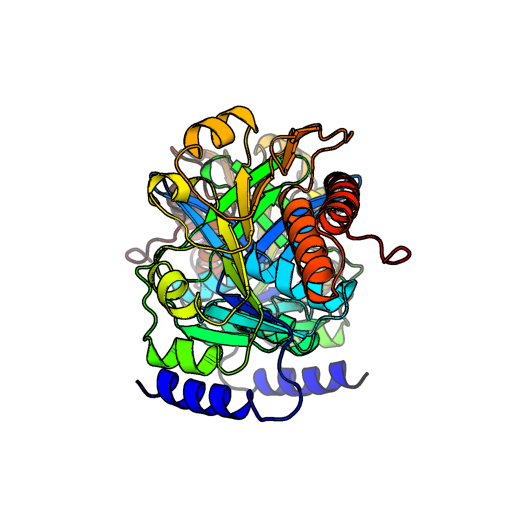 -13.406 17.578 -2.24 1 90.31 95 TRP B N 1
ATOM 3046 C CA . TRP B 1 95 ? -12.203 17.359 -3.029 1 90.31 95 TRP B CA 1
ATOM 3047 C C . TRP B 1 95 ? -12.445 17.688 -4.5 1 90.31 95 TRP B C 1
ATOM 3049 O O . TRP B 1 95 ? -13.594 17.766 -4.941 1 90.31 95 TRP B O 1
ATOM 3059 N N . ILE B 1 96 ? -11.359 17.984 -5.18 1 88.19 96 ILE B N 1
ATOM 3060 C CA . ILE B 1 96 ? -11.289 18.125 -6.629 1 88.19 96 ILE B CA 1
ATOM 3061 C C . ILE B 1 96 ? -10.391 17.031 -7.215 1 88.19 96 ILE B C 1
ATOM 3063 O O . ILE B 1 96 ? -9.406 16.625 -6.586 1 88.19 96 ILE B O 1
ATOM 3067 N N . GLU B 1 97 ? -10.711 16.672 -8.383 1 88.06 97 GLU B N 1
ATOM 3068 C CA . GLU B 1 97 ? -9.969 15.578 -9.008 1 88.06 97 GLU B CA 1
ATOM 3069 C C . GLU B 1 97 ? -8.562 16.016 -9.398 1 88.06 97 GLU B C 1
ATOM 3071 O O . GLU B 1 97 ? -8.375 17.109 -9.945 1 88.06 97 GLU B O 1
ATOM 3076 N N . LYS B 1 98 ? -7.617 15.305 -8.969 1 88.19 98 LYS B N 1
ATOM 3077 C CA . LYS B 1 98 ? -6.23 15.484 -9.375 1 88.19 98 LYS B CA 1
ATOM 3078 C C . LYS B 1 98 ? -5.789 14.391 -10.344 1 88.19 98 LYS B C 1
ATOM 3080 O O . LYS B 1 98 ? -6.012 13.203 -10.078 1 88.19 98 LYS B O 1
ATOM 3085 N N . PRO B 1 99 ? -5.102 14.906 -11.312 1 84.19 99 PRO B N 1
ATOM 3086 C CA . PRO B 1 99 ? -4.531 13.891 -12.203 1 84.19 99 PRO B CA 1
ATOM 3087 C C . PRO B 1 99 ? -3.258 13.258 -11.633 1 84.19 99 PRO B C 1
ATOM 3089 O O . PRO B 1 99 ? -2.697 13.766 -10.656 1 84.19 99 PRO B O 1
ATOM 3092 N N . GLY B 1 100 ? -2.824 12.086 -11.906 1 85.75 100 GLY B N 1
ATOM 3093 C CA . GLY B 1 100 ? -1.53 11.5 -11.602 1 85.75 100 GLY B CA 1
ATOM 3094 C C . GLY B 1 100 ? -1.582 10.508 -10.453 1 85.75 100 GLY B C 1
ATOM 3095 O O . GLY B 1 100 ? -0.585 9.852 -10.148 1 85.75 100 GLY B O 1
ATOM 3096 N N . GLY B 1 101 ? -2.699 10.609 -9.688 1 89.38 101 GLY B N 1
ATOM 3097 C CA . GLY B 1 101 ? -2.826 9.633 -8.617 1 89.38 101 GLY B CA 1
ATOM 3098 C C . GLY B 1 101 ? -2.609 10.234 -7.238 1 89.38 101 GLY B C 1
ATOM 3099 O O . GLY B 1 101 ? -2.162 11.375 -7.117 1 89.38 101 GLY B O 1
ATOM 3100 N N . THR B 1 102 ? -2.906 9.539 -6.281 1 92.94 102 THR B N 1
ATOM 3101 C CA . THR B 1 102 ? -2.762 9.961 -4.891 1 92.94 102 THR B CA 1
ATOM 3102 C C . THR B 1 102 ? -1.317 9.797 -4.422 1 92.94 102 THR B C 1
ATOM 3104 O O . THR B 1 102 ? -0.656 8.82 -4.758 1 92.94 102 THR B O 1
ATOM 3107 N N . THR B 1 103 ? -0.814 10.812 -3.682 1 94.31 103 THR B N 1
ATOM 3108 C CA . THR B 1 103 ? 0.512 10.711 -3.08 1 94.31 103 THR B CA 1
ATOM 3109 C C . THR B 1 103 ? 0.601 9.484 -2.176 1 94.31 103 THR B C 1
ATOM 3111 O O . THR B 1 103 ? -0.327 9.203 -1.414 1 94.31 103 THR B O 1
ATOM 3114 N N . ARG B 1 104 ? 1.67 8.805 -2.295 1 96.12 104 ARG B N 1
ATOM 3115 C CA . ARG B 1 104 ? 1.858 7.559 -1.554 1 96.12 104 ARG B CA 1
ATOM 3116 C C . ARG B 1 104 ? 3.207 7.547 -0.843 1 96.12 104 ARG B C 1
ATOM 3118 O O . ARG B 1 104 ? 4.176 8.141 -1.322 1 96.12 104 ARG B O 1
ATOM 3125 N N . LYS B 1 105 ? 3.184 6.867 0.185 1 96.75 105 LYS B N 1
ATOM 3126 C CA . LYS B 1 105 ? 4.402 6.723 0.978 1 96.75 105 LYS B CA 1
ATOM 3127 C C . LYS B 1 105 ? 4.52 5.316 1.554 1 96.75 105 LYS B C 1
ATOM 3129 O O . LYS B 1 105 ? 3.521 4.727 1.98 1 96.75 105 LYS B O 1
ATOM 3134 N N . VAL B 1 106 ? 5.707 4.711 1.47 1 98.12 106 VAL B N 1
ATOM 3135 C CA . VAL B 1 106 ? 6.023 3.473 2.174 1 98.12 106 VAL B CA 1
ATOM 3136 C C . VAL B 1 106 ? 7.043 3.75 3.275 1 98.12 106 VAL B C 1
ATOM 3138 O O . VAL B 1 106 ? 8.062 4.402 3.039 1 98.12 106 VAL B O 1
ATOM 3141 N N . ARG B 1 107 ? 6.684 3.266 4.469 1 97.19 107 ARG B N 1
ATOM 3142 C CA . ARG B 1 107 ? 7.598 3.447 5.59 1 97.19 107 ARG B CA 1
ATOM 3143 C C . ARG B 1 107 ? 7.863 2.125 6.301 1 97.19 107 ARG B C 1
ATOM 3145 O O . ARG B 1 107 ? 6.934 1.377 6.602 1 97.19 107 ARG B O 1
ATOM 3152 N N . ASN B 1 108 ? 9.094 1.87 6.5 1 96.94 108 ASN B N 1
ATOM 3153 C CA . ASN B 1 108 ? 9.5 0.78 7.383 1 96.94 108 ASN B CA 1
ATOM 3154 C C . ASN B 1 108 ? 9.922 1.296 8.75 1 96.94 108 ASN B C 1
ATOM 3156 O O . ASN B 1 108 ? 10.961 1.944 8.883 1 96.94 108 ASN B O 1
ATOM 3160 N N . ILE B 1 109 ? 9.234 1.013 9.719 1 95.44 109 ILE B N 1
ATOM 3161 C CA . ILE B 1 109 ? 9.391 1.61 11.039 1 95.44 109 ILE B CA 1
ATOM 3162 C C . ILE B 1 109 ? 10.703 1.146 11.664 1 95.44 109 ILE B C 1
ATOM 3164 O O . ILE B 1 109 ? 11.445 1.952 12.227 1 95.44 109 ILE B O 1
ATOM 3168 N N . GLU B 1 110 ? 11.031 -0.139 11.539 1 92 110 GLU B N 1
ATOM 3169 C CA . GLU B 1 110 ? 12.219 -0.703 12.172 1 92 110 GLU B CA 1
ATOM 3170 C C . GLU B 1 110 ? 13.492 -0.26 11.461 1 92 110 GLU B C 1
ATOM 3172 O O . GLU B 1 110 ? 14.516 -0.019 12.102 1 92 110 GLU B O 1
ATOM 3177 N N . GLU B 1 111 ? 13.383 -0.116 10.195 1 91.5 111 GLU B N 1
ATOM 3178 C CA . GLU B 1 111 ? 14.562 0.234 9.406 1 91.5 111 GLU B CA 1
ATOM 3179 C C . GLU B 1 111 ? 14.688 1.746 9.242 1 91.5 111 GLU B C 1
ATOM 3181 O O . GLU B 1 111 ? 15.695 2.24 8.742 1 91.5 111 GLU B O 1
ATOM 3186 N N . SER B 1 112 ? 13.688 2.533 9.664 1 89.94 112 SER B N 1
ATOM 3187 C CA . SER B 1 112 ? 13.656 3.986 9.531 1 89.94 112 SER B CA 1
ATOM 3188 C C . SER B 1 112 ? 13.891 4.418 8.086 1 89.94 112 SER B C 1
ATOM 3190 O O . SER B 1 112 ? 14.711 5.293 7.82 1 89.94 112 SER B O 1
ATOM 3192 N N . THR B 1 113 ? 13.273 3.648 7.184 1 93.56 113 THR B N 1
ATOM 3193 C CA . THR B 1 113 ? 13.336 3.988 5.766 1 93.56 113 THR B CA 1
ATOM 3194 C C . THR B 1 113 ? 11.969 4.469 5.27 1 93.56 113 THR B C 1
ATOM 3196 O O . THR B 1 113 ? 10.93 4.039 5.777 1 93.56 113 THR B O 1
ATOM 3199 N N . GLU B 1 114 ? 12.102 5.371 4.352 1 94.88 114 GLU B N 1
ATOM 3200 C CA . GLU B 1 114 ? 10.891 5.941 3.771 1 94.88 114 GLU B CA 1
ATOM 3201 C C . GLU B 1 114 ? 11.039 6.156 2.27 1 94.88 114 GLU B C 1
ATOM 3203 O O . GLU B 1 114 ? 12.109 6.562 1.802 1 94.88 114 GLU B O 1
ATOM 3208 N N . TYR B 1 115 ? 10.023 5.809 1.576 1 95.88 115 TYR B N 1
ATOM 3209 C CA . TYR B 1 115 ? 9.922 6.074 0.145 1 95.88 115 TYR B CA 1
ATOM 3210 C C . TYR B 1 115 ? 8.672 6.891 -0.17 1 95.88 115 TYR B C 1
ATOM 3212 O O . TYR B 1 115 ? 7.566 6.527 0.243 1 95.88 115 TYR B O 1
ATOM 3220 N N . LEU B 1 116 ? 8.859 7.984 -0.886 1 94.5 116 LEU B N 1
ATOM 3221 C CA . LEU B 1 116 ? 7.754 8.898 -1.158 1 94.5 116 LEU B CA 1
ATOM 3222 C C . LEU B 1 116 ? 7.512 9.023 -2.658 1 94.5 116 LEU B C 1
ATOM 3224 O O . LEU B 1 116 ? 8.438 9.312 -3.418 1 94.5 116 LEU B O 1
ATOM 3228 N N . ASP B 1 117 ? 6.305 8.742 -2.975 1 95 117 ASP B N 1
ATOM 3229 C CA . ASP B 1 117 ? 5.805 8.992 -4.324 1 95 117 ASP B CA 1
ATOM 3230 C C . ASP B 1 117 ? 4.879 10.203 -4.355 1 95 117 ASP B C 1
ATOM 3232 O O . ASP B 1 117 ? 3.664 10.062 -4.207 1 95 117 ASP B O 1
ATOM 3236 N N . TYR B 1 118 ? 5.352 11.414 -4.543 1 85.31 118 TYR B N 1
ATOM 3237 C CA . TYR B 1 118 ? 4.676 12.695 -4.387 1 85.31 118 TYR B CA 1
ATOM 3238 C C . TYR B 1 118 ? 3.615 12.883 -5.465 1 85.31 118 TYR B C 1
ATOM 3240 O O . TYR B 1 118 ? 2.611 13.57 -5.246 1 85.31 118 TYR B O 1
ATOM 3248 N N . ARG B 1 119 ? 3.643 12.211 -6.527 1 85.06 119 ARG B N 1
ATOM 3249 C CA . ARG B 1 119 ? 2.729 12.375 -7.652 1 85.06 119 ARG B CA 1
ATOM 3250 C C . ARG B 1 119 ? 2.332 13.836 -7.824 1 85.06 119 ARG B C 1
ATOM 3252 O O . ARG B 1 119 ? 1.144 14.172 -7.832 1 85.06 119 ARG B O 1
ATOM 3259 N N . GLU B 1 120 ? 3.271 14.797 -7.863 1 73.75 120 GLU B N 1
ATOM 3260 C CA . GLU B 1 120 ? 3.076 16.234 -7.969 1 73.75 120 GLU B CA 1
ATOM 3261 C C . GLU B 1 120 ? 2.428 16.609 -9.297 1 73.75 120 GLU B C 1
ATOM 3263 O O . GLU B 1 120 ? 2.779 16.062 -10.344 1 73.75 120 GLU B O 1
ATOM 3268 N N . THR B 1 121 ? 1.437 17.359 -9.109 1 79.69 121 THR B N 1
ATOM 3269 C CA . THR B 1 121 ? 0.761 17.906 -10.273 1 79.69 121 THR B CA 1
ATOM 3270 C C . THR B 1 121 ? 0.606 19.422 -10.148 1 79.69 121 THR B C 1
ATOM 3272 O O . THR B 1 121 ? 0.795 19.984 -9.062 1 79.69 121 THR B O 1
ATOM 3275 N N . ASN B 1 122 ? 0.642 20.094 -11.281 1 80.06 122 ASN B N 1
ATOM 3276 C CA . ASN B 1 122 ? 0.317 21.516 -11.266 1 80.06 122 ASN B CA 1
ATOM 3277 C C . ASN B 1 122 ? -1.165 21.75 -10.977 1 80.06 122 ASN B C 1
ATOM 3279 O O . ASN B 1 122 ? -1.965 21.875 -11.906 1 80.06 122 ASN B O 1
ATOM 3283 N N . LEU B 1 123 ? -1.397 21.734 -9.695 1 84.12 123 LEU B N 1
ATOM 3284 C CA . LEU B 1 123 ? -2.785 21.875 -9.266 1 84.12 123 LEU B CA 1
ATOM 3285 C C . LEU B 1 123 ? -3.152 23.344 -9.055 1 84.12 123 LEU B C 1
ATOM 3287 O O . LEU B 1 123 ? -2.305 24.141 -8.664 1 84.12 123 LEU B O 1
ATOM 3291 N N . LYS B 1 124 ? -4.359 23.609 -9.422 1 81.38 124 LYS B N 1
ATOM 3292 C CA . LYS B 1 124 ? -4.902 24.938 -9.203 1 81.38 124 LYS B CA 1
ATOM 3293 C C . LYS B 1 124 ? -6.312 24.875 -8.617 1 81.38 124 LYS B C 1
ATOM 3295 O O . LYS B 1 124 ? -7.082 23.969 -8.961 1 81.38 124 LYS B O 1
ATOM 3300 N N . VAL B 1 125 ? -6.488 25.766 -7.73 1 81.38 125 VAL B N 1
ATOM 3301 C CA . VAL B 1 125 ? -7.828 25.891 -7.168 1 81.38 125 VAL B CA 1
ATOM 3302 C C . VAL B 1 125 ? -8.414 27.25 -7.516 1 81.38 125 VAL B C 1
ATOM 3304 O O . VAL B 1 125 ? -7.738 28.281 -7.387 1 81.38 125 VAL B O 1
ATOM 3307 N N . GLU B 1 126 ? -9.625 27.188 -8 1 77.94 126 GLU B N 1
ATOM 3308 C CA . GLU B 1 126 ? -10.305 28.453 -8.273 1 77.94 126 GLU B CA 1
ATOM 3309 C C . GLU B 1 126 ? -10.672 29.172 -6.98 1 77.94 126 GLU B C 1
ATOM 3311 O O . GLU B 1 126 ? -11.156 28.547 -6.035 1 77.94 126 GLU B O 1
ATOM 3316 N N . PRO B 1 127 ? -10.461 30.438 -7.02 1 74.88 127 PRO B N 1
ATOM 3317 C CA . PRO B 1 127 ? -10.742 31.203 -5.801 1 74.88 127 PRO B CA 1
ATOM 3318 C C . PRO B 1 127 ? -12.172 31.016 -5.301 1 74.88 127 PRO B C 1
ATOM 3320 O O . PRO B 1 127 ? -12.406 30.969 -4.09 1 74.88 127 PRO B O 1
ATOM 3323 N N . GLU B 1 128 ? -13.047 30.875 -6.184 1 75.88 128 GLU B N 1
ATOM 3324 C CA . GLU B 1 128 ? -14.461 30.734 -5.828 1 75.88 128 GLU B CA 1
ATOM 3325 C C . GLU B 1 128 ? -14.703 29.469 -5.016 1 75.88 128 GLU B C 1
ATOM 3327 O O . GLU B 1 128 ? -15.484 29.469 -4.062 1 75.88 128 GLU B O 1
ATOM 3332 N N . PHE B 1 129 ? -14.008 28.516 -5.328 1 75.56 129 PHE B N 1
ATOM 3333 C CA . PHE B 1 129 ? -14.164 27.25 -4.641 1 75.56 129 PHE B CA 1
ATOM 3334 C C . PHE B 1 129 ? -13.617 27.328 -3.223 1 75.56 129 PHE B C 1
ATOM 3336 O O . PHE B 1 129 ? -14.234 26.812 -2.283 1 75.56 129 PHE B O 1
ATOM 3343 N N . ILE B 1 130 ? -12.578 27.922 -3.148 1 78.19 130 ILE B N 1
ATOM 3344 C CA . ILE B 1 130 ? -11.922 28.016 -1.849 1 78.19 130 ILE B CA 1
ATOM 3345 C C . ILE B 1 130 ? -12.742 28.906 -0.92 1 78.19 130 ILE B C 1
ATOM 3347 O O . ILE B 1 130 ? -12.883 28.609 0.269 1 78.19 130 ILE B O 1
ATOM 3351 N N . THR B 1 131 ? -13.273 29.953 -1.479 1 77.56 131 THR B N 1
ATOM 3352 C CA . THR B 1 131 ? -14.102 30.875 -0.698 1 77.56 131 THR B CA 1
ATOM 3353 C C . THR B 1 131 ? -15.344 30.156 -0.172 1 77.56 131 THR B C 1
ATOM 3355 O O . THR B 1 131 ? -15.734 30.344 0.983 1 77.56 131 THR B O 1
ATOM 3358 N N . GLU B 1 132 ? -15.836 29.406 -0.979 1 78.56 132 GLU B N 1
ATOM 3359 C CA . GLU B 1 132 ? -17.016 28.641 -0.586 1 78.56 132 GLU B CA 1
ATOM 3360 C C . GLU B 1 132 ? -16.688 27.625 0.496 1 78.56 132 GLU B C 1
ATOM 3362 O O . GLU B 1 132 ? -17.406 27.516 1.491 1 78.56 132 GLU B O 1
ATOM 3367 N N . TYR B 1 133 ? -15.625 26.953 0.354 1 81.12 133 TYR B N 1
ATOM 3368 C CA . TYR B 1 133 ? -15.195 25.953 1.334 1 81.12 133 TYR B CA 1
ATOM 3369 C C . TYR B 1 133 ? -14.875 26.609 2.672 1 81.12 133 TYR B C 1
ATOM 3371 O O . TYR B 1 133 ? -15.211 26.078 3.73 1 81.12 133 TYR B O 1
ATOM 3379 N N . LEU B 1 134 ? -14.383 27.656 2.555 1 84.5 134 LEU B N 1
ATOM 3380 C CA . LEU B 1 134 ? -13.875 28.297 3.766 1 84.5 134 LEU B CA 1
ATOM 3381 C C . LEU B 1 134 ? -14.938 29.172 4.398 1 84.5 134 LEU B C 1
ATOM 3383 O O . LEU B 1 134 ? -14.672 29.859 5.395 1 84.5 134 LEU B O 1
ATOM 3387 N N . TYR B 1 135 ? -16.094 29 3.809 1 80.44 135 TYR B N 1
ATOM 3388 C CA . TYR B 1 135 ? -17.156 29.891 4.277 1 80.44 135 TYR B CA 1
ATOM 3389 C C . TYR B 1 135 ? -17.422 29.672 5.762 1 80.44 135 TYR B C 1
ATOM 3391 O O . TYR B 1 135 ? -17.719 28.562 6.188 1 80.44 135 TYR B O 1
ATOM 3399 N N . ASN B 1 136 ? -17.188 30.672 6.684 1 80.88 136 ASN B N 1
ATOM 3400 C CA . ASN B 1 136 ? -17.516 30.734 8.102 1 80.88 136 ASN B CA 1
ATOM 3401 C C . ASN B 1 136 ? -16.578 29.875 8.945 1 80.88 136 ASN B C 1
ATOM 3403 O O . ASN B 1 136 ? -16.922 29.484 10.055 1 80.88 136 ASN B O 1
ATOM 3407 N N . ILE B 1 137 ? -15.555 29.422 8.359 1 89.44 137 ILE B N 1
ATOM 3408 C CA . ILE B 1 137 ? -14.562 28.688 9.133 1 89.44 137 ILE B CA 1
ATOM 3409 C C . ILE B 1 137 ? -13.547 29.656 9.734 1 89.44 137 ILE B C 1
ATOM 3411 O O . ILE B 1 137 ? -12.867 30.375 9.008 1 89.44 137 ILE B O 1
ATOM 3415 N N . LYS B 1 138 ? -13.422 29.625 10.953 1 90.94 138 LYS B N 1
ATOM 3416 C CA . LYS B 1 138 ? -12.625 30.625 11.656 1 90.94 138 LYS B CA 1
ATOM 3417 C C . LYS B 1 138 ? -11.18 30.172 11.797 1 90.94 138 LYS B C 1
ATOM 3419 O O . LYS B 1 138 ? -10.289 30.984 12.031 1 90.94 138 LYS B O 1
ATOM 3424 N N . ASN B 1 139 ? -10.969 28.891 11.852 1 95 139 ASN B N 1
ATOM 3425 C CA . ASN B 1 139 ? -9.633 28.328 11.977 1 95 139 ASN B CA 1
ATOM 3426 C C . ASN B 1 139 ? -9.25 27.516 10.734 1 95 139 ASN B C 1
ATOM 3428 O O . ASN B 1 139 ? -10.047 26.719 10.242 1 95 139 ASN B O 1
ATOM 3432 N N . LEU B 1 140 ? -8.008 27.75 10.273 1 94.81 140 LEU B N 1
ATOM 3433 C CA . LEU B 1 140 ? -7.539 27.047 9.086 1 94.81 140 LEU B CA 1
ATOM 3434 C C . LEU B 1 140 ? -6.168 26.438 9.32 1 94.81 140 LEU B C 1
ATOM 3436 O O . LEU B 1 140 ? -5.277 27.078 9.875 1 94.81 140 LEU B O 1
ATOM 3440 N N . PHE B 1 141 ? -6.062 25.188 9.008 1 96.5 141 PHE B N 1
ATOM 3441 C CA . PHE B 1 141 ? -4.781 24.5 8.938 1 96.5 141 PHE B CA 1
ATOM 3442 C C . PHE B 1 141 ? -4.398 24.219 7.488 1 96.5 141 PHE B C 1
ATOM 3444 O O . PHE B 1 141 ? -5.141 23.547 6.766 1 96.5 141 PHE B O 1
ATOM 3451 N N . ILE B 1 142 ? -3.26 24.703 7.098 1 94.44 142 ILE B N 1
ATOM 3452 C CA . ILE B 1 142 ? -2.85 24.594 5.699 1 94.44 142 ILE B CA 1
ATOM 3453 C C . ILE B 1 142 ? -1.544 23.797 5.605 1 94.44 142 ILE B C 1
ATOM 3455 O O . ILE B 1 142 ? -0.541 24.172 6.219 1 94.44 142 ILE B O 1
ATOM 3459 N N . VAL B 1 143 ? -1.63 22.719 4.941 1 94.94 143 VAL B N 1
ATOM 3460 C CA . VAL B 1 143 ? -0.399 22.047 4.527 1 94.94 143 VAL B CA 1
ATOM 3461 C C . VAL B 1 143 ? 0.171 22.734 3.289 1 94.94 143 VAL B C 1
ATOM 3463 O O . VAL B 1 143 ? -0.401 22.641 2.201 1 94.94 143 VAL B O 1
ATOM 3466 N N . TYR B 1 144 ? 1.233 23.312 3.486 1 91 144 TYR B N 1
ATOM 3467 C CA . TYR B 1 144 ? 1.758 24.172 2.428 1 91 144 TYR B CA 1
ATOM 3468 C C . TYR B 1 144 ? 2.1 23.344 1.187 1 91 144 TYR B C 1
ATOM 3470 O O . TYR B 1 144 ? 2.723 22.297 1.285 1 91 144 TYR B O 1
ATOM 3478 N N . ASN B 1 145 ? 1.64 23.844 0.133 1 85.44 145 ASN B N 1
ATOM 3479 C CA . ASN B 1 145 ? 1.919 23.359 -1.215 1 85.44 145 ASN B CA 1
ATOM 3480 C C . ASN B 1 145 ? 1.908 24.5 -2.232 1 85.44 145 ASN B C 1
ATOM 3482 O O . ASN B 1 145 ? 1.473 25.609 -1.924 1 85.44 145 ASN B O 1
ATOM 3486 N N . SER B 1 146 ? 2.348 24.25 -3.385 1 78.94 146 SER B N 1
ATOM 3487 C CA . SER B 1 146 ? 2.457 25.281 -4.402 1 78.94 146 SER B CA 1
ATOM 3488 C C . SER B 1 146 ? 1.088 25.844 -4.77 1 78.94 146 SER B C 1
ATOM 3490 O O . SER B 1 146 ? 0.954 27.047 -5.039 1 78.94 146 SER B O 1
ATOM 3492 N N . TRP B 1 147 ? 0.073 25.047 -4.711 1 79.31 147 TRP B N 1
ATOM 3493 C CA . TRP B 1 147 ? -1.245 25.453 -5.188 1 79.31 147 TRP B CA 1
ATOM 3494 C C . TRP B 1 147 ? -1.946 26.328 -4.16 1 79.31 147 TRP B C 1
ATOM 3496 O O . TRP B 1 147 ? -2.928 27 -4.477 1 79.31 147 TRP B O 1
ATOM 3506 N N . ASN B 1 148 ? -1.441 26.281 -2.896 1 80.44 148 ASN B N 1
ATOM 3507 C CA . ASN B 1 148 ? -2.221 27.031 -1.914 1 80.44 148 ASN B CA 1
ATOM 3508 C C . ASN B 1 148 ? -1.45 28.234 -1.39 1 80.44 148 ASN B C 1
ATOM 3510 O O . ASN B 1 148 ? -1.856 28.859 -0.407 1 80.44 148 ASN B O 1
ATOM 3514 N N . LYS B 1 149 ? -0.412 28.578 -2.035 1 76.38 149 LYS B N 1
ATOM 3515 C CA . LYS B 1 149 ? 0.337 29.781 -1.679 1 76.38 149 LYS B CA 1
ATOM 3516 C C . LYS B 1 149 ? -0.56 31.016 -1.706 1 76.38 149 LYS B C 1
ATOM 3518 O O . LYS B 1 149 ? -0.54 31.828 -0.776 1 76.38 149 LYS B O 1
ATOM 3523 N N . LYS B 1 150 ? -1.329 31.094 -2.66 1 73 150 LYS B N 1
ATOM 3524 C CA . LYS B 1 150 ? -2.189 32.25 -2.836 1 73 150 LYS B CA 1
ATOM 3525 C C . LYS B 1 150 ? -3.348 32.25 -1.843 1 73 150 LYS B C 1
ATOM 3527 O O . LYS B 1 150 ? -3.863 33.312 -1.464 1 73 150 LYS B O 1
ATOM 3532 N N . ILE B 1 151 ? -3.73 31.078 -1.408 1 76 151 ILE B N 1
ATOM 3533 C CA . ILE B 1 151 ? -4.84 30.922 -0.47 1 76 151 ILE B CA 1
ATOM 3534 C C . ILE B 1 151 ? -4.461 31.547 0.875 1 76 151 ILE B C 1
ATOM 3536 O O . ILE B 1 151 ? -5.289 32.188 1.521 1 76 151 ILE B O 1
ATOM 3540 N N . ILE B 1 152 ? -3.303 31.406 1.213 1 75.56 152 ILE B N 1
ATOM 3541 C CA . ILE B 1 152 ? -2.799 31.938 2.473 1 75.56 152 ILE B CA 1
ATOM 3542 C C . ILE B 1 152 ? -2.941 33.469 2.479 1 75.56 152 ILE B C 1
ATOM 3544 O O . ILE B 1 152 ? -3.391 34.031 3.469 1 75.56 152 ILE B O 1
ATOM 3548 N N . ASP B 1 153 ? -2.785 34.062 1.371 1 70.81 153 ASP B N 1
ATOM 3549 C CA . ASP B 1 153 ? -2.857 35.5 1.251 1 70.81 153 ASP B CA 1
ATOM 3550 C C . ASP B 1 153 ? -4.305 35.969 1.277 1 70.81 153 ASP B C 1
ATOM 3552 O O . ASP B 1 153 ? -4.598 37.062 1.809 1 70.81 153 ASP B O 1
ATOM 3556 N N . LEU B 1 154 ? -5.117 35.125 0.845 1 69.31 154 LEU B N 1
ATOM 3557 C CA . LEU B 1 154 ? -6.516 35.531 0.676 1 69.31 154 LEU B CA 1
ATOM 3558 C C . LEU B 1 154 ? -7.285 35.375 1.981 1 69.31 154 LEU B C 1
ATOM 3560 O O . LEU B 1 154 ? -8.297 36.031 2.195 1 69.31 154 LEU B O 1
ATOM 3564 N N . THR B 1 155 ? -6.801 34.5 2.809 1 69 155 THR B N 1
ATOM 3565 C CA . THR B 1 155 ? -7.637 34.125 3.939 1 69 155 THR B CA 1
ATOM 3566 C C . THR B 1 155 ? -7.121 34.75 5.23 1 69 155 THR B C 1
ATOM 3568 O O . THR B 1 155 ? -7.75 34.625 6.285 1 69 155 THR B O 1
ATOM 3571 N N . LYS B 1 156 ? -6.152 35.5 5.211 1 65.5 156 LYS B N 1
ATOM 3572 C CA . LYS B 1 156 ? -5.477 35.969 6.422 1 65.5 156 LYS B CA 1
ATOM 3573 C C . LYS B 1 156 ? -6.367 36.906 7.219 1 65.5 156 LYS B C 1
ATOM 3575 O O . LYS B 1 156 ? -6.426 36.844 8.445 1 65.5 156 LYS B O 1
ATOM 3580 N N . ALA B 1 157 ? -7.109 37.75 6.68 1 63.81 157 ALA B N 1
ATOM 3581 C CA . ALA B 1 157 ? -7.734 38.875 7.379 1 63.81 157 ALA B CA 1
ATOM 3582 C C . ALA B 1 157 ? -8.859 38.406 8.289 1 63.81 157 ALA B C 1
ATOM 3584 O O . ALA B 1 157 ? -9.188 39.062 9.281 1 63.81 157 ALA B O 1
ATOM 3585 N N . LYS B 1 158 ? -9.195 37.219 8.266 1 74.19 158 LYS B N 1
ATOM 3586 C CA . LYS B 1 158 ? -10.391 36.938 9.055 1 74.19 158 LYS B CA 1
ATOM 3587 C C . LYS B 1 158 ? -10.32 35.531 9.664 1 74.19 158 LYS B C 1
ATOM 3589 O O . LYS B 1 158 ? -11.32 35.031 10.18 1 74.19 158 LYS B O 1
ATOM 3594 N N . ARG B 1 159 ? -9.195 35.062 9.742 1 87 159 ARG B N 1
ATOM 3595 C CA . ARG B 1 159 ? -9.102 33.688 10.203 1 87 159 ARG B CA 1
ATOM 3596 C C . ARG B 1 159 ? -7.773 33.406 10.898 1 87 159 ARG B C 1
ATOM 3598 O O . ARG B 1 159 ? -6.773 34.062 10.602 1 87 159 ARG B O 1
ATOM 3605 N N . ARG B 1 160 ? -7.852 32.625 11.898 1 92.19 160 ARG B N 1
ATOM 3606 C CA . ARG B 1 160 ? -6.617 32.094 12.484 1 92.19 160 ARG B CA 1
ATOM 3607 C C . ARG B 1 160 ? -5.98 31.047 11.578 1 92.19 160 ARG B C 1
ATOM 3609 O O . ARG B 1 160 ? -6.633 30.078 11.188 1 92.19 160 ARG B O 1
ATOM 3616 N N . LEU B 1 161 ? -4.719 31.25 11.281 1 92.88 161 LEU B N 1
ATOM 3617 C CA . LEU B 1 161 ? -4.059 30.422 10.281 1 92.88 161 LEU B CA 1
ATOM 3618 C C . LEU B 1 161 ? -2.91 29.641 10.898 1 92.88 161 LEU B C 1
ATOM 3620 O O . LEU B 1 161 ? -2.004 30.219 11.5 1 92.88 161 LEU B O 1
ATOM 3624 N N . PHE B 1 162 ? -3.012 28.297 10.805 1 95.06 162 PHE B N 1
ATOM 3625 C CA . PHE B 1 162 ? -1.93 27.359 11.102 1 95.06 162 PHE B CA 1
ATOM 3626 C C . PHE B 1 162 ? -1.323 26.812 9.812 1 95.06 162 PHE B C 1
ATOM 3628 O O . PHE B 1 162 ? -2.045 26.344 8.93 1 95.06 162 PHE B O 1
ATOM 3635 N N . VAL B 1 163 ? 0.02 26.797 9.727 1 93.94 163 VAL B N 1
ATOM 3636 C CA . VAL B 1 163 ? 0.638 26.344 8.484 1 93.94 163 VAL B CA 1
ATOM 3637 C C . VAL B 1 163 ? 1.692 25.281 8.789 1 93.94 163 VAL B C 1
ATOM 3639 O O . VAL B 1 163 ? 2.543 25.484 9.656 1 93.94 163 VAL B O 1
ATOM 3642 N N . ASP B 1 164 ? 1.594 24.156 8.156 1 95.75 164 ASP B N 1
ATOM 3643 C CA . ASP B 1 164 ? 2.617 23.125 8.125 1 95.75 164 ASP B CA 1
ATOM 3644 C C . ASP B 1 164 ? 3.531 23.281 6.91 1 95.75 164 ASP B C 1
ATOM 3646 O O . ASP B 1 164 ? 3.098 23.109 5.77 1 95.75 164 ASP B O 1
ATOM 3650 N N . LEU B 1 165 ? 4.723 23.656 7.156 1 92.38 165 LEU B N 1
ATOM 3651 C CA . LEU B 1 165 ? 5.707 23.875 6.102 1 92.38 165 LEU B CA 1
ATOM 3652 C C . LEU B 1 165 ? 6.863 22.891 6.23 1 92.38 165 LEU B C 1
ATOM 3654 O O . LEU B 1 165 ? 7.562 22.875 7.246 1 92.38 165 LEU B O 1
ATOM 3658 N N . ARG B 1 166 ? 7.047 22.188 5.199 1 88.75 166 ARG B N 1
ATOM 3659 C CA . ARG B 1 166 ? 8.094 21.156 5.203 1 88.75 166 ARG B CA 1
ATOM 3660 C C . ARG B 1 166 ? 9.297 21.609 4.387 1 88.75 166 ARG B C 1
ATOM 3662 O O . ARG B 1 166 ? 9.195 22.531 3.562 1 88.75 166 ARG B O 1
ATOM 3669 N N . GLU B 1 167 ? 10.398 21.016 4.488 1 76.56 167 GLU B N 1
ATOM 3670 C CA . GLU B 1 167 ? 11.727 21.453 4.078 1 76.56 167 GLU B CA 1
ATOM 3671 C C . GLU B 1 167 ? 11.789 21.688 2.572 1 76.56 167 GLU B C 1
ATOM 3673 O O . GLU B 1 167 ? 12.359 22.688 2.119 1 76.56 167 GLU B O 1
ATOM 3678 N N . PRO B 1 168 ? 11.172 20.875 1.844 1 66.44 168 PRO B N 1
ATOM 3679 C CA . PRO B 1 168 ? 11.328 21.125 0.41 1 66.44 168 PRO B CA 1
ATOM 3680 C C . PRO B 1 168 ? 10.766 22.469 -0.021 1 66.44 168 PRO B C 1
ATOM 3682 O O . PRO B 1 168 ? 11.164 23.016 -1.058 1 66.44 168 PRO B O 1
ATOM 3685 N N . TYR B 1 169 ? 9.984 23.062 0.791 1 72.94 169 TYR B N 1
ATOM 3686 C CA . TYR B 1 169 ? 9.305 24.281 0.363 1 72.94 169 TYR B CA 1
ATOM 3687 C C . TYR B 1 169 ? 9.883 25.5 1.07 1 72.94 169 TYR B C 1
ATOM 3689 O O . TYR B 1 169 ? 9.484 26.641 0.782 1 72.94 169 TYR B O 1
ATOM 3697 N N . THR B 1 170 ? 10.789 25.344 1.871 1 73.69 170 THR B N 1
ATOM 3698 C CA . THR B 1 170 ? 11.281 26.453 2.689 1 73.69 170 THR B CA 1
ATOM 3699 C C . THR B 1 170 ? 12.047 27.453 1.837 1 73.69 170 THR B C 1
ATOM 3701 O O . THR B 1 170 ? 12.109 28.641 2.17 1 73.69 170 THR B O 1
ATOM 3704 N N . ASP B 1 171 ? 12.477 26.938 0.767 1 69.56 171 ASP B N 1
ATOM 3705 C CA . ASP B 1 171 ? 13.305 27.812 -0.074 1 69.56 171 ASP B CA 1
ATOM 3706 C C . ASP B 1 171 ? 12.438 28.641 -1.016 1 69.56 171 ASP B C 1
ATOM 3708 O O . ASP B 1 171 ? 12.914 29.625 -1.589 1 69.56 171 ASP B O 1
ATOM 3712 N N . GLU B 1 172 ? 11.258 28.297 -1.054 1 66.38 172 GLU B N 1
ATOM 3713 C CA . GLU B 1 172 ? 10.391 28.938 -2.039 1 66.38 172 GLU B CA 1
ATOM 3714 C C . GLU B 1 172 ? 9.703 30.172 -1.455 1 66.38 172 GLU B C 1
ATOM 3716 O O . GLU B 1 172 ? 9.125 30.984 -2.191 1 66.38 172 GLU B O 1
ATOM 3721 N N . ILE B 1 173 ? 9.836 30.188 -0.194 1 66.38 173 ILE B N 1
ATOM 3722 C CA . ILE B 1 173 ? 8.984 31.188 0.437 1 66.38 173 ILE B CA 1
ATOM 3723 C C . ILE B 1 173 ? 9.852 32.219 1.134 1 66.38 173 ILE B C 1
ATOM 3725 O O . ILE B 1 173 ? 10.727 31.891 1.928 1 66.38 173 ILE B O 1
ATOM 3729 N N . ASP B 1 174 ? 9.664 33.5 0.75 1 62.19 174 ASP B N 1
ATOM 3730 C CA . ASP B 1 174 ? 10.359 34.594 1.41 1 62.19 174 ASP B CA 1
ATOM 3731 C C . ASP B 1 174 ? 9.578 35.094 2.623 1 62.19 174 ASP B C 1
ATOM 3733 O O . ASP B 1 174 ? 10.164 35.344 3.674 1 62.19 174 ASP B O 1
ATOM 3737 N N . LYS B 1 175 ? 8.336 35.281 2.445 1 63.47 175 LYS B N 1
ATOM 3738 C CA . LYS B 1 175 ? 7.5 35.781 3.529 1 63.47 175 LYS B CA 1
ATOM 3739 C C . LYS B 1 175 ? 6.23 34.969 3.684 1 63.47 175 LYS B C 1
ATOM 3741 O O . LYS B 1 175 ? 5.586 34.594 2.693 1 63.47 175 LYS B O 1
ATOM 3746 N N . PHE B 1 176 ? 6.191 34.438 4.98 1 69.62 176 PHE B N 1
ATOM 3747 C CA . PHE B 1 176 ? 4.953 33.75 5.277 1 69.62 176 PHE B CA 1
ATOM 3748 C C . PHE B 1 176 ? 4.109 34.5 6.281 1 69.62 176 PHE B C 1
ATOM 3750 O O . PHE B 1 176 ? 4.59 34.875 7.359 1 69.62 176 PHE B O 1
ATOM 3757 N N . THR B 1 177 ? 3 35.062 5.875 1 77.56 177 THR B N 1
ATOM 3758 C CA . THR B 1 177 ? 2.145 35.719 6.852 1 77.56 177 THR B CA 1
ATOM 3759 C C . THR B 1 177 ? 1.066 34.781 7.363 1 77.56 177 THR B C 1
ATOM 3761 O O . THR B 1 177 ? 0.152 34.406 6.625 1 77.56 177 THR B O 1
ATOM 3764 N N . CYS B 1 178 ? 1.29 34.156 8.57 1 86.5 178 CYS B N 1
ATOM 3765 C CA . CYS B 1 178 ? 0.322 33.312 9.258 1 86.5 178 CYS B CA 1
ATOM 3766 C C . CYS B 1 178 ? 0.415 33.469 10.766 1 86.5 178 CYS B C 1
ATOM 3768 O O . CYS B 1 178 ? 1.323 34.156 11.258 1 86.5 178 CYS B O 1
ATOM 3770 N N . ASP B 1 179 ? -0.537 33.062 11.445 1 90.5 179 ASP B N 1
ATOM 3771 C CA . ASP B 1 179 ? -0.542 33.188 12.898 1 90.5 179 ASP B CA 1
ATOM 3772 C C . ASP B 1 179 ? 0.417 32.188 13.539 1 90.5 179 ASP B C 1
ATOM 3774 O O . ASP B 1 179 ? 1.19 32.562 14.43 1 90.5 179 ASP B O 1
ATOM 3778 N N . TYR B 1 180 ? 0.371 30.953 13.086 1 93.38 180 TYR B N 1
ATOM 3779 C CA . TYR B 1 180 ? 1.216 29.891 13.617 1 93.38 180 TYR B CA 1
ATOM 3780 C C . TYR B 1 180 ? 1.886 29.109 12.484 1 93.38 180 TYR B C 1
ATOM 3782 O O . TYR B 1 180 ? 1.208 28.547 11.625 1 93.38 180 TYR B O 1
ATOM 3790 N N . LEU B 1 181 ? 3.213 29.062 12.523 1 93.44 181 LEU B N 1
ATOM 3791 C CA . LEU B 1 181 ? 3.994 28.359 11.508 1 93.44 181 LEU B CA 1
ATOM 3792 C C . LEU B 1 181 ? 4.723 27.172 12.125 1 93.44 181 LEU B C 1
ATOM 3794 O O . LEU B 1 181 ? 5.547 27.328 13.023 1 93.44 181 LEU B O 1
ATOM 3798 N N . PHE B 1 182 ? 4.387 25.969 11.672 1 95.56 182 PHE B N 1
ATOM 3799 C CA . PHE B 1 182 ? 5.117 24.75 12.023 1 95.56 182 PHE B CA 1
ATOM 3800 C C . PHE B 1 182 ? 6.137 24.406 10.945 1 95.56 182 PHE B C 1
ATOM 3802 O O . PHE B 1 182 ? 5.766 24.016 9.836 1 95.56 182 PHE B O 1
ATOM 3809 N N . LEU B 1 183 ? 7.402 24.578 11.242 1 93.62 183 LEU B N 1
ATOM 3810 C CA . LEU B 1 183 ? 8.477 24.141 10.352 1 93.62 183 LEU B CA 1
ATOM 3811 C C . LEU B 1 183 ? 8.961 22.75 10.719 1 93.62 183 LEU B C 1
ATOM 3813 O O . LEU B 1 183 ? 9.477 22.531 11.82 1 93.62 183 LEU B O 1
ATOM 3817 N N . ILE B 1 184 ? 8.797 21.828 9.789 1 94.25 184 ILE B N 1
ATOM 3818 C CA . ILE B 1 184 ? 9.078 20.422 10.109 1 94.25 184 ILE B CA 1
ATOM 3819 C C . ILE B 1 184 ? 10.359 19.984 9.398 1 94.25 184 ILE B C 1
ATOM 3821 O O . ILE B 1 184 ? 10.516 20.203 8.188 1 94.25 184 ILE B O 1
ATOM 3825 N N . SER B 1 185 ? 11.188 19.359 10.102 1 87.81 185 SER B N 1
ATOM 3826 C CA . SER B 1 185 ? 12.422 18.812 9.547 1 87.81 185 SER B CA 1
ATOM 3827 C C . SER B 1 185 ? 12.594 17.344 9.906 1 87.81 185 SER B C 1
ATOM 3829 O O . SER B 1 185 ? 12.477 16.969 11.07 1 87.81 185 SER B O 1
ATOM 3831 N N . LYS B 1 186 ? 12.875 16.609 8.914 1 83.38 186 LYS B N 1
ATOM 3832 C CA . LYS B 1 186 ? 13.172 15.203 9.172 1 83.38 186 LYS B CA 1
ATOM 3833 C C . LYS B 1 186 ? 14.641 15.008 9.523 1 83.38 186 LYS B C 1
ATOM 3835 O O . LYS B 1 186 ? 15.055 13.906 9.898 1 83.38 186 LYS B O 1
ATOM 3840 N N . THR B 1 187 ? 15.328 16.078 9.367 1 81.56 187 THR B N 1
ATOM 3841 C CA . THR B 1 187 ? 16.734 16.031 9.734 1 81.56 187 THR B CA 1
ATOM 3842 C C . THR B 1 187 ? 16.969 16.781 11.047 1 81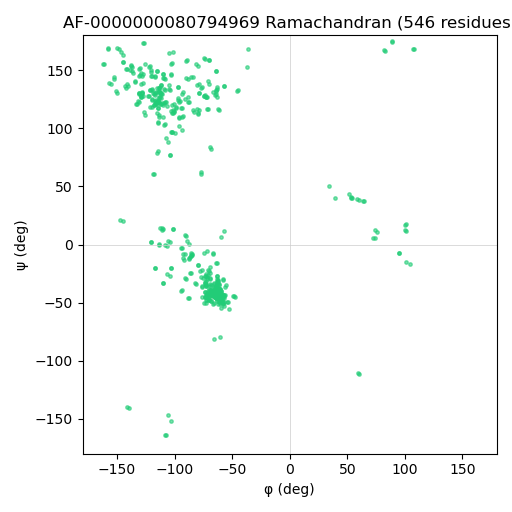.56 187 THR B C 1
ATOM 3844 O O . THR B 1 187 ? 16.078 16.859 11.898 1 81.56 187 THR B O 1
ATOM 3847 N N . ALA B 1 188 ? 18.141 17.391 11.133 1 84.94 188 ALA B N 1
ATOM 3848 C CA . ALA B 1 188 ? 18.531 18.031 12.391 1 84.94 188 ALA B CA 1
ATOM 3849 C C . ALA B 1 188 ? 17.984 19.453 12.469 1 84.94 188 ALA B C 1
ATOM 3851 O O . ALA B 1 188 ? 17.891 20.156 11.453 1 84.94 188 ALA B O 1
ATOM 3852 N N . TYR B 1 189 ? 17.609 19.844 13.68 1 89.31 189 TYR B N 1
ATOM 3853 C CA . TYR B 1 189 ? 17.062 21.156 14.008 1 89.31 189 TYR B CA 1
ATOM 3854 C C . TYR B 1 189 ? 17.922 22.266 13.438 1 89.31 189 TYR B C 1
ATOM 3856 O O . TYR B 1 189 ? 17.422 23.203 12.812 1 89.31 189 TYR B O 1
ATOM 3864 N N . ARG B 1 190 ? 19.234 22.188 13.562 1 85.75 190 ARG B N 1
ATOM 3865 C CA . ARG B 1 190 ? 20.156 23.266 13.219 1 85.75 190 ARG B CA 1
ATOM 3866 C C . ARG B 1 190 ? 20.078 23.609 11.734 1 85.75 190 ARG B C 1
ATOM 3868 O O . ARG B 1 190 ? 20.109 24.781 11.359 1 85.75 190 ARG B O 1
ATOM 3875 N N . GLU B 1 191 ? 19.938 22.656 11.016 1 82.81 191 GLU B N 1
ATOM 3876 C CA . GLU B 1 191 ? 19.891 22.844 9.57 1 82.81 191 GLU B CA 1
ATOM 3877 C C . GLU B 1 191 ? 18.641 23.625 9.156 1 82.81 191 GLU B C 1
ATOM 3879 O O . GLU B 1 191 ? 18.734 24.578 8.375 1 82.81 191 GLU B O 1
ATOM 3884 N N . LEU B 1 192 ? 17.562 23.297 9.742 1 85.12 192 LEU B N 1
ATOM 3885 C CA . LEU B 1 192 ? 16.312 23.969 9.383 1 85.12 192 LEU B CA 1
ATOM 3886 C C . LEU B 1 192 ? 16.25 25.359 9.992 1 85.12 192 LEU B C 1
ATOM 3888 O O . LEU B 1 192 ? 15.727 26.297 9.375 1 85.12 192 LEU B O 1
ATOM 3892 N N . ALA B 1 193 ? 16.75 25.484 11.117 1 85.06 193 ALA B N 1
ATOM 3893 C CA . ALA B 1 193 ? 16.766 26.781 11.789 1 85.06 193 ALA B CA 1
ATOM 3894 C C . ALA B 1 193 ? 17.531 27.828 10.969 1 85.06 193 ALA B C 1
ATOM 3896 O O . ALA B 1 193 ? 17.078 28.969 10.828 1 85.06 193 ALA B O 1
ATOM 3897 N N . GLU B 1 194 ? 18.578 27.453 10.406 1 82.12 194 GLU B N 1
ATOM 3898 C CA . GLU B 1 194 ? 19.391 28.359 9.609 1 82.12 194 GLU B CA 1
ATOM 3899 C C . GLU B 1 194 ? 18.688 28.719 8.305 1 82.12 194 GLU B C 1
ATOM 3901 O O . GLU B 1 194 ? 18.672 29.891 7.91 1 82.12 194 GLU B O 1
ATOM 3906 N N . LYS B 1 195 ? 18.078 27.781 7.746 1 79.75 195 LYS B N 1
ATOM 3907 C CA . LYS B 1 195 ? 17.422 27.984 6.461 1 79.75 195 LYS B CA 1
ATOM 3908 C C . LYS B 1 195 ? 16.156 28.828 6.617 1 79.75 195 LYS B C 1
ATOM 3910 O O . LYS B 1 195 ? 15.719 29.484 5.668 1 79.75 195 LYS B O 1
ATOM 3915 N N . SER B 1 196 ? 15.617 28.781 7.777 1 80.31 196 SER B N 1
ATOM 3916 C CA . SER B 1 196 ? 14.305 29.391 7.957 1 80.31 196 SER B CA 1
ATOM 3917 C C . SER B 1 196 ? 14.422 30.75 8.633 1 80.31 196 SER B C 1
ATOM 3919 O O . SER B 1 196 ? 13.422 31.328 9.078 1 80.31 196 SER B O 1
ATOM 3921 N N . ASN B 1 197 ? 15.562 31.297 8.711 1 77.31 197 ASN B N 1
ATOM 3922 C CA . ASN B 1 197 ? 15.766 32.562 9.398 1 77.31 197 ASN B CA 1
ATOM 3923 C C . ASN B 1 197 ? 14.992 33.688 8.727 1 77.31 197 ASN B C 1
ATOM 3925 O O . ASN B 1 197 ? 14.562 34.656 9.398 1 77.31 197 ASN B O 1
ATOM 3929 N N . ASN B 1 198 ? 14.781 33.531 7.508 1 75.31 198 ASN B N 1
ATOM 3930 C CA . ASN B 1 198 ? 14.148 34.594 6.742 1 75.31 198 ASN B CA 1
ATOM 3931 C C . ASN B 1 198 ? 12.633 34.5 6.781 1 75.31 198 ASN B C 1
ATOM 3933 O O . ASN B 1 198 ? 11.93 35.406 6.363 1 75.31 198 ASN B O 1
ATOM 3937 N N . LEU B 1 199 ? 12.18 33.375 7.25 1 78.25 199 LEU B N 1
ATOM 3938 C CA . LEU B 1 199 ? 10.734 33.188 7.32 1 78.25 199 LEU B CA 1
ATOM 3939 C C . LEU B 1 199 ? 10.148 33.906 8.539 1 78.25 199 LEU B C 1
ATOM 3941 O O . LEU B 1 199 ? 10.555 33.625 9.672 1 78.25 199 LEU B O 1
ATOM 3945 N N . LYS B 1 200 ? 9.336 34.875 8.281 1 72.56 200 LYS B N 1
ATOM 3946 C CA . LYS B 1 200 ? 8.719 35.656 9.367 1 72.56 200 LYS B CA 1
ATOM 3947 C C . LYS B 1 200 ? 7.289 35.188 9.625 1 72.56 200 LYS B C 1
ATOM 3949 O O . LYS B 1 200 ? 6.508 35 8.688 1 72.56 200 LYS B O 1
ATOM 3954 N N . ALA B 1 201 ? 6.973 34.75 10.812 1 78.88 201 ALA B N 1
ATOM 3955 C CA . ALA B 1 201 ? 5.648 34.375 11.312 1 78.88 201 ALA B CA 1
ATOM 3956 C C . ALA B 1 201 ? 5.449 34.875 12.742 1 78.88 201 ALA B C 1
ATOM 3958 O O . ALA B 1 201 ? 6.418 35.062 13.484 1 78.88 201 ALA B O 1
ATOM 3959 N N . ASP B 1 202 ? 4.184 35.156 13.07 1 82.75 202 ASP B N 1
ATOM 3960 C CA . ASP B 1 202 ? 3.908 35.625 14.422 1 82.75 202 ASP B CA 1
ATOM 3961 C C . ASP B 1 202 ? 4.398 34.625 15.469 1 82.75 202 ASP B C 1
ATOM 3963 O O . ASP B 1 202 ? 5.012 35.031 16.469 1 82.75 202 ASP B O 1
ATOM 3967 N N . ASN B 1 203 ? 4.039 33.438 15.258 1 89.69 203 ASN B N 1
ATOM 3968 C CA . ASN B 1 203 ? 4.488 32.312 16.094 1 89.69 203 ASN B CA 1
ATOM 3969 C C . ASN B 1 203 ? 5.125 31.203 15.258 1 89.69 203 ASN B C 1
ATOM 3971 O O . ASN B 1 203 ? 4.445 30.547 14.469 1 89.69 203 ASN B O 1
ATOM 3975 N N . LYS B 1 204 ? 6.387 31.094 15.469 1 91.25 204 LYS B N 1
ATOM 3976 C CA . LYS B 1 204 ? 7.148 30.109 14.695 1 91.25 204 LYS B CA 1
ATOM 3977 C C . LYS B 1 204 ? 7.637 28.969 15.578 1 91.25 204 LYS B C 1
ATOM 3979 O O . LYS B 1 204 ? 8.25 29.203 16.625 1 91.25 204 LYS B O 1
ATOM 3984 N N . LEU B 1 205 ? 7.297 27.766 15.141 1 94.44 205 LEU B N 1
ATOM 3985 C CA . LEU B 1 205 ? 7.766 26.547 15.789 1 94.44 205 LEU B CA 1
ATOM 3986 C C . LEU B 1 205 ? 8.586 25.688 14.82 1 94.44 205 LEU B C 1
ATOM 3988 O O . LEU B 1 205 ? 8.211 25.531 13.656 1 94.44 205 LEU B O 1
ATOM 3992 N N . ILE B 1 206 ? 9.68 25.234 15.273 1 93.5 206 ILE B N 1
ATOM 3993 C CA . ILE B 1 206 ? 10.484 24.297 14.492 1 93.5 206 ILE B CA 1
ATOM 3994 C C . ILE B 1 206 ? 10.445 22.922 15.156 1 93.5 206 ILE B C 1
ATOM 3996 O O . ILE B 1 206 ? 10.781 22.781 16.328 1 93.5 206 ILE B O 1
ATOM 4000 N N . ILE B 1 207 ? 9.992 21.938 14.422 1 96.19 207 ILE B N 1
ATOM 4001 C CA . ILE B 1 207 ? 9.852 20.578 14.93 1 96.19 207 ILE B CA 1
ATOM 4002 C C . ILE B 1 207 ? 10.805 19.656 14.18 1 96.19 207 ILE B C 1
ATOM 4004 O O . ILE B 1 207 ? 10.648 19.422 12.984 1 96.19 207 ILE B O 1
ATOM 4008 N N . ALA B 1 208 ? 11.758 19.172 14.906 1 94.19 208 ALA B N 1
ATOM 4009 C CA . ALA B 1 208 ? 12.742 18.25 14.359 1 94.19 208 ALA B CA 1
ATOM 4010 C C . ALA B 1 208 ? 12.852 16.984 15.219 1 94.19 208 ALA B C 1
ATOM 4012 O O . ALA B 1 208 ? 12.219 16.891 16.281 1 94.19 208 ALA B O 1
ATOM 4013 N N . LYS B 1 209 ? 13.617 16.031 14.734 1 93.06 209 LYS B N 1
ATOM 4014 C CA . LYS B 1 209 ? 13.734 14.742 15.422 1 93.06 209 LYS B CA 1
ATOM 4015 C C . LYS B 1 209 ? 14.492 14.883 16.734 1 93.06 209 LYS B C 1
ATOM 4017 O O . LYS B 1 209 ? 14.258 14.133 17.688 1 93.06 209 LYS B O 1
ATOM 4022 N N . ASP B 1 210 ? 15.391 15.875 16.719 1 94.5 210 ASP B N 1
ATOM 4023 C CA . ASP B 1 210 ? 16.281 15.977 17.875 1 94.5 210 ASP B CA 1
ATOM 4024 C C . ASP B 1 210 ? 15.844 17.109 18.812 1 94.5 210 ASP B C 1
ATOM 4026 O O . ASP B 1 210 ? 16.203 17.109 20 1 94.5 210 ASP B O 1
ATOM 4030 N N . ALA B 1 211 ? 15.062 18.031 18.281 1 95.69 211 ALA B N 1
ATOM 4031 C CA . ALA B 1 211 ? 14.672 19.156 19.125 1 95.69 211 ALA B CA 1
ATOM 4032 C C . ALA B 1 211 ? 13.453 19.875 18.547 1 95.69 211 ALA B C 1
ATOM 4034 O O . ALA B 1 211 ? 13.188 19.781 17.344 1 95.69 211 ALA B O 1
ATOM 4035 N N . ILE B 1 212 ? 12.727 20.531 19.438 1 96.75 212 ILE B N 1
ATOM 4036 C CA . ILE B 1 212 ? 11.641 21.422 19.062 1 96.75 212 ILE B CA 1
ATOM 4037 C C . ILE B 1 212 ? 11.914 22.828 19.594 1 96.75 212 ILE B C 1
ATOM 4039 O O . ILE B 1 212 ? 12.328 22.984 20.75 1 96.75 212 ILE B O 1
ATOM 4043 N N . SER B 1 213 ? 11.742 23.781 18.75 1 94.62 213 SER B N 1
ATOM 4044 C CA . SER B 1 213 ? 11.984 25.156 19.156 1 94.62 213 SER B CA 1
ATOM 4045 C C . SER B 1 213 ? 10.688 25.969 19.203 1 94.62 213 SER B C 1
ATOM 4047 O O . SER B 1 213 ? 9.836 25.812 18.328 1 94.62 213 SER B O 1
ATOM 4049 N N . PHE B 1 214 ? 10.578 26.734 20.219 1 92.38 214 PHE B N 1
ATOM 4050 C CA . PHE B 1 214 ? 9.453 27.625 20.406 1 92.38 214 PHE B CA 1
ATOM 4051 C C . PHE B 1 214 ? 9.867 28.859 21.203 1 92.38 214 PHE B C 1
ATOM 4053 O O . PHE B 1 214 ? 10.531 28.75 22.234 1 92.38 214 PHE B O 1
ATOM 4060 N N . ASP B 1 215 ? 9.477 30.094 20.703 1 86.19 215 ASP B N 1
ATOM 4061 C CA . ASP B 1 215 ? 9.758 31.359 21.375 1 86.19 215 ASP B CA 1
ATOM 4062 C C . ASP B 1 215 ? 11.25 31.469 21.719 1 86.19 215 ASP B C 1
ATOM 4064 O O . ASP B 1 215 ? 11.617 31.719 22.859 1 86.19 215 ASP B O 1
ATOM 4068 N N . LYS B 1 216 ? 12.078 31.062 20.719 1 82.56 216 LYS B N 1
ATOM 4069 C CA . LYS B 1 216 ? 13.523 31.219 20.781 1 82.56 216 LYS B CA 1
ATOM 4070 C C . LYS B 1 216 ? 14.141 30.234 21.781 1 82.56 216 LYS B C 1
ATOM 4072 O O . LYS B 1 216 ? 15.328 30.328 22.109 1 82.56 216 LYS B O 1
ATOM 4077 N N . LYS B 1 217 ? 13.344 29.391 22.297 1 93.44 217 LYS B N 1
ATOM 4078 C CA . LYS B 1 217 ? 13.852 28.328 23.172 1 93.44 217 LYS B CA 1
ATOM 4079 C C . LYS B 1 217 ? 13.906 27 22.422 1 93.44 217 LYS B C 1
ATOM 4081 O O . LYS B 1 217 ? 13.055 26.703 21.594 1 93.44 217 LYS B O 1
ATOM 4086 N N . ILE B 1 218 ? 14.898 26.281 22.828 1 95.12 218 ILE B N 1
ATOM 4087 C CA . ILE B 1 218 ? 15.117 24.984 22.219 1 95.12 218 ILE B CA 1
ATOM 4088 C C . ILE B 1 218 ? 14.891 23.875 23.25 1 95.12 218 ILE B C 1
ATOM 4090 O O . ILE B 1 218 ? 15.492 23.891 24.328 1 95.12 218 ILE B O 1
ATOM 4094 N N . TYR B 1 219 ? 14.016 22.969 22.953 1 96.38 219 TYR B N 1
ATOM 4095 C CA . TYR B 1 219 ? 13.703 21.828 23.812 1 96.38 219 TYR B CA 1
ATOM 4096 C C . TYR B 1 219 ? 14.219 20.531 23.188 1 96.38 219 TYR B C 1
ATOM 4098 O O . TYR B 1 219 ? 13.766 20.125 22.125 1 96.38 219 TYR B O 1
ATOM 4106 N N . GLU B 1 220 ? 15.039 19.906 23.875 1 95.75 220 GLU B N 1
ATOM 4107 C CA . GLU B 1 220 ? 15.625 18.672 23.359 1 95.75 220 GLU B CA 1
ATOM 4108 C C . GLU B 1 220 ? 14.648 17.5 23.453 1 95.75 220 GLU B C 1
ATOM 4110 O O . GLU B 1 220 ? 13.945 17.359 24.453 1 95.75 220 GLU B O 1
ATOM 4115 N N . VAL B 1 221 ? 14.578 16.75 22.359 1 94.5 221 VAL B N 1
ATOM 4116 C CA . VAL B 1 221 ? 13.75 15.547 22.328 1 94.5 221 VAL B CA 1
ATOM 4117 C C . VAL B 1 221 ? 14.516 14.375 22.938 1 94.5 221 VAL B C 1
ATOM 4119 O O . VAL B 1 221 ? 15.516 13.922 22.375 1 94.5 221 VAL B O 1
ATOM 4122 N N . LYS B 1 222 ? 14.023 13.906 24.047 1 90.75 222 LYS B N 1
ATOM 4123 C CA . LYS B 1 222 ? 14.688 12.812 24.734 1 90.75 222 LYS B CA 1
ATOM 4124 C C . LYS B 1 222 ?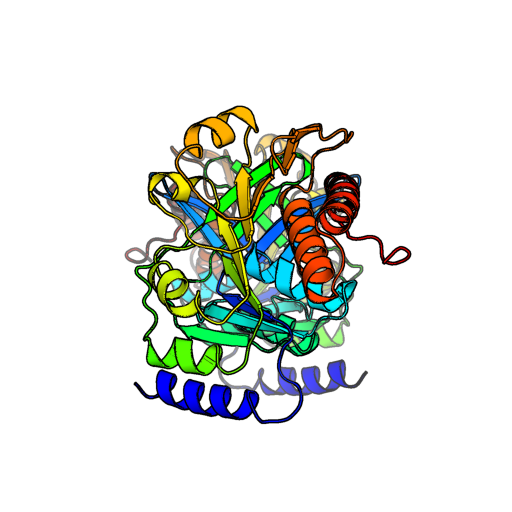 13.828 11.555 24.734 1 90.75 222 LYS B C 1
ATOM 4126 O O . LYS B 1 222 ? 13.109 11.289 25.703 1 90.75 222 LYS B O 1
ATOM 4131 N N . VAL B 1 223 ? 13.844 10.875 23.688 1 90.44 223 VAL B N 1
ATOM 4132 C CA . VAL B 1 223 ? 13.102 9.625 23.578 1 90.44 223 VAL B CA 1
ATOM 4133 C C . VAL B 1 223 ? 14.07 8.484 23.266 1 90.44 223 VAL B C 1
ATOM 4135 O O . VAL B 1 223 ? 15.109 8.695 22.625 1 90.44 223 VAL B O 1
ATOM 4138 N N . LYS B 1 224 ? 13.766 7.391 23.719 1 88.62 224 LYS B N 1
ATOM 4139 C CA . LYS B 1 224 ? 14.625 6.227 23.531 1 88.62 224 LYS B CA 1
ATOM 4140 C C . LYS B 1 224 ? 14.57 5.734 22.078 1 88.62 224 LYS B C 1
ATOM 4142 O O . LYS B 1 224 ? 15.609 5.547 21.438 1 88.62 224 LYS B O 1
ATOM 4147 N N . GLU B 1 225 ? 13.352 5.57 21.609 1 88 225 GLU B N 1
ATOM 4148 C CA . GLU B 1 225 ? 13.164 5.086 20.234 1 88 225 GLU B CA 1
ATOM 4149 C C . GLU B 1 225 ? 12.508 6.148 19.359 1 88 225 GLU B C 1
ATOM 4151 O O . GLU B 1 225 ? 11.422 6.637 19.688 1 88 225 GLU B O 1
ATOM 4156 N N . LYS B 1 226 ? 13.094 6.496 18.328 1 88.81 226 LYS B N 1
ATOM 4157 C CA . LYS B 1 226 ? 12.609 7.516 17.406 1 88.81 226 LYS B CA 1
ATOM 4158 C C . LYS B 1 226 ? 12.031 6.883 16.141 1 88.81 226 LYS B C 1
ATOM 4160 O O . LYS B 1 226 ? 12.594 7.012 15.055 1 88.81 226 LYS B O 1
ATOM 4165 N N . LYS B 1 227 ? 10.82 6.379 16.312 1 91.88 227 LYS B N 1
ATOM 4166 C CA . LYS B 1 227 ? 10.297 5.512 15.258 1 91.88 227 LYS B CA 1
ATOM 4167 C C . LYS B 1 227 ? 9.156 6.188 14.508 1 91.88 227 LYS B C 1
ATOM 4169 O O . LYS B 1 227 ? 9.016 6.016 13.289 1 91.88 227 LYS B O 1
ATOM 4174 N N . TYR B 1 228 ? 8.414 6.969 15.219 1 95.44 228 TYR B N 1
ATOM 4175 C CA . TYR B 1 228 ? 7.141 7.418 14.656 1 95.44 228 TYR B CA 1
ATOM 4176 C C . TYR B 1 228 ? 7.109 8.938 14.523 1 95.44 228 TYR B C 1
ATOM 4178 O O . TYR B 1 228 ? 6.188 9.586 15.023 1 95.44 228 TYR B O 1
ATOM 4186 N N . PHE B 1 229 ? 7.973 9.508 13.781 1 96.19 229 PHE B N 1
ATOM 4187 C CA . PHE B 1 229 ? 8.148 10.953 13.664 1 96.19 229 PHE B CA 1
ATOM 4188 C C . PHE B 1 229 ? 6.91 11.602 13.055 1 96.19 229 PHE B C 1
ATOM 4190 O O . PHE B 1 229 ? 6.426 12.617 13.555 1 96.19 229 PHE B O 1
ATOM 4197 N N . GLU B 1 230 ? 6.359 11.031 11.969 1 96.5 230 GLU B N 1
ATOM 4198 C CA . GLU B 1 230 ? 5.203 11.609 11.289 1 96.5 230 GLU B CA 1
ATOM 4199 C C . GLU B 1 230 ? 3.994 11.68 12.219 1 96.5 230 GLU B C 1
ATOM 4201 O O . GLU B 1 230 ? 3.295 12.695 12.258 1 96.5 230 GLU B O 1
ATOM 4206 N N . GLU B 1 231 ? 3.781 10.617 12.914 1 97.69 231 GLU B N 1
ATOM 4207 C CA . GLU B 1 231 ? 2.682 10.586 13.867 1 97.69 231 GLU B CA 1
ATOM 4208 C C . GLU B 1 231 ? 2.891 11.602 14.984 1 97.69 231 GLU B C 1
ATOM 4210 O O . GLU B 1 231 ? 1.945 12.273 15.406 1 97.69 231 GLU B O 1
ATOM 4215 N N . ALA B 1 232 ? 4.113 11.688 15.422 1 97.94 232 ALA B N 1
ATOM 4216 C CA . ALA B 1 232 ? 4.441 12.602 16.516 1 97.94 232 ALA B CA 1
ATOM 4217 C C . ALA B 1 232 ? 4.211 14.047 16.094 1 97.94 232 ALA B C 1
ATOM 4219 O O . ALA B 1 232 ? 3.662 14.844 16.875 1 97.94 232 ALA B O 1
ATOM 4220 N N . VAL B 1 233 ? 4.621 14.352 14.93 1 98 233 VAL B N 1
ATOM 4221 C CA . VAL B 1 233 ? 4.43 15.703 14.414 1 98 233 VAL B CA 1
ATOM 4222 C C . VAL B 1 233 ? 2.936 16.031 14.352 1 98 233 VAL B C 1
ATOM 4224 O O . VAL B 1 233 ? 2.502 17.078 14.836 1 98 233 VAL B O 1
ATOM 4227 N N . SER B 1 234 ? 2.166 15.133 13.781 1 98.5 234 SER B N 1
ATOM 4228 C CA . SER B 1 234 ? 0.728 15.344 13.656 1 98.5 234 SER B CA 1
ATOM 4229 C C . SER B 1 234 ? 0.061 15.453 15.023 1 98.5 234 SER B C 1
ATOM 4231 O O . SER B 1 234 ? -0.877 16.234 15.203 1 98.5 234 SER B O 1
ATOM 4233 N N . ALA B 1 235 ? 0.548 14.672 15.93 1 98.56 235 ALA B N 1
ATOM 4234 C CA . ALA B 1 235 ? 0.009 14.742 17.281 1 98.56 235 ALA B CA 1
ATOM 4235 C C . ALA B 1 235 ? 0.314 16.094 17.938 1 98.56 235 ALA B C 1
ATOM 4237 O O . ALA B 1 235 ? -0.542 16.672 18.609 1 98.56 235 ALA B O 1
ATOM 4238 N N . PHE B 1 236 ? 1.527 16.516 17.734 1 98.62 236 PHE B N 1
ATOM 4239 C CA . PHE B 1 236 ? 1.922 17.828 18.234 1 98.62 236 PHE B CA 1
ATOM 4240 C C . PHE B 1 236 ? 1.021 18.922 17.656 1 98.62 236 PHE B C 1
ATOM 4242 O O . PHE B 1 236 ? 0.445 19.719 18.406 1 98.62 236 PHE B O 1
ATOM 4249 N N . GLU B 1 237 ? 0.878 18.922 16.391 1 98.69 237 GLU B N 1
ATOM 4250 C CA . GLU B 1 237 ? 0.108 19.953 15.703 1 98.69 237 GLU B CA 1
ATOM 4251 C C . GLU B 1 237 ? -1.358 19.922 16.125 1 98.69 237 GLU B C 1
ATOM 4253 O O . GLU B 1 237 ? -1.942 20.953 16.438 1 98.69 237 GLU B O 1
ATOM 4258 N N . ALA B 1 238 ? -1.904 18.75 16.141 1 98.69 238 ALA B N 1
ATOM 4259 C CA . ALA B 1 238 ? -3.312 18.609 16.5 1 98.69 238 ALA B CA 1
ATOM 4260 C C . ALA B 1 238 ? -3.572 19.094 17.922 1 98.69 238 ALA B C 1
ATOM 4262 O O . ALA B 1 238 ? -4.523 19.844 18.156 1 98.69 238 ALA B O 1
ATOM 4263 N N . ASN B 1 239 ? -2.713 18.703 18.797 1 98.62 239 ASN B N 1
ATOM 4264 C CA . ASN B 1 239 ? -2.877 19.125 20.188 1 98.62 239 ASN B CA 1
ATOM 4265 C C . ASN B 1 239 ? -2.689 20.641 20.328 1 98.62 239 ASN B C 1
ATOM 4267 O O . ASN B 1 239 ? -3.445 21.297 21.047 1 98.62 239 ASN B O 1
ATOM 4271 N N . PHE B 1 240 ? -1.695 21.125 19.688 1 98.62 240 PHE B N 1
ATOM 4272 C CA . PHE B 1 240 ? -1.412 22.562 19.734 1 98.62 240 PHE B CA 1
ATOM 4273 C C . PHE B 1 240 ? -2.598 23.359 19.203 1 98.62 240 PHE B C 1
ATOM 4275 O O . PHE B 1 240 ? -3.07 24.281 19.859 1 98.62 240 PHE B O 1
ATOM 4282 N N . ILE B 1 241 ? -3.111 22.969 18.078 1 98.62 241 ILE B N 1
ATOM 4283 C CA . ILE B 1 241 ? -4.246 23.625 17.422 1 98.62 241 ILE B CA 1
ATOM 4284 C C . ILE B 1 241 ? -5.469 23.562 18.344 1 98.62 241 ILE B C 1
ATOM 4286 O O . ILE B 1 241 ? -6.137 24.562 18.578 1 98.62 241 ILE B O 1
ATOM 4290 N N . SER B 1 242 ? -5.711 22.375 18.812 1 98.44 242 SER B N 1
ATOM 4291 C CA . SER B 1 242 ? -6.844 22.203 19.703 1 98.44 242 SER B CA 1
ATOM 4292 C C . SER B 1 242 ? -6.738 23.109 20.922 1 98.44 242 SER B C 1
ATOM 4294 O O . SER B 1 242 ? -7.719 23.734 21.328 1 98.44 242 SER B O 1
ATOM 4296 N N . SER B 1 243 ? -5.582 23.188 21.516 1 98.25 243 SER B N 1
ATOM 4297 C CA . SER B 1 243 ? -5.352 24.016 22.703 1 98.25 243 SER B CA 1
ATOM 4298 C C . SER B 1 243 ? -5.602 25.484 22.391 1 98.25 243 SER B C 1
ATOM 4300 O O . SER B 1 243 ? -6.254 26.188 23.172 1 98.25 243 SER B O 1
ATOM 4302 N N . ILE B 1 244 ? -5.145 25.906 21.234 1 97.94 244 ILE B N 1
ATOM 4303 C CA . ILE B 1 244 ? -5.309 27.297 20.844 1 97.94 244 ILE B CA 1
ATOM 4304 C C . ILE B 1 244 ? -6.785 27.594 20.594 1 97.94 244 ILE B C 1
ATOM 4306 O O . ILE B 1 244 ? -7.305 28.609 21.062 1 97.94 244 ILE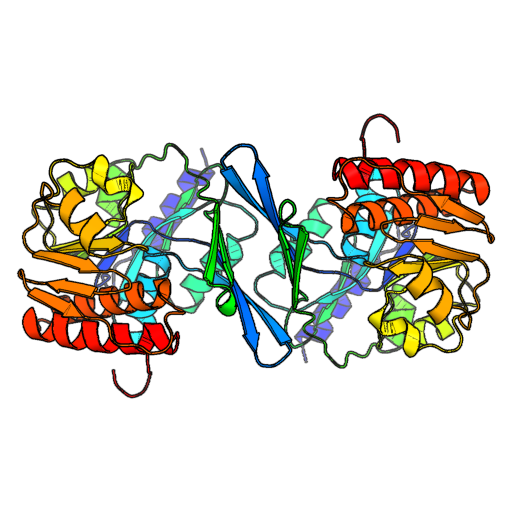 B O 1
ATOM 4310 N N . ILE B 1 245 ? -7.484 26.703 19.938 1 97.31 245 ILE B N 1
ATOM 4311 C CA . ILE B 1 245 ? -8.891 26.891 19.609 1 97.31 245 ILE B CA 1
ATOM 4312 C C . ILE B 1 245 ? -9.719 26.922 20.906 1 97.31 245 ILE B C 1
ATOM 4314 O O . ILE B 1 245 ? -10.688 27.688 21.016 1 97.31 245 ILE B O 1
ATOM 4318 N N . LYS B 1 246 ? -9.32 26.188 21.891 1 96.88 246 LYS B N 1
ATOM 4319 C CA . LYS B 1 246 ? -10.055 26.094 23.141 1 96.88 246 LYS B CA 1
ATOM 4320 C C . LYS B 1 246 ? -9.672 27.219 24.094 1 96.88 246 LYS B C 1
ATOM 4322 O O . LYS B 1 246 ? -10.234 27.328 25.188 1 96.88 246 LYS B O 1
ATOM 4327 N N . GLY B 1 247 ? -8.711 27.953 23.812 1 96.38 247 GLY B N 1
ATOM 4328 C CA . GLY B 1 247 ? -8.43 29.172 24.547 1 96.38 247 GLY B CA 1
ATOM 4329 C C . GLY B 1 247 ? -7.309 29.016 25.562 1 96.38 247 GLY B C 1
ATOM 4330 O O . GLY B 1 247 ? -7.129 29.875 26.438 1 96.38 247 GLY B O 1
ATOM 4331 N N . TYR B 1 248 ? -6.512 28 25.453 1 97 248 TYR B N 1
ATOM 4332 C CA . TYR B 1 248 ? -5.363 27.844 26.344 1 97 248 TYR B CA 1
ATOM 4333 C C . TYR B 1 248 ? -4.25 28.812 25.969 1 97 248 TYR B C 1
ATOM 4335 O O . TYR B 1 248 ? -4.242 29.359 24.859 1 97 248 TYR B O 1
ATOM 4343 N N . THR B 1 249 ? -3.381 29.031 26.906 1 96.69 249 THR B N 1
ATOM 4344 C CA . THR B 1 249 ? -2.244 29.891 26.641 1 96.69 249 THR B CA 1
ATOM 4345 C C . THR B 1 249 ? -1.264 29.234 25.688 1 96.69 249 THR B C 1
ATOM 4347 O O . THR B 1 249 ? -1.226 28 25.578 1 96.69 249 THR B O 1
ATOM 4350 N N . LEU B 1 250 ? -0.48 30.016 25.062 1 96.69 250 LEU B N 1
ATOM 4351 C CA . LEU B 1 250 ? 0.529 29.5 24.141 1 96.69 250 LEU B CA 1
ATOM 4352 C C . LEU B 1 250 ? 1.51 28.578 24.859 1 96.69 250 LEU B C 1
ATOM 4354 O O . LEU B 1 250 ? 1.893 27.531 24.312 1 96.69 250 LEU B O 1
ATOM 4358 N N . LYS B 1 251 ? 1.877 28.969 26 1 95.62 251 LYS B N 1
ATOM 4359 C CA . LYS B 1 251 ? 2.812 28.172 26.797 1 95.62 251 LYS B CA 1
ATOM 4360 C C . LYS B 1 251 ? 2.232 26.812 27.125 1 95.62 251 LYS B C 1
ATOM 4362 O O . LYS B 1 251 ? 2.906 25.781 26.969 1 95.62 251 LYS B O 1
ATOM 4367 N N . SER B 1 252 ? 1.072 26.781 27.594 1 96.88 252 SER B N 1
ATOM 4368 C CA . SER B 1 252 ? 0.415 25.531 27.922 1 96.88 252 SER B CA 1
ATOM 4369 C C . SER B 1 252 ? 0.219 24.656 26.688 1 96.88 252 SER B C 1
ATOM 4371 O O . SER B 1 252 ? 0.379 23.438 26.75 1 96.88 252 SER B O 1
ATOM 4373 N N . ALA B 1 253 ? -0.179 25.297 25.562 1 97.88 253 ALA B N 1
ATOM 4374 C CA . ALA B 1 253 ? -0.341 24.578 24.297 1 97.88 253 ALA B CA 1
ATOM 4375 C C . ALA B 1 253 ? 0.96 23.891 23.891 1 97.88 253 ALA B C 1
ATOM 4377 O O . ALA B 1 253 ? 0.962 22.719 23.516 1 97.88 253 ALA B O 1
ATOM 4378 N N . PHE B 1 254 ? 2.031 24.562 24.031 1 97.75 254 PHE B N 1
ATOM 4379 C CA . PHE B 1 254 ? 3.334 24.031 23.656 1 97.75 254 PHE B CA 1
ATOM 4380 C C . PHE B 1 254 ? 3.736 22.891 24.578 1 97.75 254 PHE B C 1
ATOM 4382 O O . PHE B 1 254 ? 4.141 21.812 24.094 1 97.75 254 PHE B O 1
ATOM 4389 N N . GLU B 1 255 ? 3.623 23.109 25.891 1 97.38 255 GLU B N 1
ATOM 4390 C CA . GLU B 1 255 ? 4.09 22.125 26.859 1 97.38 255 GLU B CA 1
ATOM 4391 C C . GLU B 1 255 ? 3.34 20.812 26.719 1 97.38 255 GLU B C 1
ATOM 4393 O O . GLU B 1 255 ? 3.951 19.734 26.688 1 97.38 255 GLU B O 1
ATOM 4398 N N . SER B 1 256 ? 2.088 20.922 26.594 1 97.38 256 SER B N 1
ATOM 4399 C CA . SER B 1 256 ? 1.297 19.703 26.422 1 97.38 256 SER B CA 1
ATOM 4400 C C . SER B 1 256 ? 1.615 19.016 25.094 1 97.38 256 SER B C 1
ATOM 4402 O O . SER B 1 256 ? 1.693 17.797 25.016 1 97.38 256 SER B O 1
ATOM 4404 N N . SER B 1 257 ? 1.752 19.781 24.031 1 98.31 257 SER B N 1
ATOM 4405 C CA . SER B 1 257 ? 2.066 19.234 22.719 1 98.31 257 SER B CA 1
ATOM 4406 C C . SER B 1 257 ? 3.447 18.578 22.703 1 98.31 257 SER B C 1
ATOM 4408 O O . SER B 1 257 ? 3.639 17.531 22.078 1 98.31 257 SER B O 1
ATOM 4410 N N . PHE B 1 258 ? 4.391 19.203 23.375 1 98.06 258 PHE B N 1
ATOM 4411 C CA . PHE B 1 258 ? 5.742 18.672 23.453 1 98.06 258 PHE B CA 1
ATOM 4412 C C . PHE B 1 258 ? 5.754 17.312 24.141 1 98.06 258 PHE B C 1
ATOM 4414 O O . PHE B 1 258 ? 6.41 16.375 23.688 1 98.06 258 PHE B O 1
ATOM 4421 N N . ASN B 1 259 ? 5.039 17.25 25.219 1 96.94 259 ASN B N 1
ATOM 4422 C CA . ASN B 1 259 ? 4.926 15.984 25.938 1 96.94 259 ASN B CA 1
ATOM 4423 C C . ASN B 1 259 ? 4.277 14.906 25.062 1 96.94 259 ASN B C 1
ATOM 4425 O O . ASN B 1 259 ? 4.742 13.766 25.031 1 96.94 259 ASN B O 1
ATOM 4429 N N . LEU B 1 260 ? 3.283 15.297 24.391 1 97.88 260 LEU B N 1
ATOM 4430 C CA . LEU B 1 260 ? 2.59 14.367 23.516 1 97.88 260 LEU B CA 1
ATOM 4431 C C . LEU B 1 260 ? 3.498 13.914 22.375 1 97.88 260 LEU B C 1
ATOM 4433 O O . LEU B 1 260 ? 3.514 12.734 22.016 1 97.88 260 LEU B O 1
ATOM 4437 N N . PHE B 1 261 ? 4.211 14.828 21.828 1 98 261 PHE B N 1
ATOM 4438 C CA . PHE B 1 261 ? 5.18 14.523 20.781 1 98 261 PHE B CA 1
ATOM 4439 C C . PHE B 1 261 ? 6.152 13.445 21.234 1 98 261 PHE B C 1
ATOM 4441 O O . PHE B 1 261 ? 6.359 12.453 20.531 1 98 261 PHE B O 1
ATOM 4448 N N . ASN B 1 262 ? 6.691 13.625 22.375 1 97.31 262 ASN B N 1
AT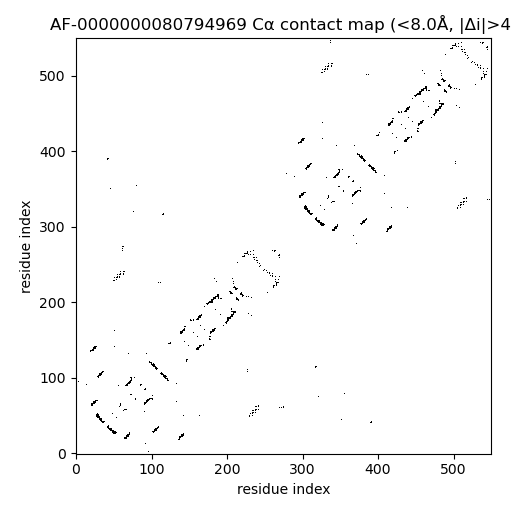OM 4449 C CA . ASN B 1 262 ? 7.664 12.672 22.906 1 97.31 262 ASN B CA 1
ATOM 4450 C C . ASN B 1 262 ? 7.047 11.289 23.078 1 97.31 262 ASN B C 1
ATOM 4452 O O . ASN B 1 262 ? 7.648 10.289 22.688 1 97.31 262 ASN B O 1
ATOM 4456 N N . HIS B 1 263 ? 5.922 11.297 23.531 1 96.88 263 HIS B N 1
ATOM 4457 C CA . HIS B 1 263 ? 5.238 10.023 23.75 1 96.88 263 HIS B CA 1
ATOM 4458 C C . HIS B 1 263 ? 4.957 9.32 22.422 1 96.88 263 HIS B C 1
ATOM 4460 O O . HIS B 1 263 ? 5.273 8.141 22.266 1 96.88 263 HIS B O 1
ATOM 4466 N N . VAL B 1 264 ? 4.398 10.008 21.516 1 97.56 264 VAL B N 1
ATOM 4467 C CA . VAL B 1 264 ? 3.977 9.414 20.25 1 97.56 264 VAL B CA 1
ATOM 4468 C C . VAL B 1 264 ? 5.203 9.031 19.422 1 97.56 264 VAL B C 1
ATOM 4470 O O . VAL B 1 264 ? 5.191 8.023 18.719 1 97.56 264 VAL B O 1
ATOM 4473 N N . PHE B 1 265 ? 6.254 9.812 19.531 1 96.75 265 PHE B N 1
ATOM 4474 C CA . PHE B 1 265 ? 7.488 9.523 18.812 1 96.75 265 PHE B CA 1
ATOM 4475 C C . PHE B 1 265 ? 8.023 8.148 19.188 1 96.75 265 PHE B C 1
ATOM 4477 O O . PHE B 1 265 ? 8.586 7.438 18.344 1 96.75 265 PHE B O 1
ATOM 4484 N N . GLU B 1 266 ? 7.754 7.77 20.375 1 94.56 266 GLU B N 1
ATOM 4485 C CA . GLU B 1 266 ? 8.242 6.496 20.891 1 94.56 266 GLU B CA 1
ATOM 4486 C C . GLU B 1 266 ? 7.211 5.387 20.703 1 94.56 266 GLU B C 1
ATOM 4488 O O . GLU B 1 266 ? 7.551 4.285 20.266 1 94.56 266 GLU B O 1
ATOM 4493 N N . CYS B 1 267 ? 5.902 5.723 20.906 1 93.5 267 CYS B N 1
ATOM 4494 C CA . CYS B 1 267 ? 4.906 4.664 21.031 1 93.5 267 CYS B CA 1
ATOM 4495 C C . CYS B 1 267 ? 4.043 4.57 19.781 1 93.5 267 CYS B C 1
ATOM 4497 O O . CYS B 1 267 ? 3.375 3.561 19.562 1 93.5 267 CYS B O 1
ATOM 4499 N N . GLY B 1 268 ? 3.908 5.645 19.047 1 94.38 268 GLY B N 1
ATOM 4500 C CA . GLY B 1 268 ? 3.24 5.586 17.75 1 94.38 268 GLY B CA 1
ATOM 4501 C C . GLY B 1 268 ? 1.769 5.949 17.828 1 94.38 268 GLY B C 1
ATOM 4502 O O . GLY B 1 268 ? 1.103 6.07 16.797 1 94.38 268 GLY B O 1
ATOM 4503 N N . SER B 1 269 ? 1.273 6.121 19.094 1 93.81 269 SER B N 1
ATOM 4504 C CA . SER B 1 269 ? -0.147 6.43 19.219 1 93.81 269 SER B CA 1
ATOM 4505 C C . SER B 1 269 ? -0.396 7.43 20.344 1 93.81 269 SER B C 1
ATOM 4507 O O . SER B 1 269 ? 0.398 7.527 21.281 1 93.81 269 SER B O 1
ATOM 4509 N N . ILE B 1 270 ? -1.46 8.148 20.094 1 95.38 270 ILE B N 1
ATOM 4510 C CA . ILE B 1 270 ? -1.895 9.078 21.141 1 95.38 270 ILE B CA 1
ATOM 4511 C C . ILE B 1 270 ? -2.545 8.305 22.281 1 95.38 270 ILE B C 1
ATOM 4513 O O . ILE B 1 270 ? -3.412 7.457 22.047 1 95.38 270 ILE B O 1
ATOM 4517 N N . PRO B 1 271 ? -2.102 8.531 23.5 1 90.44 271 PRO B N 1
ATOM 4518 C CA . PRO B 1 271 ? -2.717 7.836 24.641 1 90.44 271 PRO B CA 1
ATOM 4519 C C . PRO B 1 271 ? -4.188 8.203 24.828 1 90.44 271 PRO B C 1
ATOM 4521 O O . PRO B 1 271 ? -4.566 9.367 24.656 1 90.44 271 PRO B O 1
ATOM 4524 N N . THR B 1 272 ? -5.098 7.285 24.906 1 78.94 272 THR B N 1
ATOM 4525 C CA . THR B 1 272 ? -6.523 7.531 25.078 1 78.94 272 THR B CA 1
ATOM 4526 C C . THR B 1 272 ? -6.828 7.984 26.5 1 78.94 272 THR B C 1
ATOM 4528 O O . THR B 1 272 ? -7.809 8.695 26.734 1 78.94 272 THR B O 1
ATOM 4531 N N . GLU B 1 273 ? -6.309 7.5 27.531 1 55.97 273 GLU B N 1
ATOM 4532 C CA . GLU B 1 273 ? -6.672 7.879 28.891 1 55.97 273 GLU B CA 1
ATOM 4533 C C . GLU B 1 273 ? -6.449 9.367 29.125 1 55.97 273 GLU B C 1
ATOM 4535 O O . GLU B 1 273 ? -7.191 10 29.875 1 55.97 273 GLU B O 1
ATOM 4540 N N . LYS B 1 274 ? -5.387 9.898 28.781 1 49.62 274 LYS B N 1
ATOM 4541 C CA . LYS B 1 274 ? -4.941 11.172 29.328 1 49.62 274 LYS B CA 1
ATOM 4542 C C . LYS B 1 274 ? -5.461 12.344 28.5 1 49.62 274 LYS B C 1
ATOM 4544 O O . LYS B 1 274 ? -5.012 13.477 28.688 1 49.62 274 LYS B O 1
ATOM 4549 N N . LEU B 1 275 ? -6.266 12.203 27.469 1 44.31 275 LEU B N 1
ATOM 4550 C CA . LEU B 1 275 ? -6.641 13.508 26.922 1 44.31 275 LEU B CA 1
ATOM 4551 C C . LEU B 1 275 ? -7.762 14.125 27.75 1 44.31 275 LEU B C 1
ATOM 4553 O O . LEU B 1 275 ? -8.711 13.445 28.141 1 44.31 275 LEU B O 1
#

Foldseek 3Di:
DVVQVVLVVVLVVVPDDDDDFQEEEEEFWEWEWEWEDDPPDIDIDIDTAGLRRLLCLCLQPALPGAYEYEYEAAPDPCPVVVVVVCVVSVHHYRYHHDPQHGKYKYAYQVVRDIDTDGSDDPDEDDPVVLCVRCPPHAEYEYEDDPHCQVVQVVPAPRHAYEYEDEDVCLQVDQEHEHAEYEYEYADDQVVSCVSNVRYDYNWYWYDYQQWIDGPNDIGGQDADGQGAQRSLVSQLVSQLSSCVSVPHDNVVSNVVSSVQSNVCRHVVDGDRPPD/DVVQVVLVVVLVVVPPPDDDFQEEEEEFWAWEWEWEDDPPDIDIDIDTAGLRRLLCLCLQPALPGAYEYEEEAAPDPCVVVVVVVCVVSVHHYRYHHDPQHGKYKYAYQVVRDIDTDGSDDPDEDDPVVVCSVCPPHAEYEYEDDPRCPVVQVVPAPRHAYEYEDEDVCLQVDQEHEHAEYEYEYADDQVVSCVSNVRYDYNWYWYYYQQWIDGPNDIGGQDADGQGAQRSLSSQLVSQLRSCVSVPHDNVVSNVVSSVQSNVCRHVVDGDRPPD

Radius of gyration: 27.07 Å; Cα contacts (8 Å, |Δi|>4): 1070; chains: 2; bounding box: 48×77×59 Å

pLDDT: mean 86.31, std 15.97, range [22.8, 98.75]